Protein AF-A0A0Q7YXR4-F1 (afdb_monomer)

Sequence (585 aa):
MSISQDMAWFKGNFGTRVLEAVRGTPFTLDLIAAIAYQETGKEIWGPLSRRGLPVEQILKLCTGDTLDFPKRESAWPKNRAELEAHPKGAQMFAIARSALAAMAAKISAYQPVLTNQNKFCHGYGIFQYDIQFFRNVDPDYFLNRDYEVFEKSLGKCLSELKAKKTKIGLDGRPVLTDAELCAVAIAYNTGGYNSTKGLKQGHSVTLADGSKKYYGQFIAEYIKAARAVVFSPPVITPPTPVPPPSPVTATGKTYRVETLSDPLALRRTAAKPGAGQPDNRFAALPRHSLVRAISDVPVNGFLEVEASIQGALKRGFASASLLKAVVTPVVAPPPPATPPVAAPVALPSRPATASGSVLPEVHLKRKVGAVTKRTDPPNQGGAYPLSEANMPTRGTGSTAARCANIAAIIAYLDSENPAHLRYKPAGPTYCNLYAHDFCTLAGAYLPRVWWTSKAIERLRTGEKVEPAYLATVDEMRANALYRWLTDYGSDYGWRQTGTLTKLQDVANAGGLGIICGRNTVEGKSGHIVMVVPETATQKAKRNAAGEVTSPLQSQAGRVNFRYGTSRPDWWLGADFAASGFWVHD

Radius of gyration: 30.91 Å; Cα contacts (8 Å, |Δi|>4): 1027; chains: 1; bounding box: 87×55×86 Å

Solvent-accessible surface area (backbone atoms only — not comparable to full-atom values): 32573 Å² total; per-residue (Å²): 137,60,69,47,60,44,39,44,52,48,42,73,76,42,36,61,62,43,49,59,72,31,58,97,48,49,59,48,59,33,55,54,51,17,47,32,34,72,59,27,20,78,79,41,44,38,60,40,50,77,70,64,53,55,67,67,61,43,30,58,38,22,53,37,57,67,70,37,59,85,78,25,76,90,48,53,62,35,43,53,71,60,32,46,73,37,91,68,16,55,61,48,47,53,53,24,34,51,43,41,51,60,29,22,76,75,36,68,88,41,40,72,54,60,71,41,85,70,50,41,41,39,20,37,12,47,64,41,52,54,48,47,41,41,78,82,74,44,46,61,47,64,74,70,48,38,35,41,39,67,70,56,33,48,50,52,51,51,53,47,43,52,54,29,29,48,73,69,69,51,64,92,50,72,66,60,54,72,70,50,51,30,41,31,52,29,11,58,75,62,74,47,71,59,79,91,52,58,46,70,35,64,68,67,48,75,45,99,87,71,49,77,49,23,41,21,49,50,39,50,51,32,28,52,39,29,62,74,41,86,74,76,64,80,80,75,64,74,78,70,70,73,77,72,52,38,72,66,81,50,83,44,64,41,26,29,32,60,54,94,85,59,55,49,54,26,17,77,50,53,67,80,64,58,94,94,50,74,81,48,67,79,49,68,43,43,62,65,38,68,33,19,21,66,42,94,66,62,44,86,59,16,24,40,31,29,26,54,58,54,46,42,62,45,75,31,21,32,52,44,93,38,47,44,80,54,89,81,83,93,83,84,89,84,85,92,85,87,86,87,87,91,82,84,93,66,84,87,76,75,82,83,73,97,63,88,78,72,78,79,88,58,73,56,79,71,64,90,92,64,70,32,53,54,60,35,44,44,94,73,45,56,66,39,66,75,56,59,84,89,70,54,49,22,76,88,62,55,44,67,51,14,36,52,23,44,50,44,36,46,65,68,62,30,35,64,43,86,67,24,30,39,26,51,62,81,84,65,61,27,15,43,54,45,45,23,53,50,27,55,38,54,74,41,81,50,64,45,31,41,68,33,73,72,41,48,55,40,44,73,74,70,44,90,77,74,80,35,86,83,74,28,23,42,76,42,46,28,41,49,45,39,49,41,52,65,75,49,20,60,82,58,57,35,35,49,55,94,46,51,41,61,40,40,49,38,4,55,53,34,26,43,16,37,44,33,18,21,34,59,49,89,93,54,80,32,44,38,36,33,34,42,48,62,55,100,87,48,60,53,43,57,49,98,88,66,47,41,62,20,47,26,25,29,34,8,35,97,68,49,33,64,71,45,40,75,68,65,63,60,54,74,34,90,64,35,68,44,59,53,35,36,37,32,121

pLDDT: mean 83.31, std 17.17, range [25.41, 98.5]

Nearest PDB structures (foldseek):
  5tbz-assembly2_K  TM=6.587E-01  e=1.781E+00  Escherichia coli O157:H7
  9bcu-assembly1_G  TM=3.442E-01  e=1.598E+00  Thermococcus kodakarensis
  2eqm-assembly1_A  TM=5.448E-01  e=5.249E+00  Homo sapiens

Mean predicted aligned error: 18.54 Å

Foldseek 3Di:
DDLLVLLLVCCVVCVVVLCVVCPQHQDHSLLVSLLLCLQQNVQALVVVVVVVDDLLLSQLLSFDDFAAPPVQVPAPPRWLVRQCPAVCSVVLQVLQLVSLVSNCVPGVVSVVVNVDSGTGTQFAGSNGDGCSCCRPHPVPCSNVSVSSPNSSVSVVVVVQLVVACVVAPVPPDSHDDLQSSLQSSLCSQPVHGDVVCRQQGADWDQDPVRDIDHPSNSSSVSSVSSVVHDDDPPPPPDPDPPPAFPDFPAPAFKWFFADDPFFWFFFADLDADDPPDDGRGDDGHAHRFIWGFNDPDRDNQWTWTWGRALRYIDTGTTRNVRIGTDDDDDDDDDDDDDDDDDDDDDQDDDPADPDADDDDFDFDDDDPPDADALLDACVRALRHAGDDPPQFALDDDALVSSQVSLVSNLVRNVLVDPSRNPLADPPAGNFLSSVCNSCSRHVFDQHQKDFDPVLVVCVSVVHDDDDDDPPGIYGDFLQNSVVCCNHRVVSRQKGFDDFPQVQQVLQQSSWKKKKGFHFPDPPDGTHMWIQHHADPPAAFDADPVRGGQFGWTAGSGPDGDSTDRPPGPPNVDPRGPDMTMMIGD

Structure (mmCIF, N/CA/C/O backbone):
data_AF-A0A0Q7YXR4-F1
#
_entry.id   AF-A0A0Q7YXR4-F1
#
loop_
_atom_site.group_PDB
_atom_site.id
_atom_site.type_symbol
_atom_site.label_atom_id
_atom_site.label_alt_id
_atom_site.label_comp_id
_atom_site.label_asym_id
_atom_site.label_entity_id
_atom_site.label_seq_id
_atom_site.pdbx_PDB_ins_code
_atom_site.Cartn_x
_atom_site.Cartn_y
_atom_site.Cartn_z
_atom_site.occupancy
_atom_site.B_iso_or_equiv
_atom_site.auth_seq_id
_atom_site.auth_comp_id
_atom_site.auth_asym_id
_atom_site.auth_atom_id
_atom_site.pdbx_PDB_model_num
ATOM 1 N N . MET A 1 1 ? 14.866 24.990 -23.004 1.00 52.44 1 MET A N 1
ATOM 2 C CA . MET A 1 1 ? 14.312 24.857 -21.634 1.00 52.44 1 MET A CA 1
ATOM 3 C C . MET A 1 1 ? 15.205 23.919 -20.834 1.00 52.44 1 MET A C 1
ATOM 5 O O . MET A 1 1 ? 15.838 23.072 -21.454 1.00 52.44 1 MET A O 1
ATOM 9 N N . SER A 1 2 ? 15.368 24.146 -19.526 1.00 82.19 2 SER A N 1
ATOM 10 C CA . SER A 1 2 ? 16.544 23.677 -18.772 1.00 82.19 2 SER A CA 1
ATOM 11 C C . SER A 1 2 ? 16.357 22.309 -18.109 1.00 82.19 2 SER A C 1
ATOM 13 O O . SER A 1 2 ? 15.279 21.981 -17.621 1.00 82.19 2 SER A O 1
ATOM 15 N N . ILE A 1 3 ? 17.456 21.551 -18.015 1.00 90.00 3 ILE A N 1
ATOM 16 C CA . ILE A 1 3 ? 17.566 20.278 -17.278 1.00 90.00 3 ILE A CA 1
ATOM 17 C C . ILE A 1 3 ? 17.012 20.414 -15.848 1.00 90.00 3 ILE A C 1
ATOM 19 O O . ILE A 1 3 ? 16.390 19.493 -15.332 1.00 90.00 3 ILE A O 1
ATOM 23 N N . SER A 1 4 ? 17.163 21.581 -15.214 1.00 88.81 4 SER A N 1
ATOM 24 C CA . SER A 1 4 ? 16.643 21.852 -13.869 1.00 88.81 4 SER A CA 1
ATOM 25 C C . SER A 1 4 ? 15.121 21.709 -13.757 1.00 88.81 4 SER A C 1
ATOM 27 O O . SER A 1 4 ? 14.638 21.230 -12.735 1.00 88.81 4 SER A O 1
ATOM 29 N N . GLN A 1 5 ? 14.354 22.084 -14.789 1.00 90.12 5 GLN A N 1
ATOM 30 C CA . GLN A 1 5 ? 12.893 21.915 -14.789 1.00 90.12 5 GLN A CA 1
ATOM 31 C C . GLN A 1 5 ? 12.508 20.433 -14.837 1.00 90.12 5 GLN A C 1
ATOM 33 O O . GLN A 1 5 ? 11.616 20.000 -14.111 1.00 90.12 5 GLN A O 1
ATOM 38 N N . ASP A 1 6 ? 13.228 19.647 -15.637 1.00 94.88 6 ASP A N 1
ATOM 39 C CA . ASP A 1 6 ? 13.017 18.202 -15.745 1.00 94.88 6 ASP A CA 1
ATOM 40 C C . ASP A 1 6 ? 13.387 17.490 -14.436 1.00 94.88 6 ASP A C 1
ATOM 42 O O . ASP A 1 6 ? 12.644 16.636 -13.952 1.00 94.88 6 ASP A O 1
ATOM 46 N N . MET A 1 7 ? 14.479 17.908 -13.794 1.00 96.25 7 MET A N 1
ATOM 47 C CA . MET A 1 7 ? 14.869 17.417 -12.471 1.00 96.25 7 MET A CA 1
ATOM 48 C C . MET A 1 7 ? 13.836 17.781 -11.394 1.00 96.25 7 MET A C 1
ATOM 50 O O . MET A 1 7 ? 13.510 16.938 -10.559 1.00 96.25 7 MET A O 1
ATOM 54 N N . ALA A 1 8 ? 13.278 18.996 -11.419 1.00 91.81 8 ALA A N 1
ATOM 55 C CA . ALA A 1 8 ? 12.200 19.403 -10.515 1.00 91.81 8 ALA A CA 1
ATOM 56 C C . ALA A 1 8 ? 10.931 18.578 -10.724 1.00 91.81 8 ALA A C 1
ATOM 58 O O . ALA A 1 8 ? 10.338 18.120 -9.748 1.00 91.81 8 ALA A O 1
ATOM 59 N N . TRP A 1 9 ? 10.557 18.313 -11.977 1.00 94.62 9 TRP A N 1
ATOM 60 C CA . TRP A 1 9 ? 9.435 17.432 -12.281 1.00 94.62 9 TRP A CA 1
ATOM 61 C C . TRP A 1 9 ? 9.679 16.011 -11.763 1.00 94.62 9 TRP A C 1
ATOM 63 O O . TRP A 1 9 ? 8.811 15.447 -11.092 1.00 94.62 9 TRP A O 1
ATOM 73 N N . PHE A 1 10 ? 10.863 15.442 -12.006 1.00 97.06 10 PHE A N 1
ATOM 74 C CA . PHE A 1 10 ? 11.193 14.101 -11.529 1.00 97.06 10 PHE A CA 1
ATOM 75 C C . PHE A 1 10 ? 11.143 14.034 -9.999 1.00 97.06 10 PHE A C 1
ATOM 77 O O . PHE A 1 10 ? 10.453 13.187 -9.431 1.00 97.06 10 PHE A O 1
ATOM 84 N N . LYS A 1 11 ? 11.820 14.960 -9.311 1.00 94.56 11 LYS A N 1
ATOM 85 C CA . LYS A 1 11 ? 11.839 15.003 -7.845 1.00 94.56 11 LYS A CA 1
ATOM 86 C C . LYS A 1 11 ? 10.447 15.259 -7.261 1.00 94.56 11 LYS A C 1
ATOM 88 O O . LYS A 1 11 ? 10.071 14.581 -6.314 1.00 94.56 11 LYS A O 1
ATOM 93 N N . GLY A 1 12 ? 9.648 16.144 -7.852 1.00 86.62 12 GLY A N 1
ATOM 94 C CA . GLY A 1 12 ? 8.281 16.415 -7.400 1.00 86.62 12 GLY A CA 1
ATOM 95 C C . GLY A 1 12 ? 7.358 15.195 -7.479 1.00 86.62 12 GLY A C 1
ATOM 96 O O . GLY A 1 12 ? 6.560 14.973 -6.574 1.00 86.62 12 GLY A O 1
ATOM 97 N N . ASN A 1 13 ? 7.499 14.365 -8.516 1.00 85.94 13 ASN A N 1
ATOM 98 C CA . ASN A 1 13 ? 6.641 13.191 -8.705 1.00 85.94 13 ASN A CA 1
ATOM 99 C C . ASN A 1 13 ? 7.176 11.927 -8.020 1.00 85.94 13 ASN A C 1
ATOM 101 O O . ASN A 1 13 ? 6.399 11.078 -7.577 1.00 85.94 13 ASN A O 1
ATOM 105 N N . PHE A 1 14 ? 8.496 11.766 -7.942 1.00 91.81 14 PHE A N 1
ATOM 106 C CA . PHE A 1 14 ? 9.137 10.510 -7.547 1.00 91.81 14 PHE A CA 1
ATOM 107 C C . PHE A 1 14 ? 10.070 10.643 -6.341 1.00 91.81 14 PHE A C 1
ATOM 109 O O . PHE A 1 14 ? 10.462 9.629 -5.768 1.00 91.81 14 PHE A O 1
ATOM 116 N N . GLY A 1 15 ? 10.405 11.862 -5.918 1.00 86.50 15 GLY A N 1
ATOM 117 C CA . GLY A 1 15 ? 11.459 12.135 -4.941 1.00 86.50 15 GLY A CA 1
ATOM 118 C C . GLY A 1 15 ? 11.266 11.421 -3.609 1.00 86.50 15 GLY A C 1
ATOM 119 O O . GLY A 1 15 ? 12.190 10.763 -3.141 1.00 86.50 15 GLY A O 1
ATOM 120 N N . THR A 1 16 ? 10.058 11.457 -3.040 1.00 79.62 16 THR A N 1
ATOM 121 C CA . THR A 1 16 ? 9.745 10.747 -1.786 1.00 79.62 16 THR A CA 1
ATOM 122 C C . THR A 1 16 ? 9.932 9.235 -1.927 1.00 79.62 16 THR A C 1
ATOM 124 O O . THR A 1 16 ? 10.581 8.616 -1.088 1.00 79.62 16 THR A O 1
ATOM 127 N N . ARG A 1 17 ? 9.423 8.651 -3.020 1.00 81.94 17 ARG A N 1
ATOM 128 C CA . ARG A 1 17 ? 9.511 7.208 -3.302 1.00 81.94 17 ARG A CA 1
ATOM 129 C C . ARG A 1 17 ? 10.955 6.754 -3.500 1.00 81.94 17 ARG A C 1
ATOM 131 O O . ARG A 1 17 ? 11.351 5.699 -3.017 1.00 81.94 17 ARG A O 1
ATOM 138 N N . VAL A 1 18 ? 11.759 7.574 -4.174 1.00 88.75 18 VAL A N 1
ATOM 139 C CA . VAL A 1 18 ? 13.187 7.312 -4.366 1.00 88.75 18 VAL A CA 1
ATOM 140 C C . VAL A 1 18 ? 13.940 7.408 -3.043 1.00 88.75 18 VAL A C 1
ATOM 142 O O . VAL A 1 18 ? 14.677 6.481 -2.726 1.00 88.75 18 VAL A O 1
ATOM 145 N N . LEU A 1 19 ? 13.738 8.474 -2.256 1.00 83.81 19 LEU A N 1
ATOM 146 C CA . LEU A 1 19 ? 14.374 8.640 -0.939 1.00 83.81 19 LEU A CA 1
ATOM 147 C C . LEU A 1 19 ? 14.066 7.473 0.002 1.00 83.81 19 LEU A C 1
ATOM 149 O O . LEU A 1 19 ? 14.930 7.046 0.766 1.00 83.81 19 LEU A O 1
ATOM 153 N N . GLU A 1 20 ? 12.846 6.946 -0.059 1.00 76.00 20 GLU A N 1
ATOM 154 C CA . GLU A 1 20 ? 12.472 5.750 0.681 1.00 76.00 20 GLU A CA 1
ATOM 155 C C . GLU A 1 20 ? 13.232 4.512 0.191 1.00 76.00 20 GLU A C 1
ATOM 157 O O . GLU A 1 20 ? 13.849 3.820 1.000 1.00 76.00 20 GLU A O 1
ATOM 162 N N . ALA A 1 21 ? 13.245 4.262 -1.118 1.00 70.81 21 ALA A N 1
ATOM 163 C CA . ALA A 1 21 ? 13.865 3.075 -1.700 1.00 70.81 21 ALA A CA 1
ATOM 164 C C . ALA A 1 21 ? 15.398 3.043 -1.556 1.00 70.81 21 ALA A C 1
ATOM 166 O O . ALA A 1 21 ? 15.986 1.963 -1.469 1.00 70.81 21 ALA A O 1
ATOM 167 N N . VAL A 1 22 ? 16.056 4.208 -1.520 1.00 87.12 22 VAL A N 1
ATOM 168 C CA . VAL A 1 22 ? 17.512 4.298 -1.313 1.00 87.12 22 VAL A CA 1
ATOM 169 C C . VAL A 1 22 ? 17.916 4.328 0.162 1.00 87.12 22 VAL A C 1
ATOM 171 O O . VAL A 1 22 ? 19.113 4.328 0.457 1.00 87.12 22 VAL A O 1
ATOM 174 N N . ARG A 1 23 ? 16.962 4.339 1.104 1.00 81.56 23 ARG A N 1
ATOM 175 C CA . ARG A 1 23 ? 17.253 4.395 2.544 1.00 81.56 23 ARG A CA 1
ATOM 176 C C . ARG A 1 23 ? 18.159 3.234 2.960 1.00 81.56 23 ARG A C 1
ATOM 178 O O . ARG A 1 23 ? 17.894 2.078 2.646 1.00 81.56 23 ARG A O 1
ATOM 185 N N . GLY A 1 24 ? 19.230 3.548 3.689 1.00 80.19 24 GLY A N 1
ATOM 186 C CA . GLY A 1 24 ? 20.220 2.551 4.116 1.00 80.19 24 GLY A CA 1
ATOM 187 C C . GLY A 1 24 ? 21.141 2.060 2.992 1.00 80.19 24 GLY A C 1
ATOM 188 O O . GLY A 1 24 ? 21.915 1.130 3.196 1.00 80.19 24 GLY A O 1
ATOM 189 N N . THR A 1 25 ? 21.082 2.677 1.810 1.00 90.06 25 THR A N 1
ATOM 190 C CA . THR A 1 25 ? 22.031 2.469 0.712 1.00 90.06 25 THR A CA 1
ATOM 191 C C . THR A 1 25 ? 22.845 3.748 0.499 1.00 90.06 25 THR A C 1
ATOM 193 O O . THR A 1 25 ? 22.387 4.825 0.880 1.00 90.06 25 THR A O 1
ATOM 196 N N . PRO A 1 26 ? 24.022 3.679 -0.144 1.00 92.81 26 PRO A N 1
ATOM 197 C CA . PRO A 1 26 ? 24.789 4.883 -0.442 1.00 92.81 26 PRO A CA 1
ATOM 198 C C . PRO A 1 26 ? 24.276 5.651 -1.676 1.00 92.81 26 PRO A C 1
ATOM 200 O O . PRO A 1 26 ? 24.898 6.630 -2.087 1.00 92.81 26 PRO A O 1
ATOM 203 N N . PHE A 1 27 ? 23.204 5.186 -2.326 1.00 96.75 27 PHE A N 1
ATOM 204 C CA . PHE A 1 27 ? 22.647 5.849 -3.502 1.00 96.75 27 PHE A CA 1
ATOM 205 C C . PHE A 1 27 ? 21.795 7.048 -3.096 1.00 96.75 27 PHE A C 1
ATOM 207 O O . PHE A 1 27 ? 21.188 7.073 -2.029 1.00 96.75 27 PHE A O 1
ATOM 214 N N . THR A 1 28 ? 21.740 8.052 -3.965 1.00 96.69 28 THR A N 1
ATOM 215 C CA . THR A 1 28 ? 21.077 9.328 -3.683 1.00 96.69 28 THR A CA 1
ATOM 216 C C . THR A 1 28 ? 19.919 9.568 -4.642 1.00 96.69 28 THR A C 1
ATOM 218 O O . THR A 1 28 ? 19.914 9.065 -5.766 1.00 96.69 28 THR A O 1
ATOM 221 N N . LEU A 1 29 ? 18.953 10.396 -4.227 1.00 96.56 29 LEU A N 1
ATOM 222 C CA . LEU A 1 29 ? 17.897 10.886 -5.120 1.00 96.56 29 LEU A CA 1
ATOM 223 C C . LEU A 1 29 ? 18.483 11.522 -6.389 1.00 96.56 29 LEU A C 1
ATOM 225 O O . LEU A 1 29 ? 17.954 11.321 -7.478 1.00 96.56 29 LEU A O 1
ATOM 229 N N . ASP A 1 30 ? 19.591 12.249 -6.255 1.00 97.25 30 ASP A N 1
ATOM 230 C CA . ASP A 1 30 ? 20.243 12.927 -7.373 1.00 97.25 30 ASP A CA 1
ATOM 231 C C . ASP A 1 30 ? 20.836 11.945 -8.387 1.00 97.25 30 ASP A C 1
ATOM 233 O O . ASP A 1 30 ? 20.689 12.158 -9.588 1.00 97.25 30 ASP A O 1
ATOM 237 N N . LEU A 1 31 ? 21.448 10.847 -7.926 1.00 98.25 31 LEU A N 1
ATOM 238 C CA . LEU A 1 31 ? 21.937 9.788 -8.811 1.00 98.25 31 LEU A CA 1
ATOM 239 C C . LEU A 1 31 ? 20.778 9.139 -9.577 1.00 98.25 31 LEU A C 1
ATOM 241 O O . LEU A 1 31 ? 20.862 8.966 -10.790 1.00 98.25 31 LEU A O 1
ATOM 245 N N . ILE A 1 32 ? 19.691 8.795 -8.885 1.00 98.50 32 ILE A N 1
ATOM 246 C CA . ILE A 1 32 ? 18.537 8.145 -9.517 1.00 98.50 32 ILE A CA 1
ATOM 247 C C . ILE A 1 32 ? 17.861 9.081 -10.526 1.00 98.50 32 ILE A C 1
ATOM 249 O O . ILE A 1 32 ? 17.524 8.647 -11.626 1.00 98.50 32 ILE A O 1
ATOM 253 N N . ALA A 1 33 ? 17.716 10.368 -10.198 1.00 97.94 33 ALA A N 1
ATOM 254 C CA . ALA A 1 33 ? 17.204 11.372 -11.128 1.00 97.94 33 ALA A CA 1
ATOM 255 C C . ALA A 1 33 ? 18.127 11.546 -12.347 1.00 97.94 33 ALA A C 1
ATOM 257 O O . ALA A 1 33 ? 17.644 11.628 -13.476 1.00 97.94 33 ALA A O 1
ATOM 258 N N . ALA A 1 34 ? 19.448 11.544 -12.137 1.00 97.94 34 ALA A N 1
ATOM 259 C CA . ALA A 1 34 ? 20.432 11.632 -13.210 1.00 97.94 34 ALA A CA 1
ATOM 260 C C . ALA A 1 34 ? 20.354 10.441 -14.173 1.00 97.94 34 ALA A C 1
ATOM 262 O O . ALA A 1 34 ? 20.337 10.652 -15.384 1.00 97.94 34 ALA A O 1
ATOM 263 N N . ILE A 1 35 ? 20.246 9.215 -13.651 1.00 98.12 35 ILE A N 1
ATOM 264 C CA . ILE A 1 35 ? 20.071 8.009 -14.472 1.00 98.12 35 ILE A CA 1
ATOM 265 C C . ILE A 1 35 ? 18.731 8.074 -15.209 1.00 98.12 35 ILE A C 1
ATOM 267 O O . ILE A 1 35 ? 18.712 7.965 -16.426 1.00 98.12 35 ILE A O 1
ATOM 271 N N . ALA A 1 36 ? 17.613 8.352 -14.530 1.00 98.00 36 ALA A N 1
ATOM 272 C CA . ALA A 1 36 ? 16.310 8.479 -15.195 1.00 98.00 36 ALA A CA 1
ATOM 273 C C . ALA A 1 36 ? 16.324 9.511 -16.336 1.00 98.00 36 ALA A C 1
ATOM 275 O O . ALA A 1 36 ? 15.709 9.302 -17.387 1.00 98.00 36 ALA A O 1
ATOM 276 N N . TYR A 1 37 ? 17.015 10.638 -16.137 1.00 97.50 37 TYR A N 1
ATOM 277 C CA . TYR A 1 37 ? 17.133 11.674 -17.156 1.00 97.50 37 TYR A CA 1
ATOM 278 C C . TYR A 1 37 ? 18.004 11.241 -18.334 1.00 97.50 37 TYR A C 1
ATOM 280 O O . TYR A 1 37 ? 17.635 11.476 -19.487 1.00 97.50 37 TYR A O 1
ATOM 288 N N . GLN A 1 38 ? 19.119 10.578 -18.042 1.00 95.81 38 GLN A N 1
ATOM 289 C CA . GLN A 1 38 ? 20.032 10.027 -19.034 1.00 95.81 38 GLN A CA 1
ATOM 290 C C . GLN A 1 38 ? 19.381 8.925 -19.879 1.00 95.81 38 GLN A C 1
ATOM 292 O O . GLN A 1 38 ? 19.594 8.901 -21.088 1.00 95.81 38 GLN A O 1
ATOM 297 N N . GLU A 1 39 ? 18.594 8.045 -19.262 1.00 94.75 39 GLU A N 1
ATOM 298 C CA . GLU A 1 39 ? 18.004 6.884 -19.933 1.00 94.75 39 GLU A CA 1
ATOM 299 C C . GLU A 1 39 ? 16.783 7.250 -20.785 1.00 94.75 39 GLU A C 1
ATOM 301 O O . GLU A 1 39 ? 16.629 6.759 -21.898 1.00 94.75 39 GLU A O 1
ATOM 306 N N . THR A 1 40 ? 15.895 8.121 -20.290 1.00 95.75 40 THR A N 1
ATOM 307 C CA . THR A 1 40 ? 14.654 8.461 -21.019 1.00 95.75 40 THR A CA 1
ATOM 308 C C . THR A 1 40 ? 14.230 9.926 -20.920 1.00 95.75 40 THR A C 1
ATOM 310 O O . THR A 1 40 ? 13.304 10.349 -21.614 1.00 95.75 40 THR A O 1
ATOM 313 N N . GLY A 1 41 ? 14.870 10.744 -20.084 1.00 94.56 41 GLY A N 1
ATOM 314 C CA . GLY A 1 41 ? 14.350 12.078 -19.764 1.00 94.56 41 GLY A CA 1
ATOM 315 C C . GLY A 1 41 ? 14.517 13.115 -20.837 1.00 94.56 41 GLY A C 1
ATOM 316 O O . GLY A 1 41 ? 13.563 13.836 -21.132 1.00 94.56 41 GLY A O 1
ATOM 317 N N . LYS A 1 42 ? 15.690 13.156 -21.463 1.00 91.44 42 LYS A N 1
ATOM 318 C CA . LYS A 1 42 ? 15.953 14.106 -22.546 1.00 91.44 42 LYS A CA 1
ATOM 319 C C . LYS A 1 42 ? 14.973 13.930 -23.714 1.00 91.44 42 LYS A C 1
ATOM 321 O O . LYS A 1 42 ? 14.528 14.922 -24.288 1.00 91.44 42 LYS A O 1
ATOM 326 N N . GLU A 1 43 ? 14.653 12.686 -24.063 1.00 91.31 43 GLU A N 1
ATOM 327 C CA . GLU A 1 43 ? 13.921 12.352 -25.292 1.00 91.31 43 GLU A CA 1
ATOM 328 C C . GLU A 1 43 ? 12.431 12.079 -25.075 1.00 91.31 43 GLU A C 1
ATOM 330 O O . GLU A 1 43 ? 11.628 12.380 -25.957 1.00 91.31 43 GLU A O 1
ATOM 335 N N . ILE A 1 44 ? 12.051 11.535 -23.915 1.00 94.81 44 ILE A N 1
ATOM 336 C CA . ILE A 1 44 ? 10.696 11.033 -23.669 1.00 94.81 44 ILE A CA 1
ATOM 337 C C . ILE A 1 44 ? 10.031 11.826 -22.549 1.00 94.81 44 ILE A C 1
ATOM 339 O O . ILE A 1 44 ? 9.194 12.690 -22.819 1.00 94.81 44 ILE A O 1
ATOM 343 N N . TRP A 1 45 ? 10.367 11.565 -21.282 1.00 95.94 45 TRP A N 1
ATOM 344 C CA . TRP A 1 45 ? 9.538 12.082 -20.191 1.00 95.94 45 TRP A CA 1
ATOM 345 C C . TRP A 1 45 ? 9.662 13.592 -19.986 1.00 95.94 45 TRP A C 1
ATOM 347 O O . TRP A 1 45 ? 8.665 14.207 -19.623 1.00 95.94 45 TRP A O 1
ATOM 357 N N . GLY A 1 46 ? 10.809 14.215 -20.271 1.00 94.88 46 GLY A N 1
ATOM 358 C CA . GLY A 1 46 ? 10.974 15.672 -20.187 1.00 94.88 46 GLY A CA 1
ATOM 359 C C . GLY A 1 46 ? 10.094 16.419 -21.200 1.00 94.88 46 GLY A C 1
ATOM 360 O O . GLY A 1 46 ? 9.303 17.283 -20.823 1.00 94.88 46 GLY A O 1
ATOM 361 N N . PRO A 1 47 ? 10.152 16.091 -22.505 1.00 94.31 47 PRO A N 1
ATOM 362 C CA . PRO A 1 47 ? 9.239 16.671 -23.490 1.00 94.31 47 PRO A CA 1
ATOM 363 C C . PRO A 1 47 ? 7.754 16.417 -23.191 1.00 94.31 47 PRO A C 1
ATOM 365 O O . PRO A 1 47 ? 6.931 17.312 -23.392 1.00 94.31 47 PRO A O 1
ATOM 368 N N . LEU A 1 48 ? 7.393 15.219 -22.721 1.00 95.06 48 LEU A N 1
ATOM 369 C CA . LEU A 1 48 ? 5.996 14.865 -22.450 1.00 95.06 48 LEU A CA 1
ATOM 370 C C . LEU A 1 48 ? 5.449 15.508 -21.173 1.00 95.06 48 LEU A C 1
ATOM 372 O O . LEU A 1 48 ? 4.293 15.932 -21.167 1.00 95.06 48 LEU A O 1
ATOM 376 N N . SER A 1 49 ? 6.265 15.642 -20.127 1.00 94.56 49 SER A N 1
ATOM 377 C CA . SER A 1 49 ? 5.873 16.341 -18.902 1.00 94.56 49 SER A CA 1
ATOM 378 C C . SER A 1 49 ? 5.595 17.816 -19.175 1.00 94.56 49 SER A C 1
ATOM 380 O O . SER A 1 49 ? 4.573 18.341 -18.737 1.00 94.56 49 SER A O 1
ATOM 382 N N . ARG A 1 50 ? 6.427 18.468 -19.998 1.00 91.56 50 ARG A N 1
ATOM 383 C CA . ARG A 1 50 ? 6.218 19.857 -20.441 1.00 91.56 50 ARG A CA 1
ATOM 384 C C . ARG A 1 50 ? 4.947 20.047 -21.267 1.00 91.56 50 ARG A C 1
ATOM 386 O O . ARG A 1 50 ? 4.370 21.127 -21.256 1.00 91.56 50 ARG A O 1
ATOM 393 N N . ARG A 1 51 ? 4.498 19.003 -21.965 1.00 93.31 51 ARG A N 1
ATOM 394 C CA . ARG A 1 51 ? 3.216 18.977 -22.691 1.00 93.31 51 ARG A CA 1
ATOM 395 C C . ARG A 1 51 ? 2.019 18.659 -21.787 1.00 93.31 51 ARG A C 1
ATOM 397 O O . ARG A 1 51 ? 0.906 18.564 -22.292 1.00 93.31 51 ARG A O 1
ATOM 404 N N . GLY A 1 52 ? 2.237 18.472 -20.484 1.00 88.69 52 GLY A N 1
ATOM 405 C CA . GLY A 1 52 ? 1.183 18.228 -19.502 1.00 88.69 52 GLY A CA 1
ATOM 406 C C . GLY A 1 52 ? 0.606 16.814 -19.531 1.00 88.69 52 GLY A C 1
ATOM 407 O O . GLY A 1 52 ? -0.519 16.613 -19.076 1.00 88.69 52 GLY A O 1
ATOM 408 N N . LEU A 1 53 ? 1.327 15.824 -20.073 1.00 91.38 53 LEU A N 1
ATOM 409 C CA . LEU A 1 53 ? 0.832 14.448 -20.041 1.00 91.38 53 LEU A CA 1
ATOM 410 C C . LEU A 1 53 ? 0.806 13.913 -18.595 1.00 91.38 53 LEU A C 1
ATOM 412 O O . LEU A 1 53 ? 1.743 14.166 -17.833 1.00 91.38 53 LEU A O 1
ATOM 416 N N . PRO A 1 54 ? -0.219 13.123 -18.217 1.00 86.75 54 PRO A N 1
ATOM 417 C CA . PRO A 1 54 ? -0.254 12.460 -16.919 1.00 86.75 54 PRO A CA 1
ATOM 418 C C . PRO A 1 54 ? 0.958 11.546 -16.710 1.00 86.75 54 PRO A C 1
ATOM 420 O O . PRO A 1 54 ? 1.369 10.830 -17.626 1.00 86.75 54 PRO A O 1
ATOM 423 N N . VAL A 1 55 ? 1.484 11.511 -15.482 1.00 81.88 55 VAL A N 1
ATOM 424 C CA . VAL A 1 55 ? 2.665 10.713 -15.099 1.00 81.88 55 VAL A CA 1
ATOM 425 C C . VAL A 1 55 ? 2.526 9.247 -15.511 1.00 81.88 55 VAL A C 1
ATOM 427 O O . VAL A 1 55 ? 3.455 8.674 -16.071 1.00 81.88 55 VAL A O 1
ATOM 430 N N . GLU A 1 56 ? 1.353 8.651 -15.292 1.00 80.75 56 GLU A N 1
ATOM 431 C CA . GLU A 1 56 ? 1.085 7.259 -15.666 1.00 80.75 56 GLU A CA 1
ATOM 432 C C . GLU A 1 56 ? 1.198 7.030 -17.174 1.00 80.75 56 GLU A C 1
ATOM 434 O O . GLU A 1 56 ? 1.722 6.009 -17.600 1.00 80.75 56 GLU A O 1
ATOM 439 N N . GLN A 1 57 ? 0.754 7.981 -18.002 1.00 90.25 57 GLN A N 1
ATOM 440 C CA . GLN A 1 57 ? 0.911 7.870 -19.453 1.00 90.25 57 GLN A CA 1
ATOM 441 C C . GLN A 1 57 ? 2.374 8.022 -19.859 1.00 90.25 57 GLN A C 1
ATOM 443 O O . GLN A 1 57 ? 2.835 7.310 -20.744 1.00 90.25 57 GLN A O 1
ATOM 448 N N . ILE A 1 58 ? 3.114 8.913 -19.200 1.00 94.25 58 ILE A N 1
ATOM 449 C CA . ILE A 1 58 ? 4.541 9.108 -19.458 1.00 94.25 58 ILE A CA 1
ATOM 450 C C . ILE A 1 58 ? 5.328 7.827 -19.154 1.00 94.25 58 ILE A C 1
ATOM 452 O O . ILE A 1 58 ? 6.115 7.400 -19.993 1.00 94.25 58 ILE A O 1
ATOM 456 N N . LEU A 1 59 ? 5.082 7.173 -18.013 1.00 92.12 59 LEU A N 1
ATOM 457 C CA . LEU A 1 59 ? 5.782 5.938 -17.633 1.00 92.12 59 LEU A CA 1
ATOM 458 C C . LEU A 1 59 ? 5.574 4.804 -18.647 1.00 92.12 59 LEU A C 1
ATOM 460 O O . LEU A 1 59 ? 6.530 4.106 -18.974 1.00 92.12 59 LEU A O 1
ATOM 464 N N . LYS A 1 60 ? 4.366 4.675 -19.212 1.00 92.06 60 LYS A N 1
ATOM 465 C CA . LYS A 1 60 ? 4.066 3.706 -20.286 1.00 92.06 60 LYS A CA 1
ATOM 466 C C . LYS A 1 60 ? 4.867 3.948 -21.560 1.00 92.06 60 LYS A C 1
ATOM 468 O O . LYS A 1 60 ? 5.135 3.015 -22.310 1.00 92.06 60 LYS A O 1
ATOM 473 N N . LEU A 1 61 ? 5.203 5.208 -21.819 1.00 96.31 61 LEU A N 1
ATOM 474 C CA . LEU A 1 61 ? 5.913 5.641 -23.016 1.00 96.31 61 LEU A CA 1
ATOM 475 C C . LEU A 1 61 ? 7.432 5.626 -22.843 1.00 96.31 61 LEU A C 1
ATOM 477 O O . LEU A 1 61 ? 8.133 5.703 -23.847 1.00 96.31 61 LEU A O 1
ATOM 481 N N . CYS A 1 62 ? 7.940 5.496 -21.613 1.00 96.81 62 CYS A N 1
ATOM 482 C CA . CYS A 1 62 ? 9.360 5.316 -21.313 1.00 96.81 62 CYS A CA 1
ATOM 483 C C . CYS A 1 62 ? 9.845 3.921 -21.743 1.00 96.81 62 CYS A C 1
ATOM 485 O O . CYS A 1 62 ? 10.237 3.097 -20.927 1.00 96.81 62 CYS A O 1
ATOM 487 N N . THR A 1 63 ? 9.806 3.651 -23.039 1.00 94.31 63 THR A N 1
ATOM 488 C CA . THR A 1 63 ? 10.402 2.482 -23.694 1.00 94.31 63 THR A CA 1
ATOM 489 C C . THR A 1 63 ? 11.302 2.993 -24.808 1.00 94.31 63 THR A C 1
ATOM 491 O O . THR A 1 63 ? 11.097 4.102 -25.282 1.00 94.31 63 THR A O 1
ATOM 494 N N . GLY A 1 64 ? 12.325 2.246 -25.194 1.00 88.50 64 GLY A N 1
ATOM 495 C CA . GLY A 1 64 ? 13.353 2.755 -26.092 1.00 88.50 64 GLY A CA 1
ATOM 496 C C . GLY A 1 64 ? 14.267 1.656 -26.602 1.00 88.50 64 GLY A C 1
ATOM 497 O O . GLY A 1 64 ? 13.887 0.487 -26.604 1.00 88.50 64 GLY A O 1
ATOM 498 N N . ASP A 1 65 ? 15.447 2.065 -27.068 1.00 88.00 65 ASP A N 1
ATOM 499 C CA . ASP A 1 65 ? 16.435 1.246 -27.780 1.00 88.00 65 ASP A CA 1
ATOM 500 C C . ASP A 1 65 ? 15.831 0.403 -28.919 1.00 88.00 65 ASP A C 1
ATOM 502 O O . ASP A 1 65 ? 15.232 -0.652 -28.735 1.00 88.00 65 ASP A O 1
ATOM 506 N N . THR A 1 66 ? 16.008 0.873 -30.148 1.00 90.25 66 THR A N 1
ATOM 507 C CA . THR A 1 66 ? 15.483 0.206 -31.352 1.00 90.25 66 THR A CA 1
ATOM 508 C C . THR A 1 66 ? 16.601 -0.350 -32.236 1.00 90.25 66 THR A C 1
ATOM 510 O O . THR A 1 66 ? 16.412 -0.606 -33.435 1.00 90.25 66 THR A O 1
ATOM 513 N N . LEU A 1 67 ? 17.801 -0.497 -31.669 1.00 85.94 67 LEU A N 1
ATOM 514 C CA . LEU A 1 67 ? 18.961 -1.011 -32.378 1.00 85.94 67 LEU A CA 1
ATOM 515 C C . LEU A 1 67 ? 18.854 -2.534 -32.519 1.00 85.94 67 LEU A C 1
ATOM 517 O O . LEU A 1 67 ? 18.711 -3.249 -31.540 1.00 85.94 67 LEU A O 1
ATOM 521 N N . ASP A 1 68 ? 18.974 -3.011 -33.758 1.00 85.94 68 ASP A N 1
ATOM 522 C CA . ASP A 1 68 ? 19.129 -4.438 -34.071 1.00 85.94 68 ASP A CA 1
ATOM 523 C C . ASP A 1 68 ? 20.568 -4.690 -34.535 1.00 85.94 68 ASP A C 1
ATOM 525 O O . ASP A 1 68 ? 21.353 -3.752 -34.733 1.00 85.94 68 ASP A O 1
ATOM 529 N N . PHE A 1 69 ? 20.905 -5.952 -34.785 1.00 82.56 69 PHE A N 1
ATOM 530 C CA . PHE A 1 69 ? 22.089 -6.342 -35.549 1.00 82.56 69 PHE A CA 1
ATOM 531 C C . PHE A 1 69 ? 22.270 -5.482 -36.824 1.00 82.56 69 PHE A C 1
ATOM 533 O O . PHE A 1 69 ? 21.288 -5.228 -37.529 1.00 82.56 69 PHE A O 1
ATOM 540 N N . PRO A 1 70 ? 23.495 -5.018 -37.148 1.00 79.81 70 PRO A N 1
ATOM 541 C CA . PRO A 1 70 ? 24.779 -5.267 -36.474 1.00 79.81 70 PRO A CA 1
ATOM 542 C C . PRO A 1 70 ? 25.095 -4.285 -35.331 1.00 79.81 70 PRO A C 1
ATOM 544 O O . PRO A 1 70 ? 26.201 -4.253 -34.815 1.00 79.81 70 PRO A O 1
ATOM 547 N N . LYS A 1 71 ? 24.160 -3.431 -34.903 1.00 82.12 71 LYS A N 1
ATOM 548 C CA . LYS A 1 71 ? 24.417 -2.469 -33.810 1.00 82.12 71 LYS A CA 1
ATOM 549 C C . LYS A 1 71 ? 24.218 -3.073 -32.412 1.00 82.12 71 LYS A C 1
ATOM 551 O O . LYS A 1 71 ? 24.624 -2.458 -31.431 1.00 82.12 71 LYS A O 1
ATOM 556 N N . ARG A 1 72 ? 23.632 -4.275 -32.333 1.00 85.62 72 ARG A N 1
ATOM 557 C CA . ARG A 1 72 ? 23.325 -5.038 -31.108 1.00 85.62 72 ARG A CA 1
ATOM 558 C C . ARG A 1 72 ? 23.887 -6.471 -31.171 1.00 85.62 72 ARG A C 1
ATOM 560 O O . ARG A 1 72 ? 23.195 -7.438 -30.895 1.00 85.62 72 ARG A O 1
ATOM 567 N N . GLU A 1 73 ? 25.135 -6.647 -31.609 1.00 81.38 73 GLU A N 1
ATOM 568 C CA . GLU A 1 73 ? 25.678 -7.995 -31.894 1.00 81.38 73 GLU A CA 1
ATOM 569 C C . GLU A 1 73 ? 25.879 -8.872 -30.649 1.00 81.38 73 GLU A C 1
ATOM 571 O O . GLU A 1 73 ? 25.824 -10.100 -30.748 1.00 81.38 73 GLU A O 1
ATOM 576 N N . SER A 1 74 ? 26.114 -8.252 -29.489 1.00 82.50 74 SER A N 1
ATOM 577 C CA . SER A 1 74 ? 26.462 -8.928 -28.233 1.00 82.50 74 SER A CA 1
ATOM 578 C C . SER A 1 74 ? 25.281 -9.169 -27.289 1.00 82.50 74 SER A C 1
ATOM 580 O O . SER A 1 74 ? 25.406 -9.988 -26.379 1.00 82.50 74 SER A O 1
ATOM 582 N N . ALA A 1 75 ? 24.149 -8.487 -27.489 1.00 88.38 75 ALA A N 1
ATOM 583 C CA . ALA A 1 75 ? 22.978 -8.582 -26.620 1.00 88.38 75 ALA A CA 1
ATOM 584 C C . ALA A 1 75 ? 21.845 -9.362 -27.298 1.00 88.38 75 ALA A C 1
ATOM 586 O O . ALA A 1 75 ? 21.627 -9.259 -28.503 1.00 88.38 75 ALA A O 1
ATOM 587 N N . TRP A 1 76 ? 21.111 -10.144 -26.507 1.00 93.25 76 TRP A N 1
ATOM 588 C CA . TRP A 1 76 ? 19.916 -10.855 -26.964 1.00 93.25 76 TRP A CA 1
ATOM 589 C C . TRP A 1 76 ? 18.657 -9.988 -26.743 1.00 93.25 76 TRP A C 1
ATOM 591 O O . TRP A 1 76 ? 18.634 -9.206 -25.790 1.00 93.25 76 TRP A O 1
ATOM 601 N N . PRO A 1 77 ? 17.601 -10.111 -27.565 1.00 95.44 77 PRO A N 1
ATOM 602 C CA . PRO A 1 77 ? 17.624 -10.651 -28.919 1.00 95.44 77 PRO A CA 1
ATOM 603 C C . PRO A 1 77 ? 18.340 -9.663 -29.856 1.00 95.44 77 PRO A C 1
ATOM 605 O O . PRO A 1 77 ? 18.362 -8.456 -29.606 1.00 95.44 77 PRO A O 1
ATOM 608 N N . LYS A 1 78 ? 18.925 -10.175 -30.937 1.00 94.12 78 LYS A N 1
ATOM 609 C CA . LYS A 1 78 ? 19.613 -9.385 -31.969 1.00 94.12 78 LYS A CA 1
ATOM 610 C C . LYS A 1 78 ? 18.654 -8.793 -32.997 1.00 94.12 78 LYS A C 1
ATOM 612 O O . LYS A 1 78 ? 19.016 -7.849 -33.697 1.00 94.12 78 LYS A O 1
ATOM 617 N N . ASN A 1 79 ? 17.498 -9.429 -33.175 1.00 94.12 79 ASN A N 1
ATOM 618 C CA . ASN A 1 79 ? 16.455 -9.057 -34.123 1.00 94.12 79 ASN A CA 1
ATOM 619 C C . ASN A 1 79 ? 15.132 -9.764 -33.771 1.00 94.12 79 ASN A C 1
ATOM 621 O O . ASN A 1 79 ? 15.075 -10.620 -32.885 1.00 94.12 79 ASN A O 1
ATOM 625 N N . ARG A 1 80 ? 14.067 -9.432 -34.513 1.00 96.00 80 ARG A N 1
ATOM 626 C CA . ARG A 1 80 ? 12.723 -9.999 -34.334 1.00 96.00 80 ARG A CA 1
ATOM 627 C C . ARG A 1 80 ? 12.696 -11.525 -34.420 1.00 96.00 80 ARG A C 1
ATOM 629 O O . ARG A 1 80 ? 12.059 -12.153 -33.584 1.00 96.00 80 ARG A O 1
ATOM 636 N N . ALA A 1 81 ? 13.368 -12.110 -35.412 1.00 96.81 81 ALA A N 1
ATOM 637 C CA . ALA A 1 81 ? 13.331 -13.554 -35.629 1.00 96.81 81 ALA A CA 1
ATOM 638 C C . ALA A 1 81 ? 13.909 -14.313 -34.425 1.00 96.81 81 ALA A C 1
ATOM 640 O O . ALA A 1 81 ? 13.340 -15.311 -33.988 1.00 96.81 81 ALA A O 1
ATOM 641 N N . GLU A 1 82 ? 14.995 -13.805 -33.837 1.00 96.12 82 GLU A N 1
ATOM 642 C CA . GLU A 1 82 ? 15.585 -14.395 -32.634 1.00 96.12 82 GLU A CA 1
ATOM 643 C C . GLU A 1 82 ? 14.691 -14.226 -31.393 1.00 96.12 82 GLU A C 1
ATOM 645 O O . GLU A 1 82 ? 14.637 -15.128 -30.556 1.00 96.12 82 GLU A O 1
ATOM 650 N N . LEU A 1 83 ? 13.960 -13.108 -31.280 1.00 97.50 83 LEU A N 1
ATOM 651 C CA . LEU A 1 83 ? 12.965 -12.932 -30.220 1.00 97.50 83 LEU A CA 1
ATOM 652 C C . LEU A 1 83 ? 11.816 -13.932 -30.380 1.00 97.50 83 LEU A C 1
ATOM 654 O O . LEU A 1 83 ? 11.499 -14.638 -29.430 1.00 97.50 83 LEU A O 1
ATOM 658 N N . GLU A 1 84 ? 11.205 -14.013 -31.563 1.00 98.00 84 GLU A N 1
ATOM 659 C CA . GLU A 1 84 ? 10.030 -14.857 -31.823 1.00 98.00 84 GLU A CA 1
ATOM 660 C C . GLU A 1 84 ? 10.332 -16.360 -31.723 1.00 98.00 84 GLU A C 1
ATOM 662 O O . GLU A 1 84 ? 9.440 -17.126 -31.363 1.00 98.00 84 GLU A O 1
ATOM 667 N N . ALA A 1 85 ? 11.581 -16.779 -31.955 1.00 97.81 85 ALA A N 1
ATOM 668 C CA . ALA A 1 85 ? 12.024 -18.160 -31.754 1.00 97.81 85 ALA A CA 1
ATOM 669 C C . ALA A 1 85 ? 12.082 -18.587 -30.271 1.00 97.81 85 ALA A C 1
ATOM 671 O O . ALA A 1 85 ? 12.152 -19.780 -29.972 1.00 97.81 85 ALA A O 1
ATOM 672 N N . HIS A 1 86 ? 12.064 -17.641 -29.330 1.00 97.12 86 HIS A N 1
ATOM 673 C CA . HIS A 1 86 ? 12.078 -17.930 -27.898 1.00 97.12 86 HIS A CA 1
ATOM 674 C C . HIS A 1 86 ? 10.676 -18.277 -27.371 1.00 97.12 86 HIS A C 1
ATOM 676 O O . HIS A 1 86 ? 9.685 -17.716 -27.849 1.00 97.12 86 HIS A O 1
ATOM 682 N N . PRO A 1 87 ? 10.543 -19.125 -26.332 1.00 96.81 87 PRO A N 1
ATOM 683 C CA . PRO A 1 87 ? 9.274 -19.299 -25.631 1.00 96.81 87 PRO A CA 1
ATOM 684 C C . PRO A 1 87 ? 8.646 -17.957 -25.229 1.00 96.81 87 PRO A C 1
ATOM 686 O O . PRO A 1 87 ? 9.311 -17.091 -24.658 1.00 96.81 87 PRO A O 1
ATOM 689 N N . LYS A 1 88 ? 7.356 -17.781 -25.552 1.00 96.50 88 LYS A N 1
ATOM 690 C CA . LYS A 1 88 ? 6.595 -16.521 -25.392 1.00 96.50 88 LYS A CA 1
ATOM 691 C C . LYS A 1 88 ? 7.167 -15.315 -26.170 1.00 96.50 88 LYS A C 1
ATOM 693 O O . LYS A 1 88 ? 6.721 -14.186 -25.975 1.00 96.50 88 LYS A O 1
ATOM 698 N N . GLY A 1 89 ? 8.100 -15.540 -27.090 1.00 97.62 89 GLY A N 1
ATOM 699 C CA . GLY A 1 89 ? 8.769 -14.520 -27.892 1.00 97.62 89 GLY A CA 1
ATOM 700 C C . GLY A 1 89 ? 7.832 -13.718 -28.788 1.00 97.62 89 GLY A C 1
ATOM 701 O O . GLY A 1 89 ? 7.899 -12.493 -28.808 1.00 97.62 89 GLY A O 1
ATOM 702 N N . ALA A 1 90 ? 6.886 -14.386 -29.453 1.00 98.00 90 ALA A N 1
ATOM 703 C CA . ALA A 1 90 ? 5.857 -13.718 -30.256 1.00 98.00 90 ALA A CA 1
ATOM 704 C C . ALA A 1 90 ? 4.963 -12.784 -29.419 1.00 98.00 90 ALA A C 1
ATOM 706 O O . ALA A 1 90 ? 4.654 -11.668 -29.838 1.00 98.00 90 ALA A O 1
ATOM 707 N N . GLN A 1 91 ? 4.595 -13.204 -28.202 1.00 97.81 91 GLN A N 1
ATOM 708 C CA . GLN A 1 91 ? 3.846 -12.362 -27.266 1.00 97.81 91 GLN A CA 1
ATOM 709 C C . GLN A 1 91 ? 4.672 -11.136 -26.856 1.00 97.81 91 GLN A C 1
ATOM 711 O O . GLN A 1 91 ? 4.160 -10.015 -26.856 1.00 97.81 91 GLN A O 1
ATOM 716 N N . MET A 1 92 ? 5.955 -11.337 -26.550 1.00 97.75 92 MET A N 1
ATOM 717 C CA . MET A 1 92 ? 6.853 -10.246 -26.190 1.00 97.75 92 MET A CA 1
ATOM 718 C C . MET A 1 92 ? 7.064 -9.268 -27.350 1.00 97.75 92 MET A C 1
ATOM 720 O O . MET A 1 92 ? 7.010 -8.058 -27.143 1.00 97.75 92 MET A O 1
ATOM 724 N N . PHE A 1 93 ? 7.222 -9.765 -28.580 1.00 98.25 93 PHE A N 1
ATOM 725 C CA . PHE A 1 93 ? 7.320 -8.923 -29.770 1.00 98.25 93 PHE A CA 1
ATOM 726 C C . PHE A 1 93 ? 6.068 -8.055 -29.954 1.00 98.25 93 PHE A C 1
ATOM 728 O O . PHE A 1 93 ? 6.193 -6.858 -30.209 1.00 98.25 93 PHE A O 1
ATOM 735 N N . ALA A 1 94 ? 4.867 -8.607 -29.758 1.00 97.56 94 ALA A N 1
ATOM 736 C CA . ALA A 1 94 ? 3.626 -7.835 -29.846 1.00 97.56 94 ALA A CA 1
ATOM 737 C C . ALA A 1 94 ? 3.585 -6.679 -28.826 1.00 97.56 94 ALA A C 1
ATOM 739 O O . ALA A 1 94 ? 3.241 -5.549 -29.185 1.00 97.56 94 ALA A O 1
ATOM 740 N N . ILE A 1 95 ? 3.999 -6.931 -27.579 1.00 95.88 95 ILE A N 1
ATOM 741 C CA . ILE A 1 95 ? 4.112 -5.903 -26.530 1.00 95.88 95 ILE A CA 1
ATOM 742 C C . ILE A 1 95 ? 5.149 -4.845 -26.928 1.00 95.88 95 ILE A C 1
ATOM 744 O O . ILE A 1 95 ? 4.849 -3.649 -26.929 1.00 95.88 95 ILE A O 1
ATOM 748 N N . ALA A 1 96 ? 6.342 -5.284 -27.326 1.00 96.56 96 ALA A N 1
ATOM 749 C CA . ALA A 1 96 ? 7.460 -4.432 -27.715 1.00 96.56 96 ALA A CA 1
ATOM 750 C C . ALA A 1 96 ? 7.121 -3.514 -28.895 1.00 96.56 96 ALA A C 1
ATOM 752 O O . ALA A 1 96 ? 7.446 -2.323 -28.912 1.00 96.56 96 ALA A O 1
ATOM 753 N N . ARG A 1 97 ? 6.428 -4.070 -29.889 1.00 96.56 97 ARG A N 1
ATOM 754 C CA . ARG A 1 97 ? 5.972 -3.354 -31.075 1.00 96.56 97 ARG A CA 1
ATOM 755 C C . ARG A 1 97 ? 4.866 -2.361 -30.737 1.00 96.56 97 ARG A C 1
ATOM 757 O O . ARG A 1 97 ? 4.900 -1.230 -31.222 1.00 96.56 97 ARG A O 1
ATOM 764 N N . SER A 1 98 ? 3.915 -2.753 -29.889 1.00 96.38 98 SER A N 1
ATOM 765 C CA . SER A 1 98 ? 2.863 -1.853 -29.409 1.00 96.38 98 SER A CA 1
ATOM 766 C C . SER A 1 98 ? 3.440 -0.684 -28.609 1.00 96.38 98 SER A C 1
ATOM 768 O O . SER A 1 98 ? 2.949 0.436 -28.744 1.00 96.38 98 SER A O 1
ATOM 770 N N . ALA A 1 99 ? 4.476 -0.920 -27.800 1.00 95.25 99 ALA A N 1
ATOM 771 C CA . ALA A 1 99 ? 5.164 0.128 -27.052 1.00 95.25 99 ALA A CA 1
ATOM 772 C C . ALA A 1 99 ? 5.863 1.124 -27.992 1.00 95.25 99 ALA A C 1
ATOM 774 O O . ALA A 1 99 ? 5.661 2.333 -27.860 1.00 95.25 99 ALA A O 1
ATOM 775 N N . LEU A 1 100 ? 6.579 0.627 -29.012 1.00 96.44 100 LEU A N 1
ATOM 776 C CA . LEU A 1 100 ? 7.188 1.467 -30.050 1.00 96.44 100 LEU A CA 1
ATOM 777 C C . LEU A 1 100 ? 6.143 2.327 -30.771 1.00 96.44 100 LEU A C 1
ATOM 779 O O . LEU A 1 100 ? 6.351 3.526 -30.948 1.00 96.44 100 LEU A O 1
ATOM 783 N N . ALA A 1 101 ? 5.008 1.740 -31.159 1.00 97.06 101 ALA A N 1
ATOM 784 C CA . ALA A 1 101 ? 3.926 2.466 -31.820 1.00 97.06 101 ALA A CA 1
ATOM 785 C C . ALA A 1 101 ? 3.343 3.575 -30.927 1.00 97.06 101 ALA A C 1
ATOM 787 O O . ALA A 1 101 ? 3.182 4.714 -31.374 1.00 97.06 101 ALA A O 1
ATOM 788 N N . ALA A 1 102 ? 3.081 3.268 -29.653 1.00 95.69 102 ALA A N 1
ATOM 789 C CA . ALA A 1 102 ? 2.562 4.235 -28.690 1.00 95.69 102 ALA A CA 1
ATOM 790 C C . ALA A 1 102 ? 3.550 5.389 -28.437 1.00 95.69 102 ALA A C 1
ATOM 792 O O . ALA A 1 102 ? 3.143 6.554 -28.413 1.00 95.69 102 ALA A O 1
ATOM 793 N N . MET A 1 103 ? 4.845 5.086 -28.301 1.00 95.12 103 MET A N 1
ATOM 794 C CA . MET A 1 103 ? 5.897 6.094 -28.155 1.00 95.12 103 MET A CA 1
ATOM 795 C C . MET A 1 103 ? 6.023 6.961 -29.408 1.00 95.12 103 MET A C 1
ATOM 797 O O . MET A 1 103 ? 5.998 8.190 -29.303 1.00 95.12 103 MET A O 1
ATOM 801 N N . ALA A 1 104 ? 6.108 6.356 -30.594 1.00 95.56 104 ALA A N 1
ATOM 802 C CA . ALA A 1 104 ? 6.247 7.079 -31.856 1.00 95.56 104 ALA A CA 1
ATOM 803 C C . ALA A 1 104 ? 5.063 8.023 -32.115 1.00 95.56 104 ALA A C 1
ATOM 805 O O . ALA A 1 104 ? 5.250 9.114 -32.655 1.00 95.56 104 ALA A O 1
ATOM 806 N N . ALA A 1 105 ? 3.852 7.672 -31.665 1.00 95.75 105 ALA A N 1
ATOM 807 C CA . ALA A 1 105 ? 2.682 8.551 -31.744 1.00 95.75 105 ALA A CA 1
ATOM 808 C C . ALA A 1 105 ? 2.838 9.861 -30.945 1.00 95.75 105 ALA A C 1
ATOM 810 O O . ALA A 1 105 ? 2.111 10.827 -31.187 1.00 95.75 105 ALA A O 1
ATOM 811 N N . LYS A 1 106 ? 3.762 9.915 -29.978 1.00 94.31 106 LYS A N 1
ATOM 812 C CA . LYS A 1 106 ? 4.024 11.106 -29.158 1.00 94.31 106 LYS A CA 1
ATOM 813 C C . LYS A 1 106 ? 5.388 11.739 -29.420 1.00 94.31 106 LYS A C 1
ATOM 815 O O . LYS A 1 106 ? 5.495 12.952 -29.227 1.00 94.31 106 LYS A O 1
ATOM 820 N N . ILE A 1 107 ? 6.379 10.964 -29.861 1.00 93.81 107 ILE A N 1
ATOM 821 C CA . ILE A 1 107 ? 7.754 11.397 -30.131 1.00 93.81 107 ILE A CA 1
ATOM 822 C C . ILE A 1 107 ? 8.082 11.142 -31.609 1.00 93.81 107 ILE A C 1
ATOM 824 O O . ILE A 1 107 ? 8.381 10.018 -32.014 1.00 93.81 107 ILE A O 1
ATOM 828 N N . SER A 1 108 ? 8.049 12.201 -32.421 1.00 91.44 108 SER A N 1
ATOM 829 C CA . SER A 1 108 ? 8.189 12.116 -33.884 1.00 91.44 108 SER A CA 1
ATOM 830 C C . SER A 1 108 ? 9.502 11.483 -34.353 1.00 91.44 108 SER A C 1
ATOM 832 O O . SER A 1 108 ? 9.515 10.832 -35.393 1.00 91.44 108 SER A O 1
ATOM 834 N N . ALA A 1 109 ? 10.582 11.595 -33.571 1.00 89.94 109 ALA A N 1
ATOM 835 C CA . ALA A 1 109 ? 11.876 10.982 -33.880 1.00 89.94 109 ALA A CA 1
ATOM 836 C C . ALA A 1 109 ? 11.813 9.449 -34.048 1.00 89.94 109 ALA A C 1
ATOM 838 O O . ALA A 1 109 ? 12.644 8.879 -34.751 1.00 89.94 109 ALA A O 1
ATOM 839 N N . TYR A 1 110 ? 10.810 8.784 -33.462 1.00 92.62 110 TYR A N 1
ATOM 840 C CA . TYR A 1 110 ? 10.630 7.332 -33.560 1.00 92.62 110 TYR A CA 1
ATOM 841 C C . TYR A 1 110 ? 9.680 6.899 -34.692 1.00 92.62 110 TYR A C 1
ATOM 843 O O . TYR A 1 110 ? 9.585 5.706 -34.983 1.00 92.62 110 TYR A O 1
ATOM 851 N N . GLN A 1 111 ? 9.012 7.835 -35.380 1.00 93.94 111 GLN A N 1
ATOM 852 C CA . GLN A 1 111 ? 8.128 7.525 -36.516 1.00 93.94 111 GLN A CA 1
ATOM 853 C C . GLN A 1 111 ? 8.852 6.815 -37.674 1.00 93.94 111 GLN A C 1
ATOM 855 O O . GLN A 1 111 ? 8.337 5.798 -38.141 1.00 93.94 111 GLN A O 1
ATOM 860 N N . PRO A 1 112 ? 10.060 7.241 -38.108 1.00 95.00 112 PRO A N 1
ATOM 861 C CA . PRO A 1 112 ? 10.785 6.528 -39.159 1.00 95.00 112 PRO A CA 1
ATOM 862 C C . PRO A 1 112 ? 11.101 5.082 -38.772 1.00 95.00 112 PRO A C 1
ATOM 864 O O . PRO A 1 112 ? 10.958 4.179 -39.590 1.00 95.00 112 PRO A O 1
ATOM 867 N N . VAL A 1 113 ? 11.465 4.837 -37.509 1.00 93.06 113 VAL A N 1
ATOM 868 C CA . VAL A 1 113 ? 11.745 3.486 -37.005 1.00 93.06 113 VAL A CA 1
ATOM 869 C C . VAL A 1 113 ? 10.495 2.605 -37.042 1.00 93.06 113 VAL A C 1
ATOM 871 O O . VAL A 1 113 ? 10.577 1.436 -37.422 1.00 93.06 113 VAL A O 1
ATOM 874 N N . LEU A 1 114 ? 9.329 3.166 -36.703 1.00 95.00 114 LEU A N 1
ATOM 875 C CA . LEU A 1 114 ? 8.054 2.453 -36.723 1.00 95.00 114 LEU A CA 1
ATOM 876 C C . LEU A 1 114 ? 7.679 1.958 -38.130 1.00 95.00 114 LEU A C 1
ATOM 878 O O . LEU A 1 114 ? 7.030 0.924 -38.239 1.00 95.00 114 LEU A O 1
ATOM 882 N N . THR A 1 115 ? 8.099 2.621 -39.211 1.00 95.44 115 THR A N 1
ATOM 883 C CA . THR A 1 115 ? 7.777 2.166 -40.583 1.00 95.44 115 THR A CA 1
ATOM 884 C C . THR A 1 115 ? 8.304 0.763 -40.898 1.00 95.44 115 THR A C 1
ATOM 886 O O . THR A 1 115 ? 7.680 0.016 -41.650 1.00 95.44 115 THR A O 1
ATOM 889 N N . ASN A 1 116 ? 9.408 0.357 -40.268 1.00 95.25 116 ASN A N 1
ATOM 890 C CA . ASN A 1 116 ? 9.948 -0.985 -40.412 1.00 95.25 116 ASN A CA 1
ATOM 891 C C . ASN A 1 116 ? 9.210 -1.948 -39.472 1.00 95.25 116 ASN A C 1
ATOM 893 O O . ASN A 1 116 ? 9.330 -1.848 -38.250 1.00 95.25 116 ASN A O 1
ATOM 897 N N . GLN A 1 117 ? 8.468 -2.906 -40.032 1.00 94.50 117 GLN A N 1
ATOM 898 C CA . GLN A 1 117 ? 7.654 -3.861 -39.269 1.00 94.50 117 GLN A CA 1
ATOM 899 C C . GLN A 1 117 ? 8.463 -4.805 -38.373 1.00 94.50 117 GLN A C 1
ATOM 901 O O . GLN A 1 117 ? 7.904 -5.376 -37.442 1.00 94.50 117 GLN A O 1
ATOM 906 N N . ASN A 1 118 ? 9.768 -4.939 -38.612 1.00 94.75 118 ASN A N 1
ATOM 907 C CA . ASN A 1 118 ? 10.645 -5.790 -37.812 1.00 94.75 118 ASN A CA 1
ATOM 908 C C . ASN A 1 118 ? 11.258 -5.064 -36.610 1.00 94.75 118 ASN A C 1
ATOM 910 O O . ASN A 1 118 ? 11.902 -5.711 -35.792 1.00 94.75 118 ASN A O 1
ATOM 914 N N . LYS A 1 119 ? 11.053 -3.745 -36.481 1.00 95.62 119 LYS A N 1
ATOM 915 C CA . LYS A 1 119 ? 11.571 -2.946 -35.364 1.00 95.62 119 LYS A CA 1
ATOM 916 C C . LYS A 1 119 ? 10.671 -3.006 -34.135 1.00 95.62 119 LYS A C 1
ATOM 918 O O . LYS A 1 119 ? 9.446 -2.931 -34.248 1.00 95.62 119 LYS A O 1
ATOM 923 N N . PHE A 1 120 ? 11.286 -3.057 -32.961 1.00 96.62 120 PHE A N 1
ATOM 924 C CA . PHE A 1 120 ? 10.625 -3.051 -31.657 1.00 96.62 120 PHE A CA 1
ATOM 925 C C . PHE A 1 120 ? 11.553 -2.448 -30.587 1.00 96.62 120 PHE A C 1
ATOM 927 O O . PHE A 1 120 ? 12.729 -2.202 -30.859 1.00 96.62 120 PHE A O 1
ATOM 934 N N . CYS A 1 121 ? 11.013 -2.151 -29.401 1.00 95.88 121 CYS A N 1
ATOM 935 C CA . CYS A 1 121 ? 11.795 -1.628 -28.275 1.00 95.88 121 CYS A CA 1
ATOM 936 C C . CYS A 1 121 ? 12.572 -2.744 -27.557 1.00 95.88 121 CYS A C 1
ATOM 938 O O . CYS A 1 121 ? 12.019 -3.812 -27.280 1.00 95.88 121 CYS A O 1
ATOM 940 N N . HIS A 1 122 ? 13.815 -2.456 -27.181 1.00 96.00 122 HIS A N 1
ATOM 941 C CA . HIS A 1 122 ? 14.678 -3.323 -26.379 1.00 96.00 122 HIS A CA 1
ATOM 942 C C . HIS A 1 122 ? 14.857 -2.805 -24.945 1.00 96.00 122 HIS A C 1
ATOM 944 O O . HIS A 1 122 ? 15.105 -3.604 -24.049 1.00 96.00 122 HIS A O 1
ATOM 950 N N . GLY A 1 123 ? 14.684 -1.506 -24.695 1.00 95.62 123 GLY A N 1
ATOM 951 C CA . GLY A 1 123 ? 14.764 -0.899 -23.365 1.00 95.62 123 GLY A CA 1
ATOM 952 C C . GLY A 1 123 ? 13.386 -0.573 -22.787 1.00 95.62 123 GLY A C 1
ATOM 953 O O . GLY A 1 123 ? 12.534 0.005 -23.469 1.00 95.62 123 GLY A O 1
ATOM 954 N N . TYR A 1 124 ? 13.158 -0.925 -21.518 1.00 97.06 124 TYR A N 1
ATOM 955 C CA . TYR A 1 124 ? 11.844 -0.825 -20.873 1.00 97.06 124 TYR A CA 1
ATOM 956 C C . TYR A 1 124 ? 11.864 -0.061 -19.549 1.00 97.06 124 TYR A C 1
ATOM 958 O O . TYR A 1 124 ? 12.669 -0.320 -18.654 1.00 97.06 124 TYR A O 1
ATOM 966 N N . GLY A 1 125 ? 10.900 0.842 -19.393 1.00 96.69 125 GLY A N 1
ATOM 967 C CA . GLY A 1 125 ? 10.734 1.677 -18.211 1.00 96.69 125 GLY A CA 1
ATOM 968 C C . GLY A 1 125 ? 11.662 2.892 -18.206 1.00 96.69 125 GLY A C 1
ATOM 969 O O . GLY A 1 125 ? 12.577 3.043 -19.021 1.00 96.69 125 GLY A O 1
ATOM 970 N N . ILE A 1 126 ? 11.434 3.771 -17.230 1.00 97.31 126 ILE A N 1
ATOM 971 C CA . ILE A 1 126 ? 12.147 5.053 -17.090 1.00 97.31 126 ILE A CA 1
ATOM 972 C C . ILE A 1 126 ? 13.674 4.904 -16.926 1.00 97.31 126 ILE A C 1
ATOM 974 O O . ILE A 1 126 ? 14.410 5.846 -17.204 1.00 97.31 126 ILE A O 1
ATOM 978 N N . PHE A 1 127 ? 14.142 3.715 -16.529 1.00 97.25 127 PHE A N 1
ATOM 979 C CA . PHE A 1 127 ? 15.558 3.361 -16.355 1.00 97.25 127 PHE A CA 1
ATOM 980 C C . PHE A 1 127 ? 16.103 2.399 -17.433 1.00 97.25 127 PHE A C 1
ATOM 982 O O . PHE A 1 127 ? 17.200 1.877 -17.259 1.00 97.25 127 PHE A O 1
ATOM 989 N N . GLN A 1 128 ? 15.337 2.142 -18.503 1.00 95.44 128 GLN A N 1
ATOM 990 C CA . GLN A 1 128 ? 15.716 1.301 -19.655 1.00 95.44 128 GLN A CA 1
ATOM 991 C C . GLN A 1 128 ? 16.225 -0.104 -19.280 1.00 95.44 128 GLN A C 1
ATOM 993 O O . GLN A 1 128 ? 17.307 -0.522 -19.681 1.00 95.44 128 GLN A O 1
ATOM 998 N N . TYR A 1 129 ? 15.421 -0.871 -18.535 1.00 95.81 129 TYR A N 1
ATOM 999 C CA . TYR A 1 129 ? 15.724 -2.277 -18.262 1.00 95.81 129 TYR A CA 1
ATOM 1000 C C . TYR A 1 129 ? 15.677 -3.093 -19.559 1.00 95.81 129 TYR A C 1
ATOM 1002 O O . TYR A 1 129 ? 14.672 -3.078 -20.274 1.00 95.81 129 TYR A O 1
ATOM 1010 N N . ASP A 1 130 ? 16.779 -3.767 -19.872 1.00 94.94 130 ASP A N 1
ATOM 1011 C CA . ASP A 1 130 ? 17.007 -4.361 -21.187 1.00 94.94 130 ASP A CA 1
ATOM 1012 C C . ASP A 1 130 ? 16.252 -5.693 -21.373 1.00 94.94 130 ASP A C 1
ATOM 1014 O O . ASP A 1 130 ? 16.252 -6.571 -20.507 1.00 94.94 130 ASP A O 1
ATOM 1018 N N . ILE A 1 131 ? 15.630 -5.873 -22.536 1.00 96.19 131 ILE A N 1
ATOM 1019 C CA . ILE A 1 131 ? 14.864 -7.067 -22.916 1.00 96.19 131 ILE A CA 1
ATOM 1020 C C . ILE A 1 131 ? 15.692 -8.357 -22.876 1.00 96.19 131 ILE A C 1
ATOM 1022 O O . ILE A 1 131 ? 15.121 -9.440 -22.823 1.00 96.19 131 ILE A O 1
ATOM 1026 N N . GLN A 1 132 ? 17.023 -8.300 -22.837 1.00 95.38 132 GLN A N 1
ATOM 1027 C CA . GLN A 1 132 ? 17.861 -9.486 -22.666 1.00 95.38 132 GLN A CA 1
ATOM 1028 C C . GLN A 1 132 ? 17.489 -10.292 -21.417 1.00 95.38 132 GLN A C 1
ATOM 1030 O O . GLN A 1 132 ? 17.615 -11.519 -21.402 1.00 95.38 132 GLN A O 1
ATOM 1035 N N . PHE A 1 133 ? 16.982 -9.617 -20.382 1.00 95.12 133 PHE A N 1
ATOM 1036 C CA . PHE A 1 133 ? 16.526 -10.258 -19.155 1.00 95.12 133 PHE A CA 1
ATOM 1037 C C . PHE A 1 133 ? 15.222 -11.049 -19.341 1.00 95.12 133 PHE A C 1
ATOM 1039 O O . PHE A 1 133 ? 14.975 -11.974 -18.568 1.00 95.12 133 PHE A O 1
ATOM 1046 N N . PHE A 1 134 ? 14.439 -10.784 -20.395 1.00 96.50 134 PHE A N 1
ATOM 1047 C CA . PHE A 1 134 ? 13.274 -11.599 -20.761 1.00 96.50 134 PHE A CA 1
ATOM 1048 C C . PHE A 1 134 ? 13.668 -13.046 -21.083 1.00 96.50 134 PHE A C 1
ATOM 1050 O O . PHE A 1 134 ? 12.893 -13.955 -20.801 1.00 96.50 134 PHE A O 1
ATOM 1057 N N . ARG A 1 135 ? 14.880 -13.272 -21.618 1.00 95.25 135 ARG A N 1
ATOM 1058 C CA . ARG A 1 135 ? 15.346 -14.600 -22.044 1.00 95.25 135 ARG A CA 1
ATOM 1059 C C . ARG A 1 135 ? 15.223 -15.635 -20.927 1.00 95.25 135 ARG A C 1
ATOM 1061 O O . ARG A 1 135 ? 14.580 -16.655 -21.097 1.00 95.25 135 ARG A O 1
ATOM 1068 N N . ASN A 1 136 ? 15.842 -15.366 -19.776 1.00 91.31 136 ASN A N 1
ATOM 1069 C CA . ASN A 1 136 ? 15.992 -16.371 -18.716 1.00 91.31 136 ASN A CA 1
ATOM 1070 C C . ASN A 1 136 ? 15.852 -15.821 -17.291 1.00 91.31 136 ASN A C 1
ATOM 1072 O O . ASN A 1 136 ? 15.948 -16.595 -16.344 1.00 91.31 136 ASN A O 1
ATOM 1076 N N . VAL A 1 137 ? 15.709 -14.505 -17.112 1.00 91.44 137 VAL A N 1
ATOM 1077 C CA . VAL A 1 137 ? 15.804 -13.884 -15.781 1.00 91.44 137 VAL A CA 1
ATOM 1078 C C . VAL A 1 137 ? 14.443 -13.428 -15.287 1.00 91.44 137 VAL A C 1
ATOM 1080 O O . VAL A 1 137 ? 14.072 -13.739 -14.161 1.00 91.44 137 VAL A O 1
ATOM 1083 N N . ASP A 1 138 ? 13.705 -12.684 -16.107 1.00 90.44 138 ASP A N 1
ATOM 1084 C CA . ASP A 1 138 ? 12.465 -12.051 -15.669 1.00 90.44 138 ASP A CA 1
ATOM 1085 C C . ASP A 1 138 ? 11.446 -11.871 -16.803 1.00 90.44 138 ASP A C 1
ATOM 1087 O O . ASP A 1 138 ? 11.111 -10.743 -17.166 1.00 90.44 138 ASP A O 1
ATOM 1091 N N . PRO A 1 139 ? 10.961 -12.965 -17.416 1.00 90.62 139 PRO A N 1
ATOM 1092 C CA . PRO A 1 139 ? 9.994 -12.867 -18.501 1.00 90.62 139 PRO A CA 1
ATOM 1093 C C . PRO A 1 139 ? 8.690 -12.184 -18.063 1.00 90.62 139 PRO A C 1
ATOM 1095 O O . PRO A 1 139 ? 8.120 -11.397 -18.820 1.00 90.62 139 PRO A O 1
ATOM 1098 N N . ASP A 1 140 ? 8.237 -12.429 -16.833 1.00 87.00 140 ASP A N 1
ATOM 1099 C CA . ASP A 1 140 ? 6.955 -11.927 -16.339 1.00 87.00 140 ASP A CA 1
ATOM 1100 C C . ASP A 1 140 ? 6.957 -10.406 -16.131 1.00 87.00 140 ASP A C 1
ATOM 1102 O O . ASP A 1 140 ? 5.932 -9.772 -16.379 1.00 87.00 140 ASP A O 1
ATOM 1106 N N . TYR A 1 141 ? 8.089 -9.784 -15.779 1.00 89.94 141 TYR A N 1
ATOM 1107 C CA . TYR A 1 141 ? 8.192 -8.319 -15.712 1.00 89.94 141 TYR A CA 1
ATOM 1108 C C . TYR A 1 141 ? 7.841 -7.646 -17.044 1.00 89.94 141 TYR A C 1
ATOM 1110 O O . TYR A 1 141 ? 7.132 -6.636 -17.076 1.00 89.94 141 TYR A O 1
ATOM 1118 N N . PHE A 1 142 ? 8.294 -8.213 -18.163 1.00 94.44 142 PHE A N 1
ATOM 1119 C CA . PHE A 1 142 ? 7.987 -7.655 -19.477 1.00 94.44 142 PHE A CA 1
ATOM 1120 C C . PHE A 1 142 ? 6.563 -8.003 -19.920 1.00 94.44 142 PHE A C 1
ATOM 1122 O O . PHE A 1 142 ? 5.837 -7.124 -20.384 1.00 94.44 142 PHE A O 1
ATOM 1129 N N . LEU A 1 143 ? 6.128 -9.253 -19.726 1.00 86.88 143 LEU A N 1
ATOM 1130 C CA . LEU A 1 143 ? 4.799 -9.704 -20.156 1.00 86.88 143 LEU A CA 1
ATOM 1131 C C . LEU A 1 143 ? 3.660 -9.030 -19.382 1.00 86.88 143 LEU A C 1
ATOM 1133 O O . LEU A 1 143 ? 2.637 -8.692 -19.977 1.00 86.88 143 LEU A O 1
ATOM 1137 N N . ASN A 1 144 ? 3.850 -8.782 -18.084 1.00 81.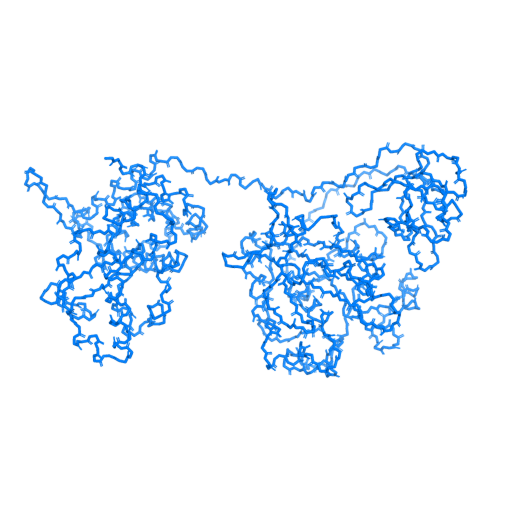19 144 ASN A N 1
ATOM 1138 C CA . ASN A 1 144 ? 2.881 -8.082 -17.235 1.00 81.19 144 ASN A CA 1
ATOM 1139 C C . ASN A 1 144 ? 2.946 -6.556 -17.378 1.00 81.19 144 ASN A C 1
ATOM 1141 O O . ASN A 1 144 ? 2.143 -5.852 -16.767 1.00 81.19 144 ASN A O 1
ATOM 1145 N N . ARG A 1 145 ? 3.882 -6.040 -18.188 1.00 89.81 145 ARG A N 1
ATOM 1146 C CA . ARG A 1 145 ? 4.137 -4.603 -18.364 1.00 89.81 145 ARG A CA 1
ATOM 1147 C C . ARG A 1 145 ? 4.492 -3.904 -17.050 1.00 89.81 145 ARG A C 1
ATOM 1149 O O . ARG A 1 145 ? 4.149 -2.747 -16.817 1.00 89.81 145 ARG A O 1
ATOM 1156 N N . ASP A 1 146 ? 5.238 -4.594 -16.194 1.00 79.75 146 ASP A N 1
ATOM 1157 C CA . ASP A 1 146 ? 5.661 -4.080 -14.891 1.00 79.75 146 ASP A CA 1
ATOM 1158 C C . ASP A 1 146 ? 6.595 -2.870 -15.007 1.00 79.75 146 ASP A C 1
ATOM 1160 O O . ASP A 1 146 ? 6.672 -2.058 -14.087 1.00 79.75 146 ASP A O 1
ATOM 1164 N N . TYR A 1 147 ? 7.241 -2.702 -16.162 1.00 91.69 147 TYR A N 1
ATOM 1165 C CA . TYR A 1 147 ? 8.034 -1.523 -16.506 1.00 91.69 147 TYR A CA 1
ATOM 1166 C C . TYR A 1 147 ? 7.233 -0.210 -16.581 1.00 91.69 147 TYR A C 1
ATOM 1168 O O . TYR A 1 147 ? 7.828 0.865 -16.633 1.00 91.69 147 TYR A O 1
ATOM 1176 N N . GLU A 1 148 ? 5.900 -0.274 -16.583 1.00 88.88 148 GLU A N 1
ATOM 1177 C CA . GLU A 1 148 ? 5.017 0.900 -16.533 1.00 88.88 148 GLU A CA 1
ATOM 1178 C C . GLU A 1 148 ? 4.797 1.403 -15.099 1.00 88.88 148 GLU A C 1
ATOM 1180 O O . GLU A 1 148 ? 4.326 2.523 -14.894 1.00 88.88 148 GLU A O 1
ATOM 1185 N N . VAL A 1 149 ? 5.149 0.589 -14.097 1.00 83.69 149 VAL A N 1
ATOM 1186 C CA . VAL A 1 149 ? 5.021 0.904 -12.672 1.00 83.69 149 VAL A CA 1
ATOM 1187 C C . VAL A 1 149 ? 6.370 1.387 -12.145 1.00 83.69 149 VAL A C 1
ATOM 1189 O O . VAL A 1 149 ? 7.339 0.628 -12.082 1.00 83.69 149 VAL A O 1
ATOM 1192 N N . PHE A 1 150 ? 6.429 2.651 -11.720 1.00 88.12 150 PHE A N 1
ATOM 1193 C CA . PHE A 1 150 ? 7.680 3.304 -11.319 1.00 88.12 150 PHE A CA 1
ATOM 1194 C C . PHE A 1 150 ? 8.458 2.520 -10.254 1.00 88.12 150 PHE A C 1
ATOM 1196 O O . PHE A 1 150 ? 9.668 2.355 -10.377 1.00 88.12 150 PHE A O 1
ATOM 1203 N N . GLU A 1 151 ? 7.778 2.006 -9.229 1.00 81.44 151 GLU A N 1
ATOM 1204 C CA . GLU A 1 151 ? 8.386 1.270 -8.118 1.00 81.44 151 GLU A CA 1
ATOM 1205 C C . GLU A 1 151 ? 9.048 -0.029 -8.592 1.00 81.44 151 GLU A C 1
ATOM 1207 O O . GLU A 1 151 ? 10.132 -0.380 -8.121 1.00 81.44 151 GLU A O 1
ATOM 1212 N N . LYS A 1 152 ? 8.435 -0.720 -9.561 1.00 79.06 152 LYS A N 1
ATOM 1213 C CA . LYS A 1 152 ? 8.988 -1.954 -10.129 1.00 79.06 152 LYS A CA 1
ATOM 1214 C C . LYS A 1 152 ? 10.233 -1.656 -10.967 1.00 79.06 152 LYS A C 1
ATOM 1216 O O . LYS A 1 152 ? 11.251 -2.326 -10.789 1.00 79.06 152 LYS A O 1
ATOM 1221 N N . SER A 1 153 ? 10.211 -0.608 -11.796 1.00 90.12 153 SER A N 1
ATOM 1222 C CA . SER A 1 153 ? 11.400 -0.161 -12.542 1.00 90.12 153 SER A CA 1
ATOM 1223 C C . SER A 1 153 ? 12.515 0.359 -11.632 1.00 90.12 153 SER A C 1
ATOM 1225 O O . SER A 1 153 ? 13.686 0.050 -11.858 1.00 90.12 153 SER A O 1
ATOM 1227 N N . LEU A 1 154 ? 12.175 1.103 -10.576 1.00 95.06 154 LEU A N 1
ATOM 1228 C CA . LEU A 1 154 ? 13.137 1.569 -9.575 1.00 95.06 154 LEU A CA 1
ATOM 1229 C C . LEU A 1 154 ? 13.794 0.389 -8.855 1.00 95.06 154 LEU A C 1
ATOM 1231 O O . LEU A 1 154 ? 15.008 0.390 -8.666 1.00 95.06 154 LEU A O 1
ATOM 1235 N N . GLY A 1 155 ? 13.025 -0.648 -8.515 1.00 84.19 155 GLY A N 1
ATOM 1236 C CA . GLY A 1 155 ? 13.554 -1.887 -7.948 1.00 84.19 155 GLY A CA 1
ATOM 1237 C C . GLY A 1 155 ? 14.602 -2.554 -8.845 1.00 84.19 155 GLY A C 1
ATOM 1238 O O . GLY A 1 155 ? 15.655 -2.959 -8.350 1.00 84.19 155 GLY A O 1
ATOM 1239 N N . LYS A 1 156 ? 14.367 -2.616 -10.164 1.00 92.88 156 LYS A N 1
ATOM 1240 C CA . LYS A 1 156 ? 15.351 -3.136 -11.133 1.00 92.88 156 LYS A CA 1
ATOM 1241 C C . LYS A 1 156 ? 16.608 -2.279 -11.200 1.00 92.88 156 LYS A C 1
ATOM 1243 O O . LYS A 1 156 ? 17.705 -2.817 -11.057 1.00 92.88 156 LYS A O 1
ATOM 1248 N N . CYS A 1 157 ? 16.443 -0.961 -11.311 1.00 96.25 157 CYS A N 1
ATOM 1249 C CA . CYS A 1 157 ? 17.556 -0.015 -11.312 1.00 96.25 157 CYS A CA 1
ATOM 1250 C C . CYS A 1 157 ? 18.428 -0.175 -10.054 1.00 96.25 157 CYS A C 1
ATOM 1252 O O . CYS A 1 157 ? 19.642 -0.340 -10.154 1.00 96.25 157 CYS A O 1
ATOM 1254 N N . LEU A 1 158 ? 17.818 -0.216 -8.865 1.00 94.94 158 LEU A N 1
ATOM 1255 C CA . LEU A 1 158 ? 18.545 -0.359 -7.601 1.00 94.94 158 LEU A CA 1
ATOM 1256 C C . LEU A 1 158 ? 19.242 -1.714 -7.464 1.00 94.94 158 LEU A C 1
ATOM 1258 O O . LEU A 1 158 ? 20.371 -1.757 -6.975 1.00 94.94 158 LEU A O 1
ATOM 1262 N N . SER A 1 159 ? 18.608 -2.812 -7.879 1.00 91.06 159 SER A N 1
ATOM 1263 C CA . SER A 1 159 ? 19.242 -4.137 -7.867 1.00 91.06 159 SER A CA 1
ATOM 1264 C C . SER A 1 159 ? 20.481 -4.175 -8.757 1.00 91.06 159 SER A C 1
ATOM 1266 O O . SER A 1 159 ? 21.523 -4.683 -8.338 1.00 91.06 159 SER A O 1
ATOM 1268 N N . GLU A 1 160 ? 20.410 -3.579 -9.948 1.00 94.44 160 GLU A N 1
ATOM 1269 C CA . GLU A 1 160 ? 21.565 -3.503 -10.835 1.00 94.44 160 GLU A CA 1
ATOM 1270 C C . GLU A 1 160 ? 22.647 -2.570 -10.283 1.00 94.44 160 GLU A C 1
ATOM 1272 O O . GLU A 1 160 ? 23.805 -2.972 -10.217 1.00 94.44 160 GLU A O 1
ATOM 1277 N N . LEU A 1 161 ? 22.297 -1.379 -9.788 1.00 96.62 161 LEU A N 1
ATOM 1278 C CA . LEU A 1 161 ? 23.260 -0.466 -9.161 1.00 96.62 161 LEU A CA 1
ATOM 1279 C C . LEU A 1 161 ? 24.001 -1.121 -7.989 1.00 96.62 161 LEU A C 1
ATOM 1281 O O . LEU A 1 161 ? 25.216 -0.955 -7.876 1.00 96.62 161 LEU A O 1
ATOM 1285 N N . LYS A 1 162 ? 23.308 -1.902 -7.148 1.00 95.12 162 LYS A N 1
ATOM 1286 C CA . LYS A 1 162 ? 23.938 -2.697 -6.078 1.00 95.12 162 LYS A CA 1
ATOM 1287 C C . LYS A 1 162 ? 24.942 -3.691 -6.660 1.00 95.12 162 LYS A C 1
ATOM 1289 O O . LYS A 1 162 ? 26.102 -3.667 -6.262 1.00 95.12 162 LYS A O 1
ATOM 1294 N N . ALA A 1 163 ? 24.531 -4.490 -7.645 1.00 93.50 163 ALA A N 1
ATOM 1295 C CA . ALA A 1 163 ? 25.410 -5.467 -8.284 1.00 93.50 163 ALA A CA 1
ATOM 1296 C C . ALA A 1 163 ? 26.638 -4.813 -8.942 1.00 93.50 163 ALA A C 1
ATOM 1298 O O . ALA A 1 163 ? 27.751 -5.331 -8.838 1.00 93.50 163 ALA A O 1
ATOM 1299 N N . LYS A 1 164 ? 26.474 -3.652 -9.591 1.00 95.69 164 LYS A N 1
ATOM 1300 C CA . LYS A 1 164 ? 27.592 -2.923 -10.205 1.00 95.69 164 LYS A CA 1
ATOM 1301 C C . LYS A 1 164 ? 28.514 -2.297 -9.171 1.00 95.69 164 LYS A C 1
ATOM 1303 O O . LYS A 1 164 ? 29.723 -2.383 -9.351 1.00 95.69 164 LYS A O 1
ATOM 1308 N N . LYS A 1 165 ? 27.972 -1.711 -8.099 1.00 95.38 165 LYS A N 1
ATOM 1309 C CA . LYS A 1 165 ? 28.754 -1.188 -6.967 1.00 95.38 165 LYS A CA 1
ATOM 1310 C C . LYS A 1 165 ? 29.675 -2.276 -6.409 1.00 95.38 165 LYS A C 1
ATOM 1312 O O . LYS A 1 165 ? 30.868 -2.022 -6.243 1.00 95.38 165 LYS A O 1
ATOM 1317 N N . THR A 1 166 ? 29.134 -3.475 -6.192 1.00 94.38 166 THR A N 1
ATOM 1318 C CA . THR A 1 166 ? 29.902 -4.648 -5.756 1.00 94.38 166 THR A CA 1
ATOM 1319 C C . THR A 1 166 ? 30.968 -5.020 -6.776 1.00 94.38 166 THR A C 1
ATOM 1321 O O . THR A 1 166 ? 32.150 -5.104 -6.452 1.00 94.38 166 THR A O 1
ATOM 1324 N N . LYS A 1 167 ? 30.584 -5.136 -8.052 1.00 94.94 167 LYS A N 1
ATOM 1325 C CA . LYS A 1 167 ? 31.502 -5.499 -9.140 1.00 94.94 167 LYS A CA 1
ATOM 1326 C C . LYS A 1 167 ? 32.705 -4.560 -9.271 1.00 94.94 167 LYS A C 1
ATOM 1328 O O . LYS A 1 167 ? 33.777 -5.016 -9.656 1.00 94.94 167 LYS A O 1
ATOM 1333 N N . ILE A 1 168 ? 32.540 -3.270 -8.983 1.00 96.12 168 ILE A N 1
ATOM 1334 C CA . ILE A 1 168 ? 33.626 -2.281 -9.068 1.00 96.12 168 ILE A CA 1
ATOM 1335 C C . ILE A 1 168 ? 34.351 -2.053 -7.732 1.00 96.12 168 ILE A C 1
ATOM 1337 O O . ILE A 1 168 ? 35.120 -1.102 -7.614 1.00 96.12 168 ILE A O 1
ATOM 1341 N N . GLY A 1 169 ? 34.125 -2.914 -6.733 1.00 94.62 169 GLY A N 1
ATOM 1342 C CA . GLY A 1 169 ? 34.885 -2.926 -5.481 1.00 94.62 169 GLY A CA 1
ATOM 1343 C C . GLY A 1 169 ? 34.537 -1.796 -4.512 1.00 94.62 169 GLY A C 1
ATOM 1344 O O . GLY A 1 169 ? 35.378 -1.391 -3.713 1.00 94.62 169 GLY A O 1
ATOM 1345 N N . LEU A 1 170 ? 33.314 -1.262 -4.573 1.00 94.25 170 LEU A N 1
ATOM 1346 C CA . LEU A 1 170 ? 32.856 -0.204 -3.662 1.00 94.25 170 LEU A CA 1
ATOM 1347 C C . LEU A 1 170 ? 31.990 -0.734 -2.509 1.00 94.25 170 LEU A C 1
ATOM 1349 O O . LEU A 1 170 ? 31.345 0.054 -1.810 1.00 94.25 170 LEU A O 1
ATOM 1353 N N . ASP A 1 171 ? 31.951 -2.051 -2.296 1.00 87.25 171 ASP A N 1
ATOM 1354 C CA . ASP A 1 171 ? 31.276 -2.660 -1.147 1.00 87.25 171 ASP A CA 1
ATOM 1355 C C . ASP A 1 171 ? 31.809 -2.132 0.189 1.00 87.25 171 ASP A C 1
ATOM 1357 O O . ASP A 1 171 ? 32.915 -1.609 0.291 1.00 87.25 171 ASP A O 1
ATOM 1361 N N . GLY A 1 172 ? 30.972 -2.190 1.226 1.00 80.44 172 GLY A N 1
ATOM 1362 C CA . GLY A 1 172 ? 31.309 -1.666 2.554 1.00 80.44 172 GLY A CA 1
ATOM 1363 C C . GLY A 1 172 ? 31.296 -0.138 2.673 1.00 80.44 172 GLY A C 1
ATOM 1364 O O . GLY A 1 172 ? 31.254 0.368 3.789 1.00 80.44 172 GLY A O 1
ATOM 1365 N N . ARG A 1 173 ? 31.248 0.618 1.564 1.00 86.38 173 ARG A N 1
ATOM 1366 C CA . ARG A 1 173 ? 31.118 2.084 1.618 1.00 86.38 173 ARG A CA 1
ATOM 1367 C C . ARG A 1 173 ? 29.678 2.504 1.949 1.00 86.38 173 ARG A C 1
ATOM 1369 O O . ARG A 1 173 ? 28.782 2.202 1.143 1.00 86.38 173 ARG A O 1
ATOM 1376 N N . PRO A 1 174 ? 29.441 3.189 3.090 1.00 84.38 174 PRO A N 1
ATOM 1377 C CA . PRO A 1 174 ? 28.109 3.647 3.492 1.00 84.38 174 PRO A CA 1
ATOM 1378 C C . PRO A 1 174 ? 27.687 4.933 2.768 1.00 84.38 174 PRO A C 1
ATOM 1380 O O . PRO A 1 174 ? 26.498 5.206 2.647 1.00 84.38 174 PRO A O 1
ATOM 1383 N N . VAL A 1 175 ? 28.656 5.698 2.257 1.00 92.06 175 VAL A N 1
ATOM 1384 C CA . VAL A 1 175 ? 28.465 6.927 1.480 1.00 92.06 175 VAL A CA 1
ATOM 1385 C C . VAL A 1 175 ? 29.414 6.879 0.285 1.00 92.06 175 VAL A C 1
ATOM 1387 O O . VAL A 1 175 ? 30.544 6.406 0.417 1.00 92.06 175 VAL A O 1
ATOM 1390 N N . LEU A 1 176 ? 28.951 7.344 -0.875 1.00 94.88 176 LEU A N 1
ATOM 1391 C CA . LEU A 1 176 ? 29.760 7.464 -2.088 1.00 94.88 176 LEU A CA 1
ATOM 1392 C C . LEU A 1 176 ? 29.962 8.937 -2.440 1.00 94.88 176 LEU A C 1
ATOM 1394 O O . LEU A 1 176 ? 29.036 9.745 -2.348 1.00 94.88 176 LEU A O 1
ATOM 1398 N N . THR A 1 177 ? 31.173 9.269 -2.870 1.00 95.25 177 THR A N 1
ATOM 1399 C CA . THR A 1 177 ? 31.503 10.570 -3.465 1.00 95.25 177 THR A CA 1
ATOM 1400 C C . THR A 1 177 ? 30.868 10.718 -4.851 1.00 95.25 177 THR A C 1
ATOM 1402 O O . THR A 1 177 ? 30.471 9.735 -5.473 1.00 95.25 177 THR A O 1
ATOM 1405 N N . ASP A 1 178 ? 30.817 11.934 -5.398 1.00 92.50 178 ASP A N 1
ATOM 1406 C CA . ASP A 1 178 ? 30.264 12.174 -6.743 1.00 92.50 178 ASP A CA 1
ATOM 1407 C C . ASP A 1 178 ? 30.988 11.381 -7.832 1.00 92.50 178 ASP A C 1
ATOM 1409 O O . ASP A 1 178 ? 30.351 10.833 -8.732 1.00 92.50 178 ASP A O 1
ATOM 1413 N N . ALA A 1 179 ? 32.315 11.285 -7.729 1.00 94.81 179 ALA A N 1
ATOM 1414 C CA . ALA A 1 179 ? 33.123 10.498 -8.651 1.00 94.81 179 ALA A CA 1
ATOM 1415 C C . ALA A 1 179 ? 32.745 9.010 -8.592 1.00 94.81 179 ALA A C 1
ATOM 1417 O O . ALA A 1 179 ? 32.658 8.351 -9.627 1.00 94.81 179 ALA A O 1
ATOM 1418 N N . GLU A 1 180 ? 32.459 8.490 -7.400 1.00 97.25 180 GLU A N 1
ATOM 1419 C CA . GLU A 1 180 ? 32.050 7.100 -7.203 1.00 97.25 180 GLU A CA 1
ATOM 1420 C C . GLU A 1 180 ? 30.604 6.845 -7.623 1.00 97.25 180 GLU A C 1
ATOM 1422 O O . GLU A 1 180 ? 30.327 5.817 -8.234 1.00 97.25 180 GLU A O 1
ATOM 1427 N N . LEU A 1 181 ? 29.686 7.785 -7.376 1.00 97.81 181 LEU A N 1
ATOM 1428 C CA . LEU A 1 181 ? 28.322 7.725 -7.912 1.00 97.81 181 LEU A CA 1
ATOM 1429 C C . LEU A 1 181 ? 28.356 7.666 -9.446 1.00 97.81 181 LEU A C 1
ATOM 1431 O O . LEU A 1 181 ? 27.674 6.835 -10.048 1.00 97.81 181 LEU A O 1
ATOM 1435 N N . CYS A 1 182 ? 29.208 8.479 -10.079 1.00 97.88 182 CYS A N 1
ATOM 1436 C CA . CYS A 1 182 ? 29.429 8.420 -11.523 1.00 97.88 182 CYS A CA 1
ATOM 1437 C C . CYS A 1 182 ? 30.062 7.091 -11.954 1.00 97.88 182 CYS A C 1
ATOM 1439 O O . CYS A 1 182 ? 29.638 6.523 -12.956 1.00 97.88 182 CYS A O 1
ATOM 1441 N N . ALA A 1 183 ? 31.039 6.565 -11.209 1.00 97.56 183 ALA A N 1
ATOM 1442 C CA . ALA A 1 183 ? 31.660 5.274 -11.505 1.00 97.56 183 ALA A CA 1
ATOM 1443 C C . ALA A 1 183 ? 30.638 4.126 -11.479 1.00 97.56 183 ALA A C 1
ATOM 1445 O O . ALA A 1 183 ? 30.613 3.304 -12.397 1.00 97.56 183 ALA A O 1
ATOM 1446 N N . VAL A 1 184 ? 29.742 4.104 -10.484 1.00 97.44 184 VAL A N 1
ATOM 1447 C CA . VAL A 1 184 ? 28.651 3.119 -10.414 1.00 97.44 184 VAL A CA 1
ATOM 1448 C C . VAL A 1 184 ? 27.674 3.299 -11.579 1.00 97.44 184 VAL A C 1
ATOM 1450 O O . VAL A 1 184 ? 27.289 2.307 -12.192 1.00 97.44 184 VAL A O 1
ATOM 1453 N N . ALA A 1 185 ? 27.306 4.532 -11.943 1.00 97.62 185 ALA A N 1
ATOM 1454 C CA . ALA A 1 185 ? 26.433 4.792 -13.094 1.00 97.62 185 ALA A CA 1
ATOM 1455 C C . ALA A 1 185 ? 27.072 4.388 -14.438 1.00 97.62 185 ALA A C 1
ATOM 1457 O O . ALA A 1 185 ? 26.394 3.877 -15.326 1.00 97.62 185 ALA A O 1
ATOM 1458 N N . ILE A 1 186 ? 28.382 4.586 -14.601 1.00 97.75 186 ILE A N 1
ATOM 1459 C CA . ILE A 1 186 ? 29.135 4.104 -15.768 1.00 97.75 186 ILE A CA 1
ATOM 1460 C C . ILE A 1 186 ? 29.124 2.574 -15.797 1.00 97.75 186 ILE A C 1
ATOM 1462 O O . ILE A 1 186 ? 28.921 1.983 -16.857 1.00 97.75 186 ILE A O 1
ATOM 1466 N N . ALA A 1 187 ? 29.293 1.928 -14.643 1.00 96.81 187 ALA A N 1
ATOM 1467 C CA . ALA A 1 187 ? 29.219 0.477 -14.538 1.00 96.81 187 ALA A CA 1
ATOM 1468 C C . ALA A 1 187 ? 27.810 -0.065 -14.791 1.00 96.81 187 ALA A C 1
ATOM 1470 O O . ALA A 1 187 ? 27.684 -1.148 -15.359 1.00 96.81 187 ALA A O 1
ATOM 1471 N N . TYR A 1 188 ? 26.768 0.688 -14.432 1.00 94.88 188 TYR A N 1
ATOM 1472 C CA . TYR A 1 188 ? 25.380 0.421 -14.813 1.00 94.88 188 TYR A CA 1
ATOM 1473 C C . TYR A 1 188 ? 25.237 0.388 -16.336 1.00 94.88 188 TYR A C 1
ATOM 1475 O O . TYR A 1 188 ? 24.822 -0.629 -16.877 1.00 94.88 188 TYR A O 1
ATOM 1483 N N . ASN A 1 189 ? 25.715 1.421 -17.034 1.00 92.62 189 ASN A N 1
ATOM 1484 C CA . ASN A 1 189 ? 25.591 1.521 -18.489 1.00 92.62 189 ASN A CA 1
ATOM 1485 C C . ASN A 1 189 ? 26.488 0.544 -19.275 1.00 92.62 189 ASN A C 1
ATOM 1487 O O . ASN A 1 189 ? 26.070 -0.016 -20.281 1.00 92.62 189 ASN A O 1
ATOM 1491 N N . THR A 1 190 ? 27.735 0.347 -18.846 1.00 91.00 190 THR A N 1
ATOM 1492 C CA . THR A 1 190 ? 28.756 -0.373 -19.637 1.00 91.00 190 THR A CA 1
ATOM 1493 C C . THR A 1 190 ? 29.077 -1.769 -19.110 1.00 91.00 190 THR A C 1
ATOM 1495 O O . THR A 1 190 ? 29.842 -2.514 -19.720 1.00 91.00 190 THR A O 1
ATOM 1498 N N . GLY A 1 191 ? 28.535 -2.130 -17.947 1.00 91.06 191 GLY A N 1
ATOM 1499 C CA . GLY A 1 191 ? 28.830 -3.381 -17.257 1.00 91.06 191 GLY A CA 1
ATOM 1500 C C . GLY A 1 191 ? 30.094 -3.377 -16.386 1.00 91.06 191 GLY A C 1
ATOM 1501 O O . GLY A 1 191 ? 30.329 -4.384 -15.711 1.00 91.06 191 GLY A O 1
ATOM 1502 N N . GLY A 1 192 ? 30.888 -2.299 -16.351 1.00 94.19 192 GLY A N 1
ATOM 1503 C CA . GLY A 1 192 ? 32.079 -2.159 -15.498 1.00 94.19 192 GLY A CA 1
ATOM 1504 C C . GLY A 1 192 ? 32.611 -0.721 -15.429 1.00 94.19 192 GLY A C 1
ATOM 1505 O O . GLY A 1 192 ? 32.040 0.186 -16.018 1.00 94.19 192 GLY A O 1
ATOM 1506 N N . TYR A 1 193 ? 33.707 -0.487 -14.708 1.00 97.12 193 TYR A N 1
ATOM 1507 C CA . TYR A 1 193 ? 34.330 0.838 -14.618 1.00 97.12 193 TYR A CA 1
ATOM 1508 C C . TYR A 1 193 ? 35.848 0.730 -14.743 1.00 97.12 193 TYR A C 1
ATOM 1510 O O . TYR A 1 193 ? 36.472 -0.049 -14.026 1.00 97.12 193 TYR A O 1
ATOM 1518 N N . ASN A 1 194 ? 36.444 1.522 -15.637 1.00 96.06 194 ASN A N 1
ATOM 1519 C CA . ASN A 1 194 ? 37.894 1.637 -15.760 1.00 96.06 194 ASN A CA 1
ATOM 1520 C C . ASN A 1 194 ? 38.377 2.968 -15.166 1.00 96.06 194 ASN A C 1
ATOM 1522 O O . ASN A 1 194 ? 38.107 4.035 -15.720 1.00 96.06 194 ASN A O 1
ATOM 1526 N N . SER A 1 195 ? 39.122 2.914 -14.064 1.00 93.44 195 SER A N 1
ATOM 1527 C CA . SER A 1 195 ? 39.614 4.108 -13.367 1.00 93.44 195 SER A CA 1
ATOM 1528 C C . SER A 1 195 ? 40.515 4.996 -14.231 1.00 93.44 195 SER A C 1
ATOM 1530 O O . SER A 1 195 ? 40.461 6.215 -14.084 1.00 93.44 195 SER A O 1
ATOM 1532 N N . THR A 1 196 ? 41.268 4.437 -15.186 1.00 95.25 196 THR A N 1
ATOM 1533 C CA . THR A 1 196 ? 42.189 5.216 -16.040 1.00 95.25 196 THR A CA 1
ATOM 1534 C C . THR A 1 196 ? 41.462 6.121 -17.032 1.00 95.25 196 THR A C 1
ATOM 1536 O O . THR A 1 196 ? 41.997 7.145 -17.451 1.00 95.25 196 THR A O 1
ATOM 1539 N N . LYS A 1 197 ? 40.220 5.776 -17.393 1.00 94.50 197 LYS A N 1
ATOM 1540 C CA . LYS A 1 197 ? 39.386 6.565 -18.312 1.00 94.50 197 LYS A CA 1
ATOM 1541 C C . LYS A 1 197 ? 38.529 7.612 -17.593 1.00 94.50 197 LYS A C 1
ATOM 1543 O O . LYS A 1 197 ? 37.964 8.489 -18.251 1.00 94.50 197 LYS A O 1
ATOM 1548 N N . GLY A 1 198 ? 38.410 7.533 -16.265 1.00 95.19 198 GLY A N 1
ATOM 1549 C CA . GLY A 1 198 ? 37.574 8.432 -15.467 1.00 95.19 198 GLY A CA 1
ATOM 1550 C C . G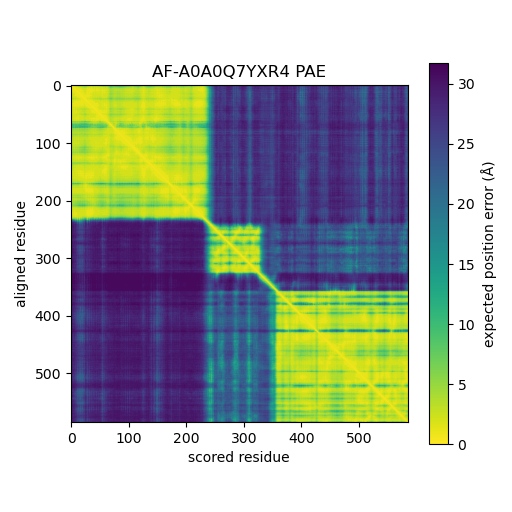LY A 1 198 ? 36.150 8.547 -16.028 1.00 95.19 198 GLY A C 1
ATOM 1551 O O . GLY A 1 198 ? 35.516 7.550 -16.359 1.00 95.19 198 GLY A O 1
ATOM 1552 N N . LEU A 1 199 ? 35.648 9.771 -16.207 1.00 96.38 199 LEU A N 1
ATOM 1553 C CA . LEU A 1 199 ? 34.294 10.011 -16.729 1.00 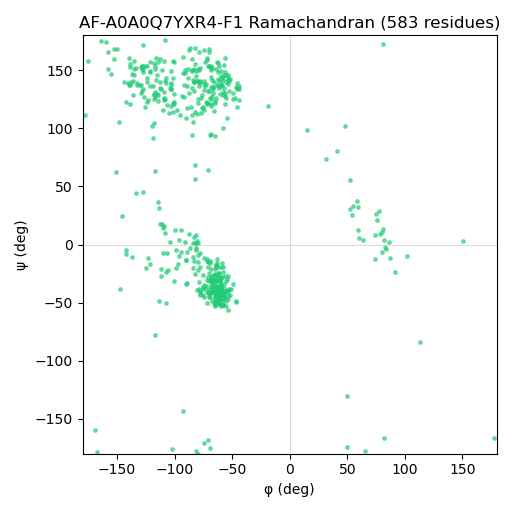96.38 199 LEU A CA 1
ATOM 1554 C C . LEU A 1 199 ? 34.147 9.836 -18.254 1.00 96.38 199 LEU A C 1
ATOM 1556 O O . LEU A 1 199 ? 33.027 9.880 -18.764 1.00 96.38 199 LEU A O 1
ATOM 1560 N N . LYS A 1 200 ? 35.241 9.639 -19.004 1.00 96.75 200 LYS A N 1
ATOM 1561 C CA . LYS A 1 200 ? 35.220 9.483 -20.473 1.00 96.75 200 LYS A CA 1
ATOM 1562 C C . LYS A 1 200 ? 34.883 8.039 -20.877 1.00 96.75 200 LYS A C 1
ATOM 1564 O O . LYS A 1 200 ? 35.665 7.366 -21.547 1.00 96.75 200 LYS A O 1
ATOM 1569 N N . GLN A 1 201 ? 33.742 7.539 -20.404 1.00 95.75 201 GLN A N 1
ATOM 1570 C CA . GLN A 1 201 ? 33.277 6.159 -20.588 1.00 95.75 201 GLN A CA 1
ATOM 1571 C C . GLN A 1 201 ? 31.775 6.106 -20.895 1.00 95.75 201 GLN A C 1
ATOM 1573 O O . GLN A 1 201 ? 31.030 7.013 -20.517 1.00 95.75 201 GLN A O 1
ATOM 1578 N N . GLY A 1 202 ? 31.352 5.025 -21.557 1.00 90.69 202 GLY A N 1
ATOM 1579 C CA . GLY A 1 202 ? 29.985 4.816 -22.043 1.00 90.69 202 GLY A CA 1
ATOM 1580 C C . GLY A 1 202 ? 29.703 5.508 -23.376 1.00 90.69 202 GLY A C 1
ATOM 1581 O O . GLY A 1 202 ? 30.629 5.938 -24.070 1.00 90.69 202 GLY A O 1
ATOM 1582 N N . HIS A 1 203 ? 28.421 5.590 -23.741 1.00 87.62 203 HIS A N 1
ATOM 1583 C CA . HIS A 1 203 ? 27.978 6.222 -24.988 1.00 87.62 203 HIS A CA 1
ATOM 1584 C C . HIS A 1 203 ? 28.516 7.658 -25.114 1.00 87.62 203 HIS A C 1
ATOM 1586 O O . HIS A 1 203 ? 28.520 8.406 -24.137 1.00 87.62 203 HIS A O 1
ATOM 1592 N N . SER A 1 204 ? 28.969 8.053 -26.308 1.00 91.50 204 SER A N 1
ATOM 1593 C CA . SER A 1 204 ? 29.518 9.391 -26.555 1.00 91.50 204 SER A CA 1
ATOM 1594 C C . SER A 1 204 ? 28.791 10.104 -27.684 1.00 91.50 204 SER A C 1
ATOM 1596 O O . SER A 1 204 ? 28.550 9.501 -28.728 1.00 91.50 204 SER A O 1
ATOM 1598 N N . VAL A 1 205 ? 28.556 11.400 -27.508 1.00 89.94 205 VAL A N 1
ATOM 1599 C CA . VAL A 1 205 ? 27.982 12.291 -28.521 1.00 89.94 205 VAL A CA 1
ATOM 1600 C C . VAL A 1 205 ? 29.044 13.298 -28.958 1.00 89.94 205 VAL A C 1
ATOM 1602 O O . VAL A 1 205 ? 29.743 13.864 -28.114 1.00 89.94 205 VAL A O 1
ATOM 1605 N N . THR A 1 206 ? 29.167 13.521 -30.266 1.00 93.88 206 THR A N 1
ATOM 1606 C CA . THR A 1 206 ? 29.996 14.598 -30.827 1.00 93.88 206 THR A CA 1
ATOM 1607 C C . THR A 1 206 ? 29.234 15.919 -30.731 1.00 93.88 206 THR A C 1
ATOM 1609 O O . THR A 1 206 ? 28.091 16.011 -31.177 1.00 93.88 206 THR A O 1
ATOM 1612 N N . LEU A 1 207 ? 29.848 16.923 -30.114 1.00 91.50 207 LEU A N 1
ATOM 1613 C CA . LEU A 1 207 ? 29.310 18.271 -29.966 1.00 91.50 207 LEU A CA 1
ATOM 1614 C C . LEU A 1 207 ? 29.565 19.102 -31.234 1.00 91.50 207 LEU A C 1
ATOM 1616 O O . LEU A 1 207 ? 30.324 18.704 -32.115 1.00 91.50 207 LEU A O 1
ATOM 1620 N N . ALA A 1 208 ? 28.931 20.273 -31.321 1.00 90.31 208 ALA A N 1
ATOM 1621 C CA . ALA A 1 208 ? 29.045 21.163 -32.480 1.00 90.31 208 ALA A CA 1
ATOM 1622 C C . ALA A 1 208 ? 30.482 21.659 -32.738 1.00 90.31 208 ALA A C 1
ATOM 1624 O O . ALA A 1 208 ? 30.832 21.943 -33.877 1.00 90.31 208 ALA A O 1
ATOM 1625 N N . ASP A 1 209 ? 31.316 21.720 -31.697 1.00 92.00 209 ASP A N 1
ATOM 1626 C CA . ASP A 1 209 ? 32.738 22.078 -31.776 1.00 92.00 209 ASP A CA 1
ATOM 1627 C C . ASP A 1 209 ? 33.653 20.893 -32.155 1.00 92.00 209 ASP A C 1
ATOM 1629 O O . ASP A 1 209 ? 34.876 21.010 -32.125 1.00 92.00 209 ASP A O 1
ATOM 1633 N N . GLY A 1 210 ? 33.076 19.732 -32.487 1.00 91.50 210 GLY A N 1
ATOM 1634 C CA . GLY A 1 210 ? 33.800 18.509 -32.836 1.00 91.50 210 GLY A CA 1
ATOM 1635 C C . GLY A 1 210 ? 34.324 17.709 -31.638 1.00 91.50 210 GLY A C 1
ATOM 1636 O O . GLY A 1 210 ? 34.808 16.587 -31.817 1.00 91.50 210 GLY A O 1
ATOM 1637 N N . SER A 1 211 ? 34.205 18.221 -30.409 1.00 93.56 211 SER A N 1
ATOM 1638 C CA . SER A 1 211 ? 34.601 17.492 -29.203 1.00 93.56 211 SER A CA 1
ATOM 1639 C C . SER A 1 211 ? 33.606 16.373 -28.862 1.00 93.56 211 SER A C 1
ATOM 1641 O O . SER A 1 211 ? 32.445 16.393 -29.268 1.00 93.56 211 SER A O 1
ATOM 1643 N N . LYS A 1 212 ? 34.047 15.355 -28.111 1.00 95.38 212 LYS A N 1
ATOM 1644 C CA . LYS A 1 212 ? 33.178 14.257 -27.651 1.00 95.38 212 LYS A CA 1
ATOM 1645 C C . LYS A 1 212 ? 32.820 14.417 -26.184 1.00 95.38 212 LYS A C 1
ATOM 1647 O O . LYS A 1 212 ? 33.706 14.600 -25.347 1.00 95.38 212 LYS A O 1
ATOM 1652 N N . LYS A 1 213 ? 31.540 14.223 -25.871 1.00 95.44 213 LYS A N 1
ATOM 1653 C CA . LYS A 1 213 ? 31.030 14.136 -24.501 1.00 95.44 213 LYS A CA 1
ATOM 1654 C C . LYS A 1 213 ? 30.485 12.746 -24.214 1.00 95.44 213 LYS A C 1
ATOM 1656 O O . LYS A 1 213 ? 29.688 12.221 -24.986 1.00 95.44 213 LYS A O 1
ATOM 1661 N N . TYR A 1 214 ? 30.940 12.156 -23.117 1.00 96.44 214 TYR A N 1
ATOM 1662 C CA . TYR A 1 214 ? 30.664 10.767 -22.749 1.00 96.44 214 TYR A CA 1
ATOM 1663 C C . TYR A 1 214 ? 29.558 10.665 -21.695 1.00 96.44 214 TYR A C 1
ATOM 1665 O O . TYR A 1 214 ? 29.351 11.594 -20.914 1.00 96.44 214 TYR A O 1
ATOM 1673 N N . TYR A 1 215 ? 28.904 9.506 -21.625 1.00 96.06 215 TYR A N 1
ATOM 1674 C CA . TYR A 1 215 ? 27.870 9.160 -20.646 1.00 96.06 215 TYR A CA 1
ATOM 1675 C C . TYR A 1 215 ? 28.278 9.530 -19.214 1.00 96.06 215 TYR A C 1
ATOM 1677 O O . TYR A 1 215 ? 27.536 10.216 -18.516 1.00 96.06 215 TYR A O 1
ATOM 1685 N N . GLY A 1 216 ? 29.493 9.166 -18.788 1.00 96.88 216 GLY A N 1
ATOM 1686 C CA . GLY A 1 216 ? 29.983 9.505 -17.447 1.00 96.88 216 GLY A CA 1
ATOM 1687 C C . GLY A 1 216 ? 30.035 11.013 -17.167 1.00 96.88 216 GLY A C 1
ATOM 1688 O O . GLY A 1 216 ? 29.761 11.448 -16.050 1.00 96.88 216 GLY A O 1
ATOM 1689 N N . GLN A 1 217 ? 30.333 11.828 -18.183 1.00 97.31 217 GLN A N 1
ATOM 1690 C CA . GLN A 1 217 ? 30.326 13.289 -18.065 1.00 97.31 217 GLN A CA 1
ATOM 1691 C C . GLN A 1 217 ? 28.902 13.855 -18.032 1.00 97.31 217 GLN A C 1
ATOM 1693 O O . GLN A 1 217 ? 28.662 14.836 -17.330 1.00 97.31 217 GLN A O 1
ATOM 1698 N N . PHE A 1 218 ? 27.960 13.247 -18.761 1.00 96.56 218 PHE A N 1
ATOM 1699 C CA . PHE A 1 218 ? 26.544 13.612 -18.678 1.00 96.56 218 PHE A CA 1
ATOM 1700 C C . PHE A 1 218 ? 25.964 13.306 -17.297 1.00 96.56 218 PHE A C 1
ATOM 1702 O O . PHE A 1 218 ? 25.350 14.184 -16.700 1.00 96.56 218 PHE A O 1
ATOM 1709 N N . ILE A 1 219 ? 26.239 12.127 -16.731 1.00 97.62 219 ILE A N 1
ATOM 1710 C CA . ILE A 1 219 ? 25.796 11.786 -15.371 1.00 97.62 219 ILE A CA 1
ATOM 1711 C C . ILE A 1 219 ? 26.309 12.796 -14.342 1.00 97.62 219 ILE A C 1
ATOM 1713 O O . ILE A 1 219 ? 25.527 13.261 -13.515 1.00 97.62 219 ILE A O 1
ATOM 1717 N N . ALA A 1 220 ? 27.586 13.183 -14.407 1.00 97.56 220 ALA A N 1
ATOM 1718 C CA . ALA A 1 220 ? 28.139 14.184 -13.495 1.00 97.56 220 ALA A CA 1
ATOM 1719 C C . ALA A 1 220 ? 27.399 15.533 -13.594 1.00 97.56 220 ALA A C 1
ATOM 1721 O O . ALA A 1 220 ? 27.067 16.145 -12.575 1.00 97.56 220 ALA A O 1
ATOM 1722 N N . GLU A 1 221 ? 27.087 15.983 -14.813 1.00 96.19 221 GLU A N 1
ATOM 1723 C CA . GLU A 1 221 ? 26.289 17.193 -15.035 1.00 96.19 221 GLU A CA 1
ATOM 1724 C C . GLU A 1 221 ? 24.868 17.052 -14.482 1.00 96.19 221 GLU A C 1
ATOM 1726 O O . GLU A 1 221 ? 24.353 17.976 -13.852 1.00 96.19 221 GLU A O 1
ATOM 1731 N N . TYR A 1 222 ? 24.238 15.897 -14.672 1.00 97.25 222 TYR A N 1
ATOM 1732 C CA . TYR A 1 222 ? 22.864 15.660 -14.242 1.00 97.25 222 TYR A CA 1
ATOM 1733 C C . TYR A 1 222 ? 22.739 15.519 -12.729 1.00 97.25 222 TYR A C 1
ATOM 1735 O O . TYR A 1 222 ? 21.787 16.051 -12.167 1.00 97.25 222 TYR A O 1
ATOM 1743 N N . ILE A 1 223 ? 23.715 14.912 -12.049 1.00 97.06 223 ILE A N 1
ATOM 1744 C CA . ILE A 1 223 ? 23.785 14.914 -10.579 1.00 97.06 223 ILE A CA 1
ATOM 1745 C C . ILE A 1 223 ? 23.899 16.354 -10.071 1.00 97.06 223 ILE A C 1
ATOM 1747 O O . ILE A 1 223 ? 23.173 16.747 -9.156 1.00 97.06 223 ILE A O 1
ATOM 1751 N N . LYS A 1 224 ? 24.761 17.172 -10.690 1.00 96.31 224 LYS A N 1
ATOM 1752 C CA . LYS A 1 224 ? 24.899 18.591 -10.334 1.00 96.31 224 LYS A CA 1
ATOM 1753 C C . LYS A 1 224 ? 23.589 19.357 -10.549 1.00 96.31 224 LYS A C 1
ATOM 1755 O O . LYS A 1 224 ? 23.176 20.111 -9.669 1.00 96.31 224 LYS A O 1
ATOM 1760 N N . ALA A 1 225 ? 22.919 19.148 -11.681 1.00 94.94 225 ALA A N 1
ATOM 1761 C CA . ALA A 1 225 ? 21.635 19.778 -11.984 1.00 94.94 225 ALA A CA 1
ATOM 1762 C C . ALA A 1 225 ? 20.525 19.324 -11.025 1.00 94.94 225 ALA A C 1
ATOM 1764 O O . ALA A 1 225 ? 19.740 20.149 -10.561 1.00 94.94 225 ALA A O 1
ATOM 1765 N N . ALA A 1 226 ? 20.484 18.034 -10.683 1.00 95.44 226 ALA A N 1
ATOM 1766 C CA . ALA A 1 226 ? 19.553 17.495 -9.705 1.00 95.44 226 ALA A CA 1
ATOM 1767 C C . ALA A 1 226 ? 19.771 18.148 -8.337 1.00 95.44 226 ALA A C 1
ATOM 1769 O O . ALA A 1 226 ? 18.811 18.631 -7.744 1.00 95.44 226 ALA A O 1
ATOM 1770 N N . ARG A 1 227 ? 21.014 18.264 -7.860 1.00 93.75 227 ARG A N 1
ATOM 1771 C CA . ARG A 1 227 ? 21.325 18.914 -6.575 1.00 93.75 227 ARG A CA 1
ATOM 1772 C C . ARG A 1 227 ? 20.949 20.386 -6.511 1.00 93.75 227 ARG A C 1
ATOM 1774 O O . ARG A 1 227 ? 20.522 20.851 -5.461 1.00 93.75 227 ARG A O 1
ATOM 1781 N N . ALA A 1 228 ? 21.087 21.107 -7.622 1.00 93.31 228 ALA A N 1
ATOM 1782 C CA . ALA A 1 228 ? 20.675 22.508 -7.703 1.00 93.31 228 ALA A CA 1
ATOM 1783 C C . ALA A 1 228 ? 19.155 22.687 -7.520 1.00 93.31 228 ALA A C 1
ATOM 1785 O O . ALA A 1 228 ? 18.691 23.779 -7.200 1.00 93.31 228 ALA A O 1
ATOM 1786 N N . VAL A 1 229 ? 18.375 21.621 -7.711 1.00 93.00 229 VAL A N 1
ATOM 1787 C CA . VAL A 1 229 ? 16.935 21.609 -7.471 1.00 93.00 229 VAL A CA 1
ATOM 1788 C C . VAL A 1 229 ? 16.671 21.200 -6.029 1.00 93.00 229 VAL A C 1
ATOM 1790 O O . VAL A 1 229 ? 16.816 20.030 -5.651 1.00 93.00 229 VAL A O 1
ATOM 1793 N N . VAL A 1 230 ? 16.229 22.179 -5.242 1.00 87.50 230 VAL A N 1
ATOM 1794 C CA . VAL A 1 230 ? 15.753 21.957 -3.880 1.00 87.50 230 VAL A CA 1
ATOM 1795 C C . VAL A 1 230 ? 14.483 21.119 -3.947 1.00 87.50 230 VAL A C 1
ATOM 1797 O O . VAL A 1 230 ? 13.453 21.545 -4.463 1.00 87.50 230 VAL A O 1
ATOM 1800 N N . PHE A 1 231 ? 14.573 19.908 -3.416 1.00 82.81 231 PHE A N 1
ATOM 1801 C CA . PHE A 1 231 ? 13.422 19.072 -3.134 1.00 82.81 231 PHE A CA 1
ATOM 1802 C C . PHE A 1 231 ? 13.395 18.838 -1.638 1.00 82.81 231 PHE A C 1
ATOM 1804 O O . PHE A 1 231 ? 14.180 18.054 -1.105 1.00 82.81 231 PHE A O 1
ATOM 1811 N N . SER A 1 232 ? 12.488 19.537 -0.976 1.00 70.31 232 SER A N 1
ATOM 1812 C CA . SER A 1 232 ? 12.095 19.182 0.373 1.00 70.31 232 SER A CA 1
ATOM 1813 C C . SER A 1 232 ? 11.018 18.116 0.222 1.00 70.31 232 SER A C 1
ATOM 1815 O O . SER A 1 232 ? 9.935 18.451 -0.272 1.00 70.31 232 SER A O 1
ATOM 1817 N N . PRO A 1 233 ? 11.267 16.843 0.592 1.00 57.53 233 PRO A N 1
ATOM 1818 C CA . PRO A 1 233 ? 10.150 15.931 0.772 1.00 57.53 233 PRO A CA 1
ATOM 1819 C C . PRO A 1 233 ? 9.159 16.623 1.716 1.00 57.53 233 PRO A C 1
ATOM 1821 O O . PRO A 1 233 ? 9.608 17.341 2.620 1.00 57.53 233 PRO A O 1
ATOM 1824 N N . PRO A 1 234 ? 7.838 16.478 1.506 1.00 43.72 234 PRO A N 1
ATOM 1825 C CA . PRO A 1 234 ? 6.871 17.025 2.445 1.00 43.72 234 PRO A CA 1
ATOM 1826 C C . PRO A 1 234 ? 7.316 16.615 3.845 1.00 43.72 234 PRO A C 1
ATOM 1828 O O . PRO A 1 234 ? 7.617 15.438 4.065 1.00 43.72 234 PRO A O 1
ATOM 1831 N N . VAL A 1 235 ? 7.464 17.599 4.739 1.00 34.88 235 VAL A N 1
ATOM 1832 C CA . VAL A 1 235 ? 7.830 17.350 6.131 1.00 34.88 235 VAL A CA 1
ATOM 1833 C C . VAL A 1 235 ? 6.749 16.430 6.665 1.00 34.88 235 VAL A C 1
ATOM 1835 O O . VAL A 1 235 ? 5.639 16.860 6.965 1.00 34.88 235 VAL A O 1
ATOM 1838 N N . ILE A 1 236 ? 7.067 15.139 6.723 1.00 36.44 236 ILE A N 1
ATOM 1839 C CA . ILE A 1 236 ? 6.339 14.207 7.556 1.00 36.44 236 ILE A CA 1
ATOM 1840 C C . ILE A 1 236 ? 6.720 14.679 8.944 1.00 36.44 236 ILE A C 1
ATOM 1842 O O . ILE A 1 236 ? 7.809 14.385 9.441 1.00 36.44 236 ILE A O 1
ATOM 1846 N N . THR A 1 237 ? 5.862 15.520 9.512 1.00 28.50 237 THR A N 1
ATOM 1847 C CA . THR A 1 237 ? 5.898 15.800 10.934 1.00 28.50 237 THR A CA 1
ATOM 1848 C C . THR A 1 237 ? 6.035 14.447 11.633 1.00 28.50 237 THR A C 1
ATOM 1850 O O . THR A 1 237 ? 5.373 13.486 11.215 1.00 28.50 237 THR A O 1
ATOM 1853 N N . PRO A 1 238 ? 6.928 14.315 12.638 1.00 28.75 238 PRO A N 1
ATOM 1854 C CA . PRO A 1 238 ? 6.933 13.115 13.469 1.00 28.75 238 PRO A CA 1
ATOM 1855 C C . PRO A 1 238 ? 5.479 12.825 13.837 1.00 28.75 238 PRO A C 1
ATOM 1857 O O . PRO A 1 238 ? 4.741 13.800 14.038 1.00 28.75 238 PRO A O 1
ATOM 1860 N N . PRO A 1 239 ? 5.050 11.544 13.819 1.00 32.59 239 PRO A N 1
ATOM 1861 C CA . PRO A 1 239 ? 3.649 11.198 13.983 1.00 32.59 239 PRO A CA 1
ATOM 1862 C C . PRO A 1 239 ? 3.147 12.017 15.149 1.00 32.59 239 PRO A C 1
ATOM 1864 O O . PRO A 1 239 ? 3.708 11.944 16.246 1.00 32.59 239 PRO A O 1
ATOM 1867 N N . THR A 1 240 ? 2.170 12.881 14.876 1.00 31.25 240 THR A N 1
ATOM 1868 C CA . THR A 1 240 ? 1.451 13.523 15.958 1.00 31.25 240 THR A CA 1
ATOM 1869 C C . THR A 1 240 ? 1.072 12.356 16.863 1.00 31.25 240 THR A C 1
ATOM 1871 O O . THR A 1 240 ? 0.505 11.380 16.347 1.00 31.25 240 THR A O 1
ATOM 1874 N N . PRO A 1 241 ? 1.417 12.377 18.166 1.00 39.81 241 PRO A N 1
ATOM 1875 C CA . PRO A 1 241 ? 0.697 11.536 19.099 1.00 39.81 241 PRO A CA 1
ATOM 1876 C C . PRO A 1 241 ? -0.765 11.710 18.727 1.00 39.81 241 PRO A C 1
ATOM 1878 O O . PRO A 1 241 ? -1.175 12.839 18.422 1.00 39.81 241 PRO A O 1
ATOM 1881 N N . VAL A 1 242 ? -1.484 10.593 18.636 1.00 42.44 242 VAL A N 1
ATOM 1882 C CA . VAL A 1 242 ? -2.942 10.549 18.538 1.00 42.44 242 VAL A CA 1
ATOM 1883 C C . VAL A 1 242 ? -3.517 11.877 19.031 1.00 42.44 242 VAL A C 1
ATOM 1885 O O . VAL A 1 242 ? -3.225 12.210 20.185 1.00 42.44 242 VAL A O 1
ATOM 1888 N N . PRO A 1 243 ? -4.250 12.651 18.199 1.00 40.59 243 PRO A N 1
ATOM 1889 C CA . PRO A 1 243 ? -4.739 13.962 18.605 1.00 40.59 243 PRO A CA 1
ATOM 1890 C C . PRO A 1 243 ? -5.306 13.854 20.022 1.00 40.59 243 PRO A C 1
ATOM 1892 O O . PRO A 1 243 ? -6.118 12.945 20.247 1.00 40.59 243 PRO A O 1
ATOM 1895 N N . PRO A 1 244 ? -4.830 14.668 20.985 1.00 41.31 244 PRO A N 1
ATOM 1896 C CA . PRO A 1 244 ? -5.216 14.498 22.374 1.00 41.31 244 PRO A CA 1
ATOM 1897 C C . PRO A 1 244 ? -6.746 14.528 22.471 1.00 41.31 244 PRO A C 1
ATOM 1899 O O . PRO A 1 244 ? -7.389 15.232 21.681 1.00 41.31 244 PRO A O 1
ATOM 1902 N N . PRO A 1 245 ? -7.343 13.750 23.394 1.00 46.78 245 PRO A N 1
ATOM 1903 C CA . PRO A 1 245 ? -8.782 13.762 23.603 1.00 46.78 245 PRO A CA 1
ATOM 1904 C C . PRO A 1 245 ? -9.285 15.198 23.683 1.00 46.78 245 PRO A C 1
ATOM 1906 O O . PRO A 1 245 ? -8.666 16.019 24.362 1.00 46.78 245 PRO A O 1
ATOM 1909 N N . SER A 1 246 ? -10.396 15.519 23.017 1.00 55.66 246 SER A N 1
ATOM 1910 C CA . SER A 1 246 ? -11.016 16.827 23.233 1.00 55.66 246 SER A CA 1
ATOM 1911 C C . SER A 1 246 ? -11.307 16.973 24.738 1.00 55.66 246 SER A C 1
ATOM 1913 O O . SER A 1 246 ? -11.979 16.093 25.301 1.00 55.66 246 SER A O 1
ATOM 1915 N N . PRO A 1 247 ? -10.752 17.999 25.410 1.00 56.22 247 PRO A N 1
ATOM 1916 C CA . PRO A 1 247 ? -10.844 18.119 26.857 1.00 56.22 247 PRO A CA 1
ATOM 1917 C C . PRO A 1 247 ? -12.287 18.402 27.276 1.00 56.22 247 PRO A C 1
ATOM 1919 O O . PRO A 1 247 ? -13.014 19.111 26.583 1.00 56.22 247 PRO A O 1
ATOM 1922 N N . VAL A 1 248 ? -12.697 17.846 28.418 1.00 64.75 248 VAL A N 1
ATOM 1923 C CA . VAL A 1 248 ? -13.945 18.242 29.085 1.00 64.75 248 VAL A CA 1
ATOM 1924 C C . VAL A 1 248 ? -13.764 19.655 29.625 1.00 64.75 248 VAL A C 1
ATOM 1926 O O . VAL A 1 248 ? -12.804 19.910 30.349 1.00 64.75 248 VAL A O 1
ATOM 1929 N N . THR A 1 249 ? -14.672 20.560 29.269 1.00 74.50 249 THR A N 1
ATOM 1930 C CA . THR A 1 249 ? -14.624 21.971 29.681 1.00 74.50 249 THR A CA 1
ATOM 1931 C C . THR A 1 249 ? -15.529 22.266 30.874 1.00 74.50 249 THR A C 1
ATOM 1933 O O . THR A 1 249 ? -15.305 23.240 31.591 1.00 74.50 249 THR A O 1
ATOM 1936 N N . ALA A 1 250 ? -16.513 21.404 31.136 1.00 78.12 250 ALA A N 1
ATOM 1937 C CA . ALA A 1 250 ? -17.398 21.509 32.285 1.00 78.12 250 ALA A CA 1
ATOM 1938 C C . ALA A 1 250 ? -16.628 21.435 33.617 1.00 78.12 250 ALA A C 1
ATOM 1940 O O . ALA A 1 250 ? -15.840 20.519 33.868 1.00 78.12 250 ALA A O 1
ATOM 1941 N N . THR A 1 251 ? -16.888 22.390 34.509 1.00 78.94 251 THR A N 1
ATOM 1942 C CA . THR A 1 251 ? -16.237 22.505 35.825 1.00 78.94 251 THR A CA 1
ATOM 1943 C C . THR A 1 251 ? -17.075 21.946 36.974 1.00 78.94 251 THR A C 1
ATOM 1945 O O . THR A 1 251 ? -16.577 21.882 38.097 1.00 78.94 251 THR A O 1
ATOM 1948 N N . GLY A 1 252 ? -18.312 21.516 36.704 1.00 80.12 252 GLY A N 1
ATOM 1949 C CA . GLY A 1 252 ? -19.228 20.980 37.708 1.00 80.12 252 GLY A CA 1
ATOM 1950 C C . GLY A 1 252 ? -18.813 19.615 38.259 1.00 80.12 252 GLY A C 1
ATOM 1951 O O . GLY A 1 252 ? -17.738 19.076 37.958 1.00 80.12 252 GLY A O 1
ATOM 1952 N N . LYS A 1 253 ? -19.674 19.048 39.111 1.00 84.94 253 LYS A N 1
ATOM 1953 C CA . LYS A 1 253 ? -19.369 17.815 39.844 1.00 84.94 253 LYS A CA 1
ATOM 1954 C C . LYS A 1 253 ? -19.043 16.666 38.896 1.00 84.94 253 LYS A C 1
ATOM 1956 O O . LYS A 1 253 ? -19.622 16.519 37.820 1.00 84.94 253 LYS A O 1
ATOM 1961 N N . THR A 1 254 ? -18.102 15.832 39.326 1.00 84.56 254 THR A N 1
ATOM 1962 C CA . THR A 1 254 ? -17.748 14.610 38.605 1.00 84.56 254 THR A CA 1
ATOM 1963 C C . THR A 1 254 ? -18.663 13.479 39.056 1.00 84.56 254 THR A C 1
ATOM 1965 O O . THR A 1 254 ? -18.825 13.233 40.252 1.00 84.56 254 THR A O 1
ATOM 1968 N N . TYR A 1 255 ? -19.249 12.779 38.095 1.00 82.38 255 TYR A N 1
ATOM 1969 C CA . TYR A 1 255 ? -20.105 11.622 38.309 1.00 82.38 255 TYR A CA 1
ATOM 1970 C C . TYR A 1 255 ? -19.526 10.408 37.587 1.00 82.38 255 TYR A C 1
ATOM 1972 O O . TYR A 1 255 ? -18.919 10.533 36.527 1.00 82.38 255 TYR A O 1
ATOM 1980 N N . ARG A 1 256 ? -19.743 9.222 38.147 1.00 83.38 256 ARG A N 1
ATOM 1981 C CA . ARG A 1 256 ? -19.469 7.932 37.521 1.00 83.38 256 ARG A CA 1
ATOM 1982 C C . ARG A 1 256 ? -20.771 7.311 37.043 1.00 83.38 256 ARG A C 1
ATOM 1984 O O . ARG A 1 256 ? -21.764 7.318 37.770 1.00 83.38 256 ARG A O 1
ATOM 1991 N N . VAL A 1 257 ? -20.746 6.743 35.846 1.00 79.38 257 VAL A N 1
ATOM 1992 C CA . VAL A 1 257 ? -21.871 5.990 35.285 1.00 79.38 257 VAL A CA 1
ATOM 1993 C C . VAL A 1 257 ? -22.007 4.639 35.986 1.00 79.38 257 VAL A C 1
ATOM 1995 O O . VAL A 1 257 ? -21.079 3.832 35.971 1.00 79.38 257 VAL A O 1
ATOM 1998 N N . GLU A 1 258 ? -23.169 4.372 36.574 1.00 76.81 258 GLU A N 1
ATOM 1999 C CA . GLU A 1 258 ? -23.491 3.122 37.269 1.00 76.81 258 GLU A CA 1
ATOM 2000 C C . GLU A 1 258 ? -24.672 2.443 36.566 1.00 76.81 258 GLU A C 1
ATOM 2002 O O . GLU A 1 258 ? -25.836 2.713 36.856 1.00 76.81 258 GLU A O 1
ATOM 2007 N N . THR A 1 259 ? -24.372 1.570 35.604 1.00 69.50 259 THR A N 1
ATOM 2008 C CA . THR A 1 259 ? -25.368 0.739 34.915 1.00 69.50 259 THR A CA 1
ATOM 2009 C C . THR A 1 259 ? -25.112 -0.743 35.186 1.00 69.50 259 THR A C 1
ATOM 2011 O O . THR A 1 259 ? -23.981 -1.152 35.440 1.00 69.50 259 THR A O 1
ATOM 2014 N N . LEU A 1 260 ? -26.167 -1.566 35.159 1.00 49.00 260 LEU A N 1
ATOM 2015 C CA . LEU A 1 260 ? -26.063 -2.998 35.474 1.00 49.00 260 LEU A CA 1
ATOM 2016 C C . LEU A 1 260 ? -25.507 -3.828 34.303 1.00 49.00 260 LEU A C 1
ATOM 2018 O O . LEU A 1 260 ? -24.704 -4.731 34.533 1.00 49.00 260 LEU A O 1
ATOM 2022 N N . SER A 1 261 ? -25.888 -3.505 33.063 1.00 41.94 261 SER A N 1
ATOM 2023 C CA . SER A 1 261 ? -25.548 -4.301 31.870 1.00 41.94 261 SER A CA 1
ATOM 2024 C C . SER A 1 261 ? -25.348 -3.484 30.590 1.00 41.94 261 SER A C 1
ATOM 2026 O O . SER A 1 261 ? -24.447 -3.800 29.823 1.00 41.94 261 SER A O 1
ATOM 2028 N N . ASP A 1 262 ? -26.144 -2.435 30.358 1.00 51.66 262 ASP A N 1
ATOM 2029 C CA . ASP A 1 262 ? -26.052 -1.611 29.145 1.00 51.66 262 ASP A CA 1
ATOM 2030 C C . ASP A 1 262 ? -25.347 -0.264 29.400 1.00 51.66 262 ASP A C 1
ATOM 2032 O O . ASP A 1 262 ? -25.477 0.301 30.490 1.00 51.66 262 ASP A O 1
ATOM 2036 N N . PRO A 1 263 ? -24.636 0.306 28.411 1.00 62.00 263 PRO A N 1
ATOM 2037 C CA . PRO A 1 263 ? -24.123 1.673 28.477 1.00 62.00 263 PRO A CA 1
ATOM 2038 C C . PRO A 1 263 ? -25.232 2.711 28.719 1.00 62.00 263 PRO A C 1
ATOM 2040 O O . PRO A 1 263 ? -26.350 2.587 28.210 1.00 62.00 263 PRO A O 1
ATOM 2043 N N . LEU A 1 264 ? -24.922 3.783 29.450 1.00 75.94 264 LEU A N 1
ATOM 2044 C CA . LEU A 1 264 ? -25.884 4.852 29.725 1.00 75.94 264 LEU A CA 1
ATOM 2045 C C . LEU A 1 264 ? -26.078 5.730 28.484 1.00 75.94 264 LEU A C 1
ATOM 2047 O O . LEU A 1 264 ? -25.151 6.384 28.018 1.00 75.94 264 LEU A O 1
ATOM 2051 N N . ALA A 1 265 ? -27.295 5.785 27.948 1.00 80.19 265 ALA A N 1
ATOM 2052 C CA . ALA A 1 265 ? -27.585 6.605 26.776 1.00 80.19 265 ALA A CA 1
ATOM 2053 C C . ALA A 1 265 ? -27.462 8.113 27.065 1.00 80.19 265 ALA A C 1
ATOM 2055 O O . ALA A 1 265 ? -28.031 8.620 28.033 1.00 80.19 265 ALA A O 1
ATOM 2056 N N . LEU A 1 266 ? -26.794 8.827 26.160 1.00 76.81 266 LEU A N 1
ATOM 2057 C CA . LEU A 1 266 ? -26.692 10.283 26.130 1.00 76.81 266 LEU A CA 1
ATOM 2058 C C . LEU A 1 266 ? -27.675 10.849 25.095 1.00 76.81 266 LEU A C 1
ATOM 2060 O O . LEU A 1 266 ? -27.713 10.397 23.943 1.00 76.81 266 LEU A O 1
ATOM 2064 N N . ARG A 1 267 ? -28.482 11.832 25.505 1.00 85.38 267 ARG A N 1
ATOM 2065 C CA . ARG A 1 267 ? -29.569 12.416 24.703 1.00 85.38 267 ARG A CA 1
ATOM 2066 C C . ARG A 1 267 ? -29.280 13.846 24.272 1.00 85.38 267 ARG A C 1
ATOM 2068 O O . ARG A 1 267 ? -28.620 14.594 24.988 1.00 85.38 267 ARG A O 1
ATOM 2075 N N . ARG A 1 268 ? -29.823 14.238 23.117 1.00 81.00 268 ARG A N 1
ATOM 2076 C CA . ARG A 1 268 ? -29.741 15.614 22.595 1.00 81.00 268 ARG A CA 1
ATOM 2077 C C . ARG A 1 268 ? -30.596 16.599 23.395 1.00 81.00 268 ARG A C 1
ATOM 2079 O O . ARG A 1 268 ? -30.264 17.774 23.449 1.00 81.00 268 ARG A O 1
ATOM 2086 N N . THR A 1 269 ? -31.678 16.126 24.014 1.00 83.38 269 THR A N 1
ATOM 2087 C CA . THR A 1 269 ? -32.581 16.928 24.852 1.00 83.38 269 THR A CA 1
ATOM 2088 C C . THR A 1 269 ? -32.929 16.178 26.140 1.00 83.38 269 THR A C 1
ATOM 2090 O O . THR A 1 269 ? -32.840 14.950 26.196 1.00 83.38 269 THR A O 1
ATOM 2093 N N . ALA A 1 270 ? -33.342 16.914 27.176 1.00 82.00 270 ALA A N 1
ATOM 2094 C CA . ALA A 1 270 ? -33.760 16.349 28.462 1.00 82.00 270 ALA A CA 1
ATOM 2095 C C . ALA A 1 270 ? -35.115 15.613 28.404 1.00 82.00 270 ALA A C 1
ATOM 2097 O O . ALA A 1 270 ? -35.468 14.885 29.325 1.00 82.00 270 ALA A O 1
ATOM 2098 N N . ALA A 1 271 ? -35.904 15.798 27.341 1.00 79.75 271 ALA A N 1
ATOM 2099 C CA . ALA A 1 271 ? -37.197 15.137 27.178 1.00 79.75 271 ALA A CA 1
ATOM 2100 C C . ALA A 1 271 ? -37.047 13.778 26.480 1.00 79.75 271 ALA A C 1
ATOM 2102 O O . ALA A 1 271 ? -36.242 13.620 25.561 1.00 79.75 271 ALA A O 1
ATOM 2103 N N . LYS A 1 272 ? -37.845 12.784 26.880 1.00 72.50 272 LYS A N 1
ATOM 2104 C CA . LYS A 1 272 ? -38.002 11.556 26.087 1.00 72.50 272 LYS A CA 1
ATOM 2105 C C . LYS A 1 272 ? -38.879 11.874 24.860 1.00 72.50 272 LYS A C 1
ATOM 2107 O O . LYS A 1 272 ? -39.868 12.584 25.036 1.00 72.50 272 LYS A O 1
ATOM 2112 N N . PRO A 1 273 ? -38.552 11.376 23.653 1.00 72.19 273 PRO A N 1
ATOM 2113 C CA . PRO A 1 273 ? -39.407 11.558 22.480 1.00 72.19 273 PRO A CA 1
ATOM 2114 C C . PRO A 1 273 ? -40.798 10.951 22.706 1.00 72.19 273 PRO A C 1
ATOM 2116 O O . PRO A 1 273 ? -40.910 9.891 23.329 1.00 72.19 273 PRO A O 1
ATOM 2119 N N . GLY A 1 274 ? -41.841 11.612 22.199 1.00 73.12 274 GLY A N 1
ATOM 2120 C CA . GLY A 1 274 ? -43.200 11.062 22.175 1.00 73.12 274 GLY A CA 1
ATOM 2121 C C . GLY A 1 274 ? -43.341 9.903 21.179 1.00 73.12 274 GLY A C 1
ATOM 2122 O O . GLY A 1 274 ? -42.463 9.673 20.346 1.00 73.12 274 GLY A O 1
ATOM 2123 N N . ALA A 1 275 ? -44.455 9.169 21.239 1.00 55.88 275 ALA A N 1
ATOM 2124 C CA . ALA A 1 275 ? -44.733 8.096 20.282 1.00 55.88 275 ALA A CA 1
ATOM 2125 C C . ALA A 1 275 ? -44.704 8.630 18.834 1.00 55.88 275 ALA A C 1
ATOM 2127 O O . ALA A 1 275 ? -45.350 9.628 18.526 1.00 55.88 275 ALA A O 1
ATOM 2128 N N . GLY A 1 276 ? -43.927 7.983 17.958 1.00 55.00 276 GLY A N 1
ATOM 2129 C CA . GLY A 1 276 ? -43.759 8.390 16.555 1.00 55.00 276 GLY A CA 1
ATOM 2130 C C . GLY A 1 276 ? -42.727 9.499 16.304 1.00 55.00 276 GLY A C 1
ATOM 2131 O O . GLY A 1 276 ? -42.490 9.842 15.148 1.00 55.00 276 GLY A O 1
ATOM 2132 N N . GLN A 1 277 ? -42.083 10.043 17.342 1.00 55.59 277 GLN A N 1
ATOM 2133 C CA . GLN A 1 277 ? -40.997 11.016 17.184 1.00 55.59 277 GLN A CA 1
ATOM 2134 C C . GLN A 1 277 ? -39.624 10.335 17.041 1.00 55.59 277 GLN A C 1
ATOM 2136 O O . GLN A 1 277 ? -39.411 9.250 17.589 1.00 55.59 277 GLN A O 1
ATOM 2141 N N . PRO A 1 278 ? -38.670 10.965 16.326 1.00 51.09 278 PRO A N 1
ATOM 2142 C CA . PRO A 1 278 ? -37.325 10.423 16.161 1.00 51.09 278 PRO A CA 1
ATOM 2143 C C . PRO A 1 278 ? -36.601 10.273 17.506 1.00 51.09 278 PRO A C 1
ATOM 2145 O O . PRO A 1 278 ? -36.701 11.133 18.386 1.00 51.09 278 PRO A O 1
ATOM 2148 N N . ASP A 1 279 ? -35.845 9.180 17.658 1.00 71.00 279 ASP A N 1
ATOM 2149 C CA . ASP A 1 279 ? -35.029 8.946 18.850 1.00 71.00 279 ASP A CA 1
ATOM 2150 C C . ASP A 1 279 ? -34.011 10.081 19.029 1.00 71.00 279 ASP A C 1
ATOM 2152 O O . ASP A 1 279 ? -33.363 10.525 18.081 1.00 71.00 279 ASP A O 1
ATOM 2156 N N . ASN A 1 280 ? -33.863 10.561 20.261 1.00 75.88 280 ASN A N 1
ATOM 2157 C CA . ASN A 1 280 ? -32.938 11.640 20.592 1.00 75.88 280 ASN A CA 1
ATOM 2158 C C . ASN A 1 280 ? -31.666 11.149 21.296 1.00 75.88 280 ASN A C 1
ATOM 2160 O O . ASN A 1 280 ? -30.826 11.974 21.671 1.00 75.88 280 ASN A O 1
ATOM 2164 N N . ARG A 1 281 ? -31.505 9.835 21.489 1.00 74.50 281 ARG A N 1
ATOM 2165 C CA . ARG A 1 281 ? -30.241 9.225 21.924 1.00 74.50 281 ARG A CA 1
ATOM 2166 C C . ARG A 1 281 ? -29.221 9.317 20.791 1.00 74.50 281 ARG A C 1
ATOM 2168 O O . ARG A 1 281 ? -29.532 8.995 19.651 1.00 74.50 281 ARG A O 1
ATOM 2175 N N . PHE A 1 282 ? -28.006 9.768 21.092 1.00 63.81 282 PHE A N 1
ATOM 2176 C CA . PHE A 1 282 ? -26.976 9.982 20.063 1.00 63.81 282 PHE A CA 1
ATOM 2177 C C . PHE A 1 282 ? -25.577 9.494 20.457 1.00 63.81 282 PHE A C 1
ATOM 2179 O O . PHE A 1 282 ? -24.685 9.454 19.611 1.00 63.81 282 PHE A O 1
ATOM 2186 N N . ALA A 1 283 ? -25.368 9.142 21.726 1.00 64.88 283 ALA A N 1
ATOM 2187 C CA . ALA A 1 283 ? -24.143 8.514 22.200 1.00 64.88 283 ALA A CA 1
ATOM 2188 C C . ALA A 1 283 ? -24.444 7.600 23.393 1.00 64.88 283 ALA A C 1
ATOM 2190 O O . ALA A 1 283 ? -25.539 7.625 23.960 1.00 64.88 283 ALA A O 1
ATOM 2191 N N . ALA A 1 284 ? -23.461 6.793 23.764 1.00 73.75 284 ALA A N 1
ATOM 2192 C CA . ALA A 1 284 ? -23.515 5.887 24.895 1.00 73.75 284 ALA A CA 1
ATOM 2193 C C . ALA A 1 284 ? -22.307 6.159 25.791 1.00 73.75 284 ALA A C 1
ATOM 2195 O O . ALA A 1 284 ? -21.173 6.172 25.318 1.00 73.75 284 ALA A O 1
ATOM 2196 N N . LEU A 1 285 ? -22.564 6.397 27.070 1.00 68.62 285 LEU A N 1
ATOM 2197 C CA . LEU A 1 285 ? -21.550 6.515 28.100 1.00 68.62 285 LEU A CA 1
ATOM 2198 C C . LEU A 1 285 ? -21.226 5.109 28.616 1.00 68.62 285 LEU A C 1
ATOM 2200 O O . LEU A 1 285 ? -22.129 4.442 29.138 1.00 68.62 285 LEU A O 1
ATOM 2204 N N . PRO A 1 286 ? -19.973 4.641 28.477 1.00 69.81 286 PRO A N 1
ATOM 2205 C CA . PRO A 1 286 ? -19.572 3.351 29.010 1.00 69.81 286 PRO A CA 1
ATOM 2206 C C . PRO A 1 286 ? -19.847 3.269 30.506 1.00 69.81 286 PRO A C 1
ATOM 2208 O O . PRO A 1 286 ? -19.769 4.267 31.237 1.00 69.81 286 PRO A O 1
ATOM 2211 N N . ARG A 1 287 ? -20.143 2.060 30.969 1.00 67.00 287 ARG A N 1
ATOM 2212 C CA . ARG A 1 287 ? -20.256 1.785 32.395 1.00 67.00 287 ARG A CA 1
ATOM 2213 C C . ARG A 1 287 ? -18.957 2.203 33.093 1.00 67.00 287 ARG A C 1
ATOM 2215 O O . ARG A 1 287 ? -17.870 2.017 32.560 1.00 67.00 287 ARG A O 1
ATOM 2222 N N . HIS A 1 288 ? -19.083 2.802 34.271 1.00 66.94 288 HIS A N 1
ATOM 2223 C CA . HIS A 1 288 ? -17.986 3.335 35.082 1.00 66.94 288 HIS A CA 1
ATOM 2224 C C . HIS A 1 288 ? -17.182 4.491 34.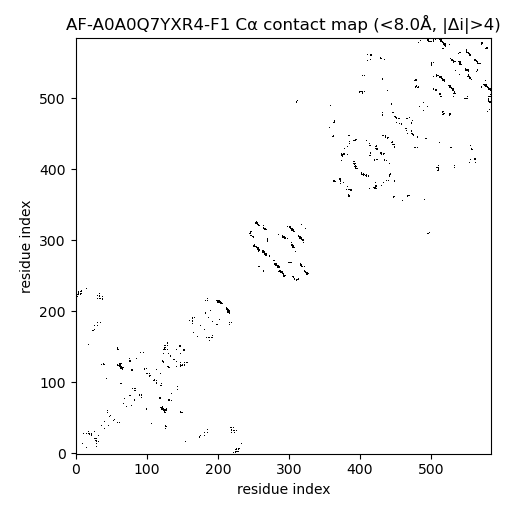471 1.00 66.94 288 HIS A C 1
ATOM 2226 O O . HIS A 1 288 ? -16.257 4.981 35.120 1.00 66.94 288 HIS A O 1
ATOM 2232 N N . SER A 1 289 ? -17.558 4.994 33.291 1.00 71.06 289 SER A N 1
ATOM 2233 C CA . SER A 1 289 ? -16.965 6.221 32.759 1.00 71.06 289 SER A CA 1
ATOM 2234 C C . SER A 1 289 ? -17.253 7.421 33.669 1.00 71.06 289 SER A C 1
ATOM 2236 O O . SER A 1 289 ? -18.289 7.482 34.343 1.00 71.06 289 SER A O 1
ATOM 2238 N N . LEU A 1 290 ? -16.308 8.364 33.701 1.00 80.12 290 LEU A N 1
ATOM 2239 C CA . LEU A 1 290 ? -16.462 9.639 34.391 1.00 80.12 290 LEU A CA 1
ATOM 2240 C C . LEU A 1 290 ? -17.080 10.676 33.454 1.00 80.12 290 LEU A C 1
ATOM 2242 O O . LEU A 1 290 ? -16.670 10.822 32.302 1.00 80.12 290 LEU A O 1
ATOM 2246 N N . VAL A 1 291 ? -18.035 11.428 33.983 1.00 82.31 291 VAL A N 1
ATOM 2247 C CA . VAL A 1 291 ? -18.673 12.568 33.326 1.00 82.31 291 VAL A CA 1
ATOM 2248 C C . VAL A 1 291 ? -18.616 13.770 34.257 1.00 82.31 291 VAL A C 1
ATOM 2250 O O . VAL A 1 291 ? -18.625 13.608 35.479 1.00 82.31 291 VAL A O 1
ATOM 2253 N N . ARG A 1 292 ? -18.571 14.981 33.709 1.00 87.31 292 ARG A N 1
ATOM 2254 C CA . ARG A 1 292 ? -18.717 16.210 34.493 1.00 87.31 292 ARG A CA 1
ATOM 2255 C C . ARG A 1 292 ? -20.043 16.870 34.198 1.00 87.31 292 ARG A C 1
ATOM 2257 O O . ARG A 1 292 ? -20.401 17.049 33.038 1.00 87.31 292 ARG A O 1
ATOM 2264 N N . ALA A 1 293 ? -20.765 17.234 35.246 1.00 87.31 293 ALA A N 1
ATOM 2265 C CA . ALA A 1 293 ? -21.982 18.007 35.103 1.00 87.31 293 ALA A CA 1
ATOM 2266 C C . ALA A 1 293 ? -21.668 19.413 34.579 1.00 87.31 293 ALA A C 1
ATOM 2268 O O . ALA A 1 293 ? -20.733 20.070 35.039 1.00 87.31 293 ALA A O 1
ATOM 2269 N N . ILE A 1 294 ? -22.468 19.866 33.617 1.00 84.88 294 ILE A N 1
ATOM 2270 C CA . ILE A 1 294 ? -22.547 21.279 33.230 1.00 84.88 294 ILE A CA 1
ATOM 2271 C C . ILE A 1 294 ? -23.451 22.019 34.217 1.00 84.88 294 ILE A C 1
ATOM 2273 O O . ILE A 1 294 ? -23.151 23.137 34.622 1.00 84.88 294 ILE A O 1
ATOM 2277 N N . SER A 1 295 ? -24.535 21.361 34.628 1.00 78.25 295 SER A N 1
ATOM 2278 C CA . SER A 1 295 ? -25.459 21.810 35.663 1.00 78.25 295 SER A CA 1
ATOM 2279 C C . SER A 1 295 ? -25.727 20.656 36.620 1.00 78.25 295 SER A C 1
ATOM 2281 O O . SER A 1 295 ? -25.946 19.529 36.179 1.00 78.25 295 SER A O 1
ATOM 2283 N N . ASP A 1 296 ? -25.749 20.944 37.920 1.00 75.25 296 ASP A N 1
ATOM 2284 C CA . ASP A 1 296 ? -26.078 19.975 38.972 1.00 75.25 296 ASP A CA 1
ATOM 2285 C C . ASP A 1 296 ? -27.600 19.791 39.157 1.00 75.25 296 ASP A C 1
ATOM 2287 O O . ASP A 1 296 ? -28.028 19.023 40.019 1.00 75.25 296 ASP A O 1
ATOM 2291 N N . VAL A 1 297 ? -28.430 20.488 38.369 1.00 83.75 297 VAL A N 1
ATOM 2292 C CA . VAL A 1 297 ? -29.896 20.436 38.460 1.00 83.75 297 VAL A CA 1
ATOM 2293 C C . VAL A 1 297 ? -30.459 19.537 37.352 1.00 83.75 297 VAL A C 1
ATOM 2295 O O . VAL A 1 297 ? -30.359 19.893 36.174 1.00 83.75 297 VAL A O 1
ATOM 2298 N N . PRO A 1 298 ? -31.074 18.384 37.684 1.00 86.00 298 PRO A N 1
ATOM 2299 C CA . PRO A 1 298 ? -31.714 17.537 36.686 1.00 86.00 298 PRO A CA 1
ATOM 2300 C C . PRO A 1 298 ? -32.962 18.201 36.089 1.00 86.00 298 PRO A C 1
ATOM 2302 O O . PRO A 1 298 ? -33.832 18.675 36.815 1.00 86.00 298 PRO A O 1
ATOM 2305 N N . VAL A 1 299 ? -33.107 18.139 34.766 1.00 86.06 299 VAL A N 1
ATOM 2306 C CA . VAL A 1 299 ? -34.326 18.527 34.039 1.00 86.06 299 VAL A CA 1
ATOM 2307 C C . VAL A 1 299 ? -34.984 17.252 33.519 1.00 86.06 299 VAL A C 1
ATOM 2309 O O . VAL A 1 299 ? -34.331 16.442 32.865 1.00 86.06 299 VAL A O 1
ATOM 2312 N N . ASN A 1 300 ? -36.264 17.025 33.834 1.00 84.75 300 ASN A N 1
ATOM 2313 C CA . ASN A 1 300 ? -36.998 15.798 33.469 1.00 84.75 300 ASN A CA 1
ATOM 2314 C C . ASN A 1 300 ? -36.290 14.484 33.879 1.00 84.75 300 ASN A C 1
ATOM 2316 O O . ASN A 1 300 ? -36.410 13.461 33.204 1.00 84.75 300 ASN A O 1
ATOM 2320 N N . GLY A 1 301 ? -35.5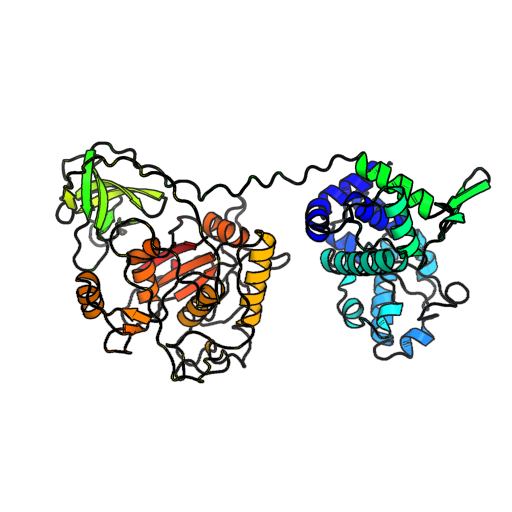25 14.507 34.977 1.00 84.75 301 GLY A N 1
ATOM 2321 C CA . GLY A 1 301 ? -34.749 13.354 35.456 1.00 84.75 301 GLY A CA 1
ATOM 2322 C C . GLY A 1 301 ? -33.413 13.121 34.734 1.00 84.75 301 GLY A C 1
ATOM 2323 O O . GLY A 1 301 ? -32.784 12.078 34.939 1.00 84.75 301 GLY A O 1
ATOM 2324 N N . PHE A 1 302 ? -32.955 14.070 33.910 1.00 89.44 302 PHE A N 1
ATOM 2325 C CA . PHE A 1 302 ? -31.666 14.015 33.220 1.00 89.44 302 PHE A CA 1
ATOM 2326 C C . PHE A 1 302 ? -30.751 15.176 33.628 1.00 89.44 302 PHE A C 1
ATOM 2328 O O . PHE A 1 302 ? -31.185 16.323 33.687 1.00 89.44 302 PHE A O 1
ATOM 2335 N N . LEU A 1 303 ? -29.477 14.877 33.874 1.00 90.88 303 LEU A N 1
ATOM 2336 C CA . LEU A 1 303 ? -28.407 15.851 34.094 1.00 90.88 303 LEU A CA 1
ATOM 2337 C C . LEU A 1 303 ? -27.729 16.179 32.766 1.00 90.88 303 LEU A C 1
ATOM 2339 O O . LEU A 1 303 ? -27.450 15.276 31.973 1.00 90.88 303 LEU A O 1
ATOM 2343 N N . GLU A 1 304 ? -27.440 17.456 32.534 1.00 91.75 304 GLU A N 1
ATOM 2344 C CA . GLU A 1 304 ? -26.598 17.862 31.412 1.00 91.75 304 GLU A CA 1
ATOM 2345 C C . GLU A 1 304 ? -25.126 17.649 31.776 1.00 91.75 304 GLU A C 1
ATOM 2347 O O . GLU A 1 304 ? -24.633 18.186 32.771 1.00 91.75 304 GLU A O 1
ATOM 2352 N N . VAL A 1 305 ? -24.425 16.847 30.979 1.00 88.69 305 VAL A N 1
ATOM 2353 C CA . VAL A 1 305 ? -23.056 16.414 31.260 1.00 88.69 305 VAL A CA 1
ATOM 2354 C C . VAL A 1 305 ? -22.156 16.558 30.039 1.00 88.69 305 VAL A C 1
ATOM 2356 O O . VAL A 1 305 ? -22.595 16.427 28.892 1.00 88.69 305 VAL A O 1
ATOM 2359 N N . GLU A 1 306 ? -20.872 16.765 30.304 1.00 84.62 306 GLU A N 1
ATOM 2360 C CA . GLU A 1 306 ? -19.784 16.563 29.360 1.00 84.62 306 GLU A CA 1
ATOM 2361 C C . GLU A 1 306 ? -18.973 15.327 29.733 1.00 84.62 306 GLU A C 1
ATOM 2363 O O . GLU A 1 306 ? -18.659 15.078 30.898 1.00 84.62 306 GLU A O 1
ATOM 2368 N N . ALA A 1 307 ? -18.589 14.564 28.720 1.00 77.00 307 ALA A N 1
ATOM 2369 C CA . ALA A 1 307 ? -17.691 13.436 28.868 1.00 77.00 307 ALA A CA 1
ATOM 2370 C C . ALA A 1 307 ? -16.708 13.410 27.700 1.00 77.00 307 ALA A C 1
ATOM 2372 O O . ALA A 1 307 ? -17.101 13.588 26.544 1.00 77.00 307 ALA A O 1
ATOM 2373 N N . SER A 1 308 ? -15.433 13.154 27.993 1.00 67.25 308 SER A N 1
ATOM 2374 C CA . SER A 1 308 ? -14.481 12.759 26.958 1.00 67.25 308 SER A CA 1
ATOM 2375 C C . SER A 1 308 ? -14.620 11.254 26.778 1.00 67.25 308 SER A C 1
ATOM 2377 O O . SER A 1 308 ? -14.063 10.465 27.540 1.00 67.25 308 SER A O 1
ATOM 2379 N N . ILE A 1 309 ? -15.437 10.845 25.809 1.00 61.16 309 ILE A N 1
ATOM 2380 C CA . ILE A 1 309 ? -15.634 9.430 25.497 1.00 61.16 309 ILE A CA 1
ATOM 2381 C C . ILE A 1 309 ? -14.681 9.096 24.362 1.00 61.16 309 ILE A C 1
ATOM 2383 O O . ILE A 1 309 ? -14.851 9.575 23.240 1.00 61.16 309 ILE A O 1
ATOM 2387 N N . GLN A 1 310 ? -13.667 8.284 24.669 1.00 48.72 310 GLN A N 1
ATOM 2388 C CA . GLN A 1 310 ? -12.785 7.678 23.668 1.00 48.72 310 GLN A CA 1
ATOM 2389 C C . GLN A 1 310 ? -12.120 8.709 22.723 1.00 48.72 310 GLN A C 1
ATOM 2391 O O . GLN A 1 310 ? -11.870 8.422 21.560 1.00 48.72 310 GLN A O 1
ATOM 2396 N N . GLY A 1 311 ? -11.815 9.918 23.216 1.00 45.84 311 GLY A N 1
ATOM 2397 C CA . GLY A 1 311 ? -11.111 10.967 22.463 1.00 45.84 311 GLY A CA 1
ATOM 2398 C C . GLY A 1 311 ? -11.990 12.093 21.904 1.00 45.84 311 GLY A C 1
ATOM 2399 O O . GLY A 1 311 ? -11.455 13.105 21.452 1.00 45.84 311 GLY A O 1
ATOM 2400 N N . ALA A 1 312 ? -13.320 11.963 21.954 1.00 47.47 312 ALA A N 1
ATOM 2401 C CA . ALA A 1 312 ? -14.260 12.995 21.518 1.00 47.47 312 ALA A CA 1
ATOM 2402 C C . ALA A 1 312 ? -15.033 13.586 22.704 1.00 47.47 312 ALA A C 1
ATOM 2404 O O . ALA A 1 312 ? -15.588 12.850 23.522 1.00 47.47 312 ALA A O 1
ATOM 2405 N N . LEU A 1 313 ? -15.132 14.917 22.754 1.00 69.81 313 LEU A N 1
ATOM 2406 C CA . LEU A 1 313 ? -15.998 15.606 23.705 1.00 69.81 313 LEU A CA 1
ATOM 2407 C C . LEU A 1 313 ? -17.453 15.373 23.295 1.00 69.81 313 LEU A C 1
ATOM 2409 O O . LEU A 1 313 ? -17.860 15.688 22.172 1.00 69.81 313 LEU A O 1
ATOM 2413 N N . LYS A 1 314 ? -18.239 14.794 24.197 1.00 76.00 314 LYS A N 1
ATOM 2414 C CA . LYS A 1 314 ? -19.678 14.606 24.033 1.00 76.00 314 LYS A CA 1
ATOM 2415 C C . LYS A 1 314 ? -20.392 15.393 25.117 1.00 76.00 314 LYS A C 1
ATOM 2417 O O . LYS A 1 314 ? -20.103 15.216 26.296 1.00 76.00 314 LYS A O 1
ATOM 2422 N N . ARG A 1 315 ? -21.337 16.230 24.694 1.00 86.56 315 ARG A N 1
ATOM 2423 C CA . ARG A 1 315 ? -22.213 17.021 25.558 1.00 86.56 315 ARG A CA 1
ATOM 2424 C C . ARG A 1 315 ? -23.660 16.611 25.332 1.00 86.56 315 ARG A C 1
ATOM 2426 O O . ARG A 1 315 ? -24.100 16.573 24.184 1.00 86.56 315 ARG A O 1
ATOM 2433 N N . GLY A 1 316 ? -24.393 16.317 26.398 1.00 84.88 316 GLY A N 1
ATOM 2434 C CA . GLY A 1 316 ? -25.813 15.982 26.308 1.00 84.88 316 GLY A CA 1
ATOM 2435 C C . GLY A 1 316 ? -26.430 15.626 27.654 1.00 84.88 316 GLY A C 1
ATOM 2436 O O . GLY A 1 316 ? -25.833 15.844 28.702 1.00 84.88 316 GLY A O 1
ATOM 2437 N N . PHE A 1 317 ? -27.630 15.054 27.616 1.00 87.62 317 PHE A N 1
ATOM 2438 C CA . PHE A 1 317 ? -28.428 14.739 28.799 1.00 87.62 317 PHE A CA 1
ATOM 2439 C C . PHE A 1 317 ? -28.341 13.249 29.147 1.00 87.62 317 PHE A C 1
ATOM 2441 O O . PHE A 1 317 ? -28.688 12.394 28.326 1.00 87.62 317 PHE A O 1
ATOM 2448 N N . ALA A 1 318 ? -27.888 12.938 30.361 1.00 86.50 318 ALA A N 1
ATOM 2449 C CA . ALA A 1 318 ? -27.740 11.585 30.900 1.00 86.50 318 ALA A CA 1
ATOM 2450 C C . ALA A 1 318 ? -28.683 11.375 32.094 1.00 86.50 318 ALA A C 1
ATOM 2452 O O . ALA A 1 318 ? -28.971 12.307 32.839 1.00 86.50 318 ALA A O 1
ATOM 2453 N N . SER A 1 319 ? -29.212 10.161 32.271 1.00 87.38 319 SER A N 1
ATOM 2454 C CA . SER A 1 319 ? -30.183 9.894 33.343 1.00 87.38 319 SER A CA 1
ATOM 2455 C C . SER A 1 319 ? -29.533 10.059 34.717 1.00 87.38 319 SER A C 1
ATOM 2457 O O . SER A 1 319 ? -28.568 9.364 35.029 1.00 87.38 319 SER A O 1
ATOM 2459 N N . ALA A 1 320 ? -30.077 10.958 35.541 1.00 86.69 320 ALA A N 1
ATOM 2460 C CA . ALA A 1 320 ? -29.481 11.311 36.827 1.00 86.69 320 ALA A CA 1
ATOM 2461 C C . ALA A 1 320 ? -29.453 10.132 37.815 1.00 86.69 320 ALA A C 1
ATOM 2463 O O . ALA A 1 320 ? -28.523 10.014 38.604 1.00 86.69 320 ALA A O 1
ATOM 2464 N N . SER A 1 321 ? -30.421 9.214 37.730 1.00 87.62 321 SER A N 1
ATOM 2465 C CA . SER A 1 321 ? -30.501 8.027 38.593 1.00 87.62 321 SER A CA 1
ATOM 2466 C C . SER A 1 321 ? -29.406 6.987 38.334 1.00 87.62 321 SER A C 1
ATOM 2468 O O . SER A 1 321 ? -29.235 6.076 39.136 1.00 87.62 321 SER A O 1
ATOM 2470 N N . LEU A 1 322 ? -28.687 7.095 37.213 1.00 83.06 322 LEU A N 1
ATOM 2471 C CA . LEU A 1 322 ? -27.605 6.187 36.813 1.00 83.06 322 LEU A CA 1
ATOM 2472 C C . LEU A 1 322 ? -26.228 6.869 36.899 1.00 83.06 322 LEU A C 1
ATOM 2474 O O . LEU A 1 322 ? -25.243 6.371 36.351 1.00 83.06 322 LEU A O 1
ATOM 2478 N N . LEU A 1 323 ? -26.161 8.017 37.581 1.00 85.56 323 LEU A N 1
ATOM 2479 C CA . LEU A 1 323 ? -24.948 8.782 37.838 1.00 85.56 323 LEU A CA 1
ATOM 2480 C C . LEU A 1 323 ? -24.690 8.856 39.344 1.00 85.56 323 LEU A C 1
ATOM 2482 O O . LEU A 1 323 ? -25.534 9.315 40.111 1.00 85.56 323 LEU A O 1
ATOM 2486 N N . LYS A 1 324 ? -23.495 8.446 39.773 1.00 87.19 324 LYS A N 1
ATOM 2487 C CA . LYS A 1 324 ? -23.067 8.508 41.176 1.00 87.19 324 LYS A CA 1
ATOM 2488 C C . LYS A 1 324 ? -21.916 9.492 41.330 1.00 87.19 324 LYS A C 1
ATOM 2490 O O . LYS A 1 324 ? -20.900 9.349 40.657 1.00 87.19 324 LYS A O 1
ATOM 2495 N N . ALA A 1 325 ? -22.064 10.492 42.194 1.00 84.06 325 ALA A N 1
ATOM 2496 C CA . ALA A 1 325 ? -21.024 11.496 42.412 1.00 84.06 325 ALA A CA 1
ATOM 2497 C C . ALA A 1 325 ? -19.715 10.848 42.902 1.00 84.06 325 ALA A C 1
ATOM 2499 O O . ALA A 1 325 ? -19.738 9.949 43.747 1.00 84.06 325 ALA A O 1
ATOM 2500 N N . VAL A 1 326 ? -18.582 11.310 42.370 1.00 80.38 326 VAL A N 1
ATOM 2501 C CA . VAL A 1 326 ? -17.237 10.859 42.748 1.00 80.38 326 VAL A CA 1
ATOM 2502 C C . VAL A 1 326 ? -16.483 12.017 43.390 1.00 80.38 326 VAL A C 1
ATOM 2504 O O . VAL A 1 326 ? -16.391 13.103 42.821 1.00 80.38 326 VAL A O 1
ATOM 2507 N N . VAL A 1 327 ? -15.904 11.769 44.563 1.00 62.31 327 VAL A N 1
ATOM 2508 C CA . VAL A 1 327 ? -14.940 12.672 45.200 1.00 62.31 327 VAL A CA 1
ATOM 2509 C C . VAL A 1 327 ? -13.556 12.276 44.683 1.00 62.31 327 VAL A C 1
ATOM 2511 O O . VAL A 1 327 ? -13.151 11.133 44.873 1.00 62.31 327 VAL A O 1
ATOM 2514 N N . THR A 1 328 ? -12.847 13.163 43.980 1.00 45.19 328 THR A N 1
ATOM 2515 C CA . THR A 1 328 ? -11.522 12.835 43.410 1.00 45.19 328 THR A CA 1
ATOM 2516 C C . THR A 1 328 ? -10.412 13.402 44.308 1.00 45.19 328 THR A C 1
ATOM 2518 O O . THR A 1 328 ? -10.404 14.617 44.503 1.00 45.19 328 THR A O 1
ATOM 2521 N N . PRO A 1 329 ? -9.466 12.597 44.836 1.00 38.06 329 PRO A N 1
ATOM 2522 C CA . PRO A 1 329 ? -8.216 13.095 45.411 1.00 38.06 329 PRO A CA 1
ATOM 2523 C C . PRO A 1 329 ? -7.187 13.387 44.302 1.00 38.06 329 PRO A C 1
ATOM 2525 O O . PRO A 1 329 ? -7.124 12.678 43.300 1.00 38.06 329 PRO A O 1
ATOM 2528 N N . VAL A 1 330 ? -6.371 14.426 44.482 1.00 31.94 330 VAL A N 1
ATOM 2529 C CA . VAL A 1 330 ? -5.305 14.847 43.550 1.00 31.94 330 VAL A CA 1
ATOM 2530 C C . VAL A 1 330 ? -4.099 13.898 43.670 1.00 31.94 330 VAL A C 1
ATOM 2532 O O . VAL A 1 330 ? -3.624 13.680 44.780 1.00 31.94 330 VAL A O 1
ATOM 2535 N N . VAL A 1 331 ? -3.581 13.343 42.561 1.00 31.67 331 VAL A N 1
ATOM 2536 C CA . VAL A 1 331 ? -2.395 12.449 42.556 1.00 31.67 331 VAL A CA 1
ATOM 2537 C C . VAL A 1 331 ? -1.240 13.063 41.752 1.00 31.67 331 VAL A C 1
ATOM 2539 O O . VAL A 1 331 ? -1.431 13.526 40.629 1.00 31.67 331 VAL A O 1
ATOM 2542 N N . ALA A 1 332 ? -0.047 13.057 42.360 1.00 29.22 332 ALA A N 1
ATOM 2543 C CA . ALA A 1 332 ? 1.234 13.562 41.852 1.00 29.22 332 ALA A CA 1
ATOM 2544 C C . ALA A 1 332 ? 1.990 12.529 40.967 1.00 29.22 332 ALA A C 1
ATOM 2546 O O . ALA A 1 332 ? 1.709 11.334 41.069 1.00 29.22 332 ALA A O 1
ATOM 2547 N N . PRO A 1 333 ? 2.947 12.944 40.106 1.00 30.20 333 PRO A N 1
ATOM 2548 C CA . PRO A 1 333 ? 3.581 12.060 39.119 1.00 30.20 333 PRO A CA 1
ATOM 2549 C C . PRO A 1 333 ? 4.778 11.246 39.674 1.00 30.20 333 PRO A C 1
ATOM 2551 O O . PRO A 1 333 ? 5.494 11.749 40.542 1.00 30.20 333 PRO A O 1
ATOM 2554 N N . PRO A 1 334 ? 5.042 10.018 39.166 1.00 31.86 334 PRO A N 1
ATOM 2555 C CA . PRO A 1 334 ? 6.154 9.166 39.609 1.00 31.86 334 PRO A CA 1
ATOM 2556 C C . PRO A 1 334 ? 7.453 9.329 38.771 1.00 31.86 334 PRO A C 1
ATOM 2558 O O . PRO A 1 334 ? 7.392 9.818 37.640 1.00 31.86 334 PRO A O 1
ATOM 2561 N N . PRO A 1 335 ? 8.626 8.906 39.301 1.00 31.41 335 PRO A N 1
ATOM 2562 C CA . PRO A 1 335 ? 9.951 9.096 38.686 1.00 31.41 335 PRO A CA 1
ATOM 2563 C C . PRO A 1 335 ? 10.360 7.975 37.691 1.00 31.41 335 PRO A C 1
ATOM 2565 O O . PRO A 1 335 ? 9.711 6.928 37.649 1.00 31.41 335 PRO A O 1
ATOM 2568 N N . PRO A 1 336 ? 11.426 8.170 36.875 1.00 30.48 336 PRO A N 1
ATOM 2569 C CA . PRO A 1 336 ? 11.771 7.297 35.742 1.00 30.48 336 PRO A CA 1
ATOM 2570 C C . PRO A 1 336 ? 12.618 6.065 36.118 1.00 30.48 336 PRO A C 1
ATOM 2572 O O . PRO A 1 336 ? 13.440 6.124 37.030 1.00 30.48 336 PRO A O 1
ATOM 2575 N N . ALA A 1 337 ? 12.461 4.967 35.363 1.00 30.84 337 ALA A N 1
ATOM 2576 C CA . ALA A 1 337 ? 13.167 3.694 35.556 1.00 30.84 337 ALA A CA 1
ATOM 2577 C C . ALA A 1 337 ? 14.085 3.314 34.372 1.00 30.84 337 ALA A C 1
ATOM 2579 O O . ALA A 1 337 ? 13.743 3.509 33.205 1.00 30.84 337 ALA A O 1
ATOM 2580 N N . THR A 1 338 ? 15.242 2.742 34.710 1.00 28.58 338 THR A N 1
ATOM 2581 C CA . THR A 1 338 ? 16.315 2.199 33.851 1.00 28.58 338 THR A CA 1
ATOM 2582 C C . THR A 1 338 ? 16.014 0.760 33.365 1.00 28.58 338 THR A C 1
ATOM 2584 O O . THR A 1 338 ? 15.287 0.042 34.050 1.00 28.58 338 THR A O 1
ATOM 2587 N N . PRO A 1 339 ? 16.570 0.284 32.224 1.00 32.59 339 PRO A N 1
ATOM 2588 C CA . PRO A 1 339 ? 16.213 -1.011 31.620 1.00 32.59 339 PRO A CA 1
ATOM 2589 C C . PRO A 1 339 ? 17.231 -2.144 31.891 1.00 32.59 339 PRO A C 1
ATOM 2591 O O . PRO A 1 339 ? 18.417 -1.858 32.069 1.00 32.59 339 PRO A O 1
ATOM 2594 N N . PRO A 1 340 ? 16.819 -3.431 31.795 1.00 32.97 340 PRO A N 1
ATOM 2595 C CA . PRO A 1 340 ? 17.767 -4.505 31.497 1.00 32.97 340 PRO A CA 1
ATOM 2596 C C . PRO A 1 340 ? 17.393 -5.429 30.313 1.00 32.97 340 PRO A C 1
ATOM 2598 O O . PRO A 1 340 ? 16.327 -5.353 29.708 1.00 32.97 340 PRO A O 1
ATOM 2601 N N . VAL A 1 341 ? 18.392 -6.259 30.003 1.00 26.62 341 VAL A N 1
ATOM 2602 C CA . VAL A 1 341 ? 18.750 -7.052 28.810 1.00 26.62 341 VAL A CA 1
ATOM 2603 C C . VAL A 1 341 ? 17.858 -8.284 28.527 1.00 26.62 341 VAL A C 1
ATOM 2605 O O . VAL A 1 341 ? 17.161 -8.789 29.400 1.00 26.62 341 VAL A O 1
ATOM 2608 N N . ALA A 1 342 ? 17.913 -8.757 27.273 1.00 28.88 342 ALA A N 1
ATOM 2609 C CA . ALA A 1 342 ? 17.043 -9.730 26.601 1.00 28.88 342 ALA A CA 1
ATOM 2610 C C . ALA A 1 342 ? 17.331 -11.237 26.828 1.00 28.88 342 ALA A C 1
ATOM 2612 O O . ALA A 1 342 ? 18.487 -11.640 26.943 1.00 28.88 342 ALA A O 1
ATOM 2613 N N . ALA A 1 343 ? 16.267 -12.060 26.740 1.00 25.41 343 ALA A N 1
ATOM 2614 C CA . ALA A 1 343 ? 16.244 -13.497 26.388 1.00 25.41 343 ALA A CA 1
ATOM 2615 C C . ALA A 1 343 ? 14.807 -13.913 25.909 1.00 25.41 343 ALA A C 1
ATOM 2617 O O . ALA A 1 343 ? 13.922 -13.059 25.911 1.00 25.41 343 ALA A O 1
ATOM 2618 N N . PRO A 1 344 ? 14.554 -15.151 25.422 1.00 28.67 344 PRO A N 1
ATOM 2619 C CA . PRO A 1 344 ? 14.000 -15.486 24.102 1.00 28.67 344 PRO A CA 1
ATOM 2620 C C . PRO A 1 344 ? 12.455 -15.505 23.960 1.00 28.67 344 PRO A C 1
ATOM 2622 O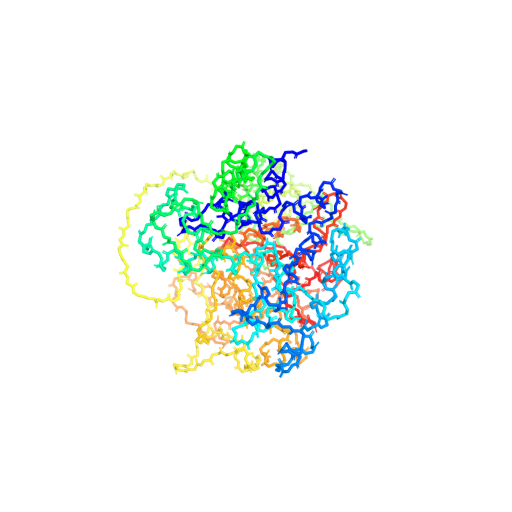 O . PRO A 1 344 ? 11.699 -15.458 24.923 1.00 28.67 344 PRO A O 1
ATOM 2625 N N . VAL A 1 345 ? 12.019 -15.589 22.695 1.00 35.56 345 VAL A N 1
ATOM 2626 C CA . VAL A 1 345 ? 10.675 -15.343 22.132 1.00 35.56 345 VAL A CA 1
ATOM 2627 C C . VAL A 1 345 ? 9.534 -16.147 22.785 1.00 35.56 345 VAL A C 1
ATOM 2629 O O . VAL A 1 345 ? 9.362 -17.336 22.523 1.00 35.56 345 VAL A O 1
ATOM 2632 N N . ALA A 1 346 ? 8.686 -15.445 23.539 1.00 29.06 346 ALA A N 1
ATOM 2633 C CA . ALA A 1 346 ? 7.291 -15.792 23.816 1.00 29.06 346 ALA A CA 1
ATOM 2634 C C . ALA A 1 346 ? 6.366 -14.806 23.069 1.00 29.06 346 ALA A C 1
ATOM 2636 O O . ALA A 1 346 ? 6.799 -13.706 22.718 1.00 29.06 346 ALA A O 1
ATOM 2637 N N . LEU A 1 347 ? 5.106 -15.195 22.814 1.00 34.12 347 LEU A N 1
ATOM 2638 C CA . LEU A 1 347 ? 4.065 -14.286 22.300 1.00 34.12 347 LEU A CA 1
ATOM 2639 C C . LEU A 1 347 ? 4.094 -12.969 23.101 1.00 34.12 347 LEU A C 1
ATOM 2641 O O . LEU A 1 347 ? 4.201 -13.040 24.326 1.00 34.12 347 LEU A O 1
ATOM 2645 N N . PRO A 1 348 ? 4.040 -11.793 22.450 1.00 30.77 348 PRO A N 1
ATOM 2646 C CA . PRO A 1 348 ? 4.291 -10.524 23.119 1.00 30.77 348 PRO A CA 1
ATOM 2647 C C . PRO A 1 348 ? 3.157 -10.198 24.095 1.00 30.77 348 PRO A C 1
ATOM 2649 O O . PRO A 1 348 ? 2.158 -9.599 23.714 1.00 30.77 348 PRO A O 1
ATOM 2652 N N . SER A 1 349 ? 3.315 -10.556 25.367 1.00 34.00 349 SER A N 1
ATOM 2653 C CA . SER A 1 349 ? 2.550 -9.948 26.450 1.00 34.00 349 SER A CA 1
ATOM 2654 C C . SER A 1 349 ? 3.103 -8.544 26.690 1.00 34.00 349 SER A C 1
ATOM 2656 O O . SER A 1 349 ? 4.270 -8.353 27.040 1.00 34.00 349 SER A O 1
ATOM 2658 N N . ARG A 1 350 ? 2.263 -7.536 26.448 1.00 37.28 350 ARG A N 1
ATOM 2659 C CA . ARG A 1 350 ? 2.580 -6.124 26.687 1.00 37.28 350 ARG A CA 1
ATOM 2660 C C . ARG A 1 350 ? 2.843 -5.890 28.187 1.00 37.28 350 ARG A C 1
ATOM 2662 O O . ARG A 1 350 ? 2.141 -6.474 29.013 1.00 37.28 350 ARG A O 1
ATOM 2669 N N . PRO A 1 351 ? 3.804 -5.029 28.573 1.00 30.95 351 PRO A N 1
ATOM 2670 C CA . PRO A 1 351 ? 3.953 -4.631 29.969 1.00 30.95 351 PRO A CA 1
ATOM 2671 C C . PRO A 1 351 ? 2.694 -3.899 30.455 1.00 30.95 351 PRO A C 1
ATOM 2673 O O . PRO A 1 351 ? 2.140 -3.056 29.745 1.00 30.95 351 PRO A O 1
ATOM 2676 N N . ALA A 1 352 ? 2.248 -4.248 31.663 1.00 30.33 352 ALA A N 1
ATOM 2677 C CA . ALA A 1 352 ? 1.053 -3.711 32.302 1.00 30.33 352 ALA A CA 1
ATOM 2678 C C . ALA A 1 352 ? 1.101 -2.176 32.391 1.00 30.33 352 ALA A C 1
ATOM 2680 O O . ALA A 1 352 ? 2.045 -1.599 32.933 1.00 30.33 352 ALA A O 1
ATOM 2681 N N . THR A 1 353 ? 0.070 -1.505 31.879 1.00 29.41 353 THR A N 1
ATOM 2682 C CA . THR A 1 353 ? -0.130 -0.072 32.105 1.00 29.41 353 THR A CA 1
ATOM 2683 C C . THR A 1 353 ? -0.609 0.172 33.532 1.00 29.41 353 THR A C 1
ATOM 2685 O O . THR A 1 353 ? -1.476 -0.531 34.048 1.00 29.41 353 THR A O 1
ATOM 2688 N N . ALA A 1 354 ? -0.033 1.190 34.168 1.00 31.42 354 ALA A N 1
ATOM 2689 C CA . ALA A 1 354 ? -0.329 1.609 35.529 1.00 31.42 354 ALA A CA 1
ATOM 2690 C C . ALA A 1 354 ? -1.770 2.133 35.662 1.00 31.42 354 ALA A C 1
ATOM 2692 O O . ALA A 1 354 ? -2.025 3.308 35.412 1.00 31.42 354 ALA A O 1
ATOM 2693 N N . SER A 1 355 ? -2.704 1.255 36.033 1.00 30.84 355 SER A N 1
ATOM 2694 C CA . SER A 1 355 ? -3.949 1.517 36.780 1.00 30.84 355 SER A CA 1
ATOM 2695 C C . SER A 1 355 ? -4.662 0.176 37.012 1.00 30.84 355 SER A C 1
ATOM 2697 O O . SER A 1 355 ? -5.089 -0.455 36.057 1.00 30.84 355 SER A O 1
ATOM 2699 N N . GLY A 1 356 ? -4.724 -0.276 38.271 1.00 38.09 356 GLY A N 1
ATOM 2700 C CA . GLY A 1 356 ? -5.505 -1.410 38.807 1.00 38.09 356 GLY A CA 1
ATOM 2701 C C . GLY A 1 356 ? -6.119 -2.437 37.837 1.00 38.09 356 GLY A C 1
ATOM 2702 O O . GLY A 1 356 ? -7.216 -2.232 37.334 1.00 38.09 356 GLY A O 1
ATOM 2703 N N . SER A 1 357 ? -5.425 -3.571 37.681 1.00 46.31 357 SER A N 1
ATOM 2704 C CA . SER A 1 357 ? -5.851 -4.851 37.079 1.00 46.31 357 SER A CA 1
ATOM 2705 C C . SER A 1 357 ? -6.706 -4.775 35.801 1.00 46.31 357 SER A C 1
ATOM 2707 O O . SER A 1 357 ? -7.918 -5.010 35.827 1.00 46.31 357 SER A O 1
ATOM 2709 N N . VAL A 1 358 ? -6.056 -4.568 34.654 1.00 67.44 358 VAL A N 1
ATOM 2710 C CA . VAL A 1 358 ? -6.605 -5.018 33.364 1.00 67.44 358 VAL A CA 1
ATOM 2711 C C . VAL A 1 358 ? -6.829 -6.535 33.454 1.00 67.44 358 VAL A C 1
ATOM 2713 O O . VAL A 1 358 ? -5.948 -7.257 33.928 1.00 67.44 358 VAL A O 1
ATOM 2716 N N . LEU A 1 359 ? -8.015 -7.023 33.065 1.00 82.69 359 LEU A N 1
ATOM 2717 C CA . LEU A 1 359 ? -8.266 -8.469 32.971 1.00 82.69 359 LEU A CA 1
ATOM 2718 C C . LEU A 1 359 ? -7.187 -9.110 32.075 1.00 82.69 359 LEU A C 1
ATOM 2720 O O . LEU A 1 359 ? -6.720 -8.476 31.138 1.00 82.69 359 LEU A O 1
ATOM 2724 N N . PRO A 1 360 ? -6.740 -10.344 32.326 1.00 85.31 360 PRO A N 1
ATOM 2725 C CA . PRO A 1 360 ? -5.750 -10.954 31.449 1.00 85.31 360 PRO A CA 1
ATOM 2726 C C . PRO A 1 360 ? -6.331 -11.198 30.050 1.00 85.31 360 PRO A C 1
ATOM 2728 O O . PRO A 1 360 ? -7.472 -11.655 29.917 1.00 85.31 360 PRO A O 1
ATOM 2731 N N . GLU A 1 361 ? -5.521 -10.955 29.015 1.00 90.62 361 GLU A N 1
ATOM 2732 C CA . GLU A 1 361 ? -5.791 -11.454 27.665 1.00 90.62 361 GLU A CA 1
ATOM 2733 C C . GLU A 1 361 ? -6.023 -12.965 27.713 1.00 90.62 361 GLU A C 1
ATOM 2735 O O . GLU A 1 361 ? -5.353 -13.701 28.444 1.00 90.62 361 GLU A O 1
ATOM 2740 N N . VAL A 1 362 ? -6.978 -13.441 26.921 1.00 89.56 362 VAL A N 1
ATOM 2741 C CA . VAL A 1 362 ? -7.340 -14.853 26.900 1.00 89.56 362 VAL A CA 1
ATOM 2742 C C . VAL A 1 362 ? -7.339 -15.438 25.499 1.00 89.56 362 VAL A C 1
ATOM 2744 O O . VAL A 1 362 ? -7.916 -14.889 24.558 1.00 89.56 362 VAL A O 1
ATOM 2747 N N . HIS A 1 363 ? -6.695 -16.600 25.396 1.00 89.31 363 HIS A N 1
ATOM 2748 C CA . HIS A 1 363 ? -6.654 -17.450 24.217 1.00 89.31 363 HIS A CA 1
ATOM 2749 C C . HIS A 1 363 ? -6.818 -18.907 24.643 1.00 89.31 363 HIS A C 1
ATOM 2751 O O . HIS A 1 363 ? -6.221 -19.350 25.628 1.00 89.31 363 HIS A O 1
ATOM 2757 N N . LEU A 1 364 ? -7.580 -19.679 23.870 1.00 82.00 364 LEU A N 1
ATOM 2758 C CA . LEU A 1 364 ? -7.577 -21.130 24.020 1.00 82.00 364 LEU A CA 1
ATOM 2759 C C . LEU A 1 364 ? -6.296 -21.710 23.429 1.00 82.00 364 LEU A C 1
ATOM 2761 O O . LEU A 1 364 ? -5.840 -21.296 22.361 1.00 82.00 364 LEU A O 1
ATOM 2765 N N . LYS A 1 365 ? -5.745 -22.715 24.108 1.00 82.75 365 LYS A N 1
ATOM 2766 C CA . LYS A 1 365 ? -4.559 -23.448 23.662 1.00 82.75 365 LYS A CA 1
ATOM 2767 C C . LYS A 1 365 ? -4.977 -24.799 23.101 1.00 82.75 365 LYS A C 1
ATOM 2769 O O . LYS A 1 365 ? -5.779 -25.506 23.712 1.00 82.75 365 LYS A O 1
ATOM 2774 N N . ARG A 1 366 ? -4.440 -25.168 21.938 1.00 76.62 366 ARG A N 1
ATOM 2775 C CA . ARG A 1 366 ? -4.579 -26.537 21.430 1.00 76.62 366 ARG A CA 1
ATOM 2776 C C . ARG A 1 366 ? -3.676 -27.496 22.206 1.00 76.62 366 ARG A C 1
ATOM 2778 O O . ARG A 1 366 ? -2.775 -27.074 22.929 1.00 76.62 366 ARG A O 1
ATOM 2785 N N . LYS A 1 367 ? -3.910 -28.799 22.013 1.00 76.75 367 LYS A N 1
ATOM 2786 C CA . LYS A 1 367 ? -2.956 -29.840 22.412 1.00 76.75 367 LYS A CA 1
ATOM 2787 C C . LYS A 1 367 ? -1.587 -29.539 21.795 1.00 76.75 367 LYS A C 1
ATOM 2789 O O . LYS A 1 367 ? -1.509 -29.062 20.662 1.00 76.75 367 LYS A O 1
ATOM 2794 N N . VAL A 1 368 ? -0.526 -29.822 22.545 1.00 75.06 368 VAL A N 1
ATOM 2795 C CA . VAL A 1 368 ? 0.861 -29.628 22.101 1.00 75.06 368 VAL A CA 1
ATOM 2796 C C . VAL A 1 368 ? 1.074 -30.327 20.751 1.00 75.06 368 VAL A C 1
ATOM 2798 O O . VAL A 1 368 ? 0.647 -31.464 20.569 1.00 75.06 368 VAL A O 1
ATOM 2801 N N . GLY A 1 369 ? 1.685 -29.622 19.795 1.00 73.56 369 GLY A N 1
ATOM 2802 C CA . GLY A 1 369 ? 1.940 -30.115 18.436 1.00 73.56 369 GLY A CA 1
ATOM 2803 C C . GLY A 1 369 ? 0.808 -29.891 17.423 1.00 73.56 369 GLY A C 1
ATOM 2804 O O . GLY A 1 369 ? 1.036 -30.043 16.226 1.00 73.56 369 GLY A O 1
ATOM 2805 N N . ALA A 1 370 ? -0.393 -29.489 17.852 1.00 83.25 370 ALA A N 1
ATOM 2806 C CA . ALA A 1 370 ? -1.479 -29.183 16.924 1.00 83.25 370 ALA A CA 1
ATOM 2807 C C . ALA A 1 370 ? -1.366 -27.755 16.363 1.00 83.25 370 ALA A C 1
ATOM 2809 O O . ALA A 1 370 ? -1.222 -26.782 17.105 1.00 83.25 370 ALA A O 1
ATOM 2810 N N . VAL A 1 371 ? -1.498 -27.635 15.042 1.00 87.94 371 VAL A N 1
ATOM 2811 C CA . VAL A 1 371 ? -1.451 -26.361 14.310 1.00 87.94 371 VAL A CA 1
ATOM 2812 C C . VAL A 1 371 ? -2.871 -25.941 13.928 1.00 87.94 371 VAL A C 1
ATOM 2814 O O . VAL A 1 371 ? -3.675 -26.785 13.537 1.00 87.94 371 VAL A O 1
ATOM 2817 N N . THR A 1 372 ? -3.198 -24.657 14.055 1.00 87.81 372 THR A N 1
ATOM 2818 C CA . THR A 1 372 ? -4.444 -24.075 13.529 1.00 87.81 372 THR A CA 1
ATOM 2819 C C . THR A 1 372 ? -4.129 -23.357 12.226 1.00 87.81 372 THR A C 1
ATOM 2821 O O . THR A 1 372 ? -3.313 -22.430 12.232 1.00 87.81 372 THR A O 1
ATOM 2824 N N . LYS A 1 373 ? -4.769 -23.765 11.128 1.00 91.75 373 LYS A N 1
ATOM 2825 C CA . LYS A 1 373 ? -4.461 -23.276 9.777 1.00 91.75 373 LYS A CA 1
ATOM 2826 C C . LYS A 1 373 ? -5.612 -22.483 9.168 1.00 91.75 373 LYS A C 1
ATOM 2828 O O . LYS A 1 373 ? -6.776 -22.694 9.506 1.00 91.75 373 LYS A O 1
ATOM 2833 N N . ARG A 1 374 ? -5.312 -21.623 8.192 1.00 94.44 374 ARG A N 1
ATOM 2834 C CA . ARG A 1 374 ? -6.339 -20.965 7.353 1.00 94.44 374 ARG A CA 1
ATOM 2835 C C . ARG A 1 374 ? -7.119 -21.947 6.480 1.00 94.44 374 ARG A C 1
ATOM 2837 O O . ARG A 1 374 ? -8.257 -21.666 6.118 1.00 94.44 374 ARG A O 1
ATOM 2844 N N . THR A 1 375 ? -6.526 -23.092 6.151 1.00 92.88 375 THR A N 1
ATOM 2845 C CA . THR A 1 375 ? -7.180 -24.161 5.385 1.00 92.88 375 THR A CA 1
ATOM 2846 C C . THR A 1 375 ? -8.112 -25.025 6.232 1.00 92.88 375 THR A C 1
ATOM 2848 O O . THR A 1 375 ? -8.839 -25.840 5.675 1.00 92.88 375 THR A O 1
ATOM 2851 N N . ASP A 1 376 ? -8.107 -24.868 7.559 1.00 87.75 376 ASP A N 1
ATOM 2852 C CA . ASP A 1 376 ? -9.013 -25.603 8.439 1.00 87.75 376 ASP A CA 1
ATOM 2853 C C . ASP A 1 376 ? -10.399 -24.940 8.424 1.00 87.75 376 ASP A C 1
ATOM 2855 O O . ASP A 1 376 ? -10.495 -23.707 8.433 1.00 87.75 376 ASP A O 1
ATOM 2859 N N . PRO A 1 377 ? -11.498 -25.711 8.440 1.00 83.38 377 PRO A N 1
ATOM 2860 C CA . PRO A 1 377 ? -12.823 -25.124 8.520 1.00 83.38 377 PRO A CA 1
ATOM 2861 C C . PRO A 1 377 ? -13.071 -24.510 9.917 1.00 83.38 377 PRO A C 1
ATOM 2863 O O . PRO A 1 377 ? -12.513 -24.972 10.919 1.00 83.38 377 PRO A O 1
ATOM 2866 N N . PRO A 1 378 ? -13.942 -23.491 10.043 1.00 74.19 378 PRO A N 1
ATOM 2867 C CA . PRO A 1 378 ? -14.131 -22.753 11.299 1.00 74.19 378 PRO A CA 1
ATOM 2868 C C . PRO A 1 378 ? -14.629 -23.614 12.465 1.00 74.19 378 PRO A C 1
ATOM 2870 O O . PRO A 1 378 ? -14.283 -23.361 13.617 1.00 74.19 378 PRO A O 1
ATOM 2873 N N . ASN A 1 379 ? -15.402 -24.663 12.187 1.00 65.62 379 ASN A N 1
ATOM 2874 C CA . ASN A 1 379 ? -15.873 -25.629 13.185 1.00 65.62 379 ASN A CA 1
ATOM 2875 C C . ASN A 1 379 ? -14.766 -26.569 13.709 1.00 65.62 379 ASN A C 1
ATOM 2877 O O . ASN A 1 379 ? -14.966 -27.228 14.723 1.00 65.62 379 ASN A O 1
ATOM 2881 N N . GLN A 1 380 ? -13.593 -26.609 13.069 1.00 57.25 380 GLN A N 1
ATOM 2882 C CA . GLN A 1 380 ? -12.438 -27.422 13.464 1.00 57.25 380 GLN A CA 1
ATOM 2883 C C . GLN A 1 380 ? -11.250 -26.557 13.902 1.00 57.25 380 GLN A C 1
ATOM 2885 O O . GLN A 1 380 ? -10.097 -26.895 13.643 1.00 57.25 380 GLN A O 1
ATOM 2890 N N . GLY A 1 381 ? -11.490 -25.433 14.581 1.00 58.12 381 GLY A N 1
ATOM 2891 C CA . GLY A 1 381 ? -10.392 -24.593 15.077 1.00 58.12 381 GLY A CA 1
ATOM 2892 C C . GLY A 1 381 ? -10.684 -23.106 15.194 1.00 58.12 381 GLY A C 1
ATOM 2893 O O . GLY A 1 381 ? -9.792 -22.344 15.557 1.00 58.12 381 GLY A O 1
ATOM 2894 N N . GLY A 1 382 ? -11.906 -22.666 14.901 1.00 66.44 382 GLY A N 1
ATOM 2895 C CA . GLY A 1 382 ? -12.278 -21.255 14.905 1.00 66.44 382 GLY A CA 1
ATOM 2896 C C . GLY A 1 382 ? -12.127 -20.575 16.262 1.00 66.44 382 GLY A C 1
ATOM 2897 O O . GLY A 1 382 ? -11.932 -19.371 16.290 1.00 66.44 382 GLY A O 1
ATOM 2898 N N . ALA A 1 383 ? -12.177 -21.307 17.376 1.00 76.38 383 ALA A N 1
ATOM 2899 C CA . ALA A 1 383 ? -11.958 -20.744 18.711 1.00 76.38 383 ALA A CA 1
ATOM 2900 C C . ALA A 1 383 ? -10.467 -20.541 19.062 1.00 76.38 383 ALA A C 1
ATOM 2902 O O . ALA A 1 383 ? -10.150 -19.825 20.011 1.00 76.38 383 ALA A O 1
ATOM 2903 N N . TYR A 1 384 ? -9.554 -21.157 18.302 1.00 84.19 384 TYR A N 1
ATOM 2904 C CA . TYR A 1 384 ? -8.112 -21.111 18.537 1.00 84.19 384 TYR A CA 1
ATOM 2905 C C . TYR A 1 384 ? -7.438 -20.106 17.585 1.00 84.19 384 TYR A C 1
ATOM 2907 O O . TYR A 1 384 ? -7.836 -20.011 16.416 1.00 84.19 384 TYR A O 1
ATOM 2915 N N . PRO A 1 385 ? -6.407 -19.373 18.042 1.00 88.00 385 PRO A N 1
ATOM 2916 C CA . PRO A 1 385 ? -5.587 -18.542 17.162 1.00 88.00 385 PRO A CA 1
ATOM 2917 C C . PRO A 1 385 ? -4.867 -19.365 16.089 1.00 88.00 385 PRO A C 1
ATOM 2919 O O . PRO A 1 385 ? -4.582 -20.548 16.300 1.00 88.00 385 PRO A O 1
ATOM 2922 N N . LEU A 1 386 ? -4.557 -18.728 14.955 1.00 91.19 386 LEU A N 1
ATOM 2923 C CA . LEU A 1 386 ? -3.658 -19.293 13.945 1.00 91.19 386 LEU A CA 1
ATOM 2924 C C . LEU A 1 386 ? -2.271 -19.563 14.540 1.00 91.19 386 LEU A C 1
ATOM 2926 O O . LEU A 1 386 ? -1.793 -18.808 15.386 1.00 91.19 386 LEU A O 1
ATOM 2930 N N . SER A 1 387 ? -1.626 -20.634 14.082 1.00 90.00 387 SER A N 1
ATOM 2931 C CA . SER A 1 387 ? -0.295 -21.035 14.561 1.00 90.00 387 SER A CA 1
ATOM 2932 C C . SER A 1 387 ? 0.581 -21.664 13.476 1.00 90.00 387 SER A C 1
ATOM 2934 O O . SER A 1 387 ? 1.478 -22.454 13.764 1.00 90.00 387 SER A O 1
ATOM 2936 N N . GLU A 1 388 ? 0.308 -21.341 12.213 1.00 91.38 388 GLU A N 1
ATOM 2937 C CA . GLU A 1 388 ? 1.123 -21.776 11.078 1.00 91.38 388 GLU A CA 1
ATOM 2938 C C . GLU A 1 388 ? 2.548 -21.203 11.156 1.00 91.38 388 GLU A C 1
ATOM 2940 O O . GLU A 1 388 ? 2.803 -20.184 11.796 1.00 91.38 388 GLU A O 1
ATOM 2945 N N . ALA A 1 389 ? 3.501 -21.853 10.489 1.00 88.44 389 ALA A N 1
ATOM 2946 C CA . ALA A 1 389 ? 4.844 -21.301 10.353 1.00 88.44 389 ALA A CA 1
ATOM 2947 C C . ALA A 1 389 ? 4.838 -20.065 9.433 1.00 88.44 389 ALA A C 1
ATOM 2949 O O . ALA A 1 389 ? 4.025 -19.968 8.514 1.00 88.44 389 ALA A O 1
ATOM 2950 N N . ASN A 1 390 ? 5.796 -19.155 9.641 1.00 88.56 390 ASN A N 1
ATOM 2951 C CA . ASN A 1 390 ? 6.047 -17.990 8.780 1.00 88.56 390 ASN A CA 1
ATOM 2952 C C . ASN A 1 390 ? 4.861 -17.020 8.631 1.00 88.56 390 ASN A C 1
ATOM 2954 O O . ASN A 1 390 ? 4.696 -16.400 7.579 1.00 88.56 390 ASN A O 1
ATOM 2958 N N . MET A 1 391 ? 4.028 -16.871 9.667 1.00 94.00 391 MET A N 1
ATOM 2959 C CA . MET A 1 391 ? 2.962 -15.868 9.628 1.00 94.00 391 MET A CA 1
ATOM 2960 C C . MET A 1 391 ? 3.566 -14.455 9.620 1.00 94.00 391 MET A C 1
ATOM 2962 O O . MET A 1 391 ? 4.428 -14.161 10.455 1.00 94.00 391 MET A O 1
ATOM 2966 N N . PRO A 1 392 ? 3.140 -13.570 8.702 1.00 96.06 392 PRO A N 1
ATOM 2967 C CA . PRO A 1 392 ? 3.631 -12.203 8.661 1.00 96.06 392 PRO A CA 1
ATOM 2968 C C . PRO A 1 392 ? 3.154 -11.436 9.890 1.00 96.06 392 PRO A C 1
ATOM 2970 O O . PRO A 1 392 ? 2.084 -11.705 10.433 1.00 96.06 392 PRO A O 1
ATOM 2973 N N . THR A 1 393 ? 3.931 -10.435 10.293 1.00 94.62 393 THR A N 1
ATOM 2974 C CA . THR A 1 393 ? 3.549 -9.531 11.378 1.00 94.62 393 THR A CA 1
ATOM 2975 C C . THR A 1 393 ? 3.690 -8.087 10.941 1.00 94.62 393 THR A C 1
ATOM 2977 O O . THR A 1 393 ? 4.516 -7.776 10.085 1.00 94.62 393 THR A O 1
ATOM 2980 N N . ARG A 1 394 ? 2.904 -7.185 11.537 1.00 92.88 394 ARG A N 1
ATOM 2981 C CA . ARG A 1 394 ? 2.969 -5.746 11.226 1.00 92.88 394 ARG A CA 1
ATOM 2982 C C . ARG A 1 394 ? 4.324 -5.123 11.586 1.00 92.88 394 ARG A C 1
ATOM 2984 O O . ARG A 1 394 ? 4.806 -4.253 10.859 1.00 92.88 394 ARG A O 1
ATOM 2991 N N . GLY A 1 395 ? 4.941 -5.576 12.679 1.00 86.75 395 GLY A N 1
ATOM 2992 C CA . GLY A 1 395 ? 6.197 -5.033 13.208 1.00 86.75 395 GLY A CA 1
ATOM 2993 C C . GLY A 1 395 ? 6.093 -3.582 13.709 1.00 86.75 395 GLY A C 1
ATOM 2994 O O . GLY A 1 395 ? 5.028 -2.969 13.695 1.00 86.75 395 GLY A O 1
ATOM 2995 N N . THR A 1 396 ? 7.223 -3.021 14.151 1.00 81.19 396 THR A N 1
ATOM 2996 C CA . THR A 1 396 ? 7.342 -1.664 14.736 1.00 81.19 396 THR A CA 1
ATOM 2997 C C . THR A 1 396 ? 8.104 -0.676 13.839 1.00 81.19 396 THR A C 1
ATOM 2999 O O . THR A 1 396 ? 8.594 0.349 14.304 1.00 81.19 396 THR A O 1
ATOM 3002 N N . GLY A 1 397 ? 8.238 -0.995 12.547 1.00 79.00 397 GLY A N 1
ATOM 3003 C CA . GLY A 1 397 ? 8.995 -0.196 11.579 1.00 79.00 397 GLY A CA 1
ATOM 3004 C C . GLY A 1 397 ? 8.337 1.138 11.198 1.00 79.00 397 GLY A C 1
ATOM 3005 O O . GLY A 1 397 ? 7.361 1.584 11.800 1.00 79.00 397 GLY A O 1
ATOM 3006 N N . SER A 1 398 ? 8.863 1.777 10.147 1.00 87.50 398 SER A N 1
ATOM 3007 C CA . SER A 1 398 ? 8.280 3.005 9.586 1.00 87.50 398 SER A CA 1
ATOM 3008 C C . SER A 1 398 ? 6.815 2.807 9.175 1.00 87.50 398 SER A C 1
ATOM 3010 O O . SER A 1 398 ? 6.375 1.684 8.939 1.00 87.50 398 SER A O 1
ATOM 3012 N N . THR A 1 399 ? 6.054 3.895 9.022 1.00 85.81 399 THR A N 1
ATOM 3013 C CA . THR A 1 399 ? 4.685 3.855 8.475 1.00 85.81 399 THR A CA 1
ATOM 3014 C C . THR A 1 399 ? 4.592 3.013 7.206 1.00 85.81 399 THR A C 1
ATOM 3016 O O . THR A 1 399 ? 3.767 2.110 7.137 1.00 85.81 399 THR A O 1
ATOM 3019 N N . ALA A 1 400 ? 5.481 3.238 6.240 1.00 84.81 400 ALA A N 1
ATOM 3020 C CA . ALA A 1 400 ? 5.469 2.484 4.995 1.00 84.81 400 ALA A CA 1
ATOM 3021 C C . ALA A 1 400 ? 5.785 0.993 5.198 1.00 84.81 400 ALA A C 1
ATOM 3023 O O . ALA A 1 400 ? 5.105 0.148 4.620 1.00 84.81 400 ALA A O 1
ATOM 3024 N N . ALA A 1 401 ? 6.732 0.656 6.082 1.00 89.38 401 ALA A N 1
ATOM 3025 C CA . ALA A 1 401 ? 7.009 -0.734 6.438 1.00 89.38 401 ALA A CA 1
ATOM 3026 C C . ALA A 1 401 ? 5.799 -1.397 7.116 1.00 89.38 401 ALA A C 1
ATOM 3028 O O . ALA A 1 401 ? 5.429 -2.510 6.753 1.00 89.38 401 ALA A O 1
ATOM 3029 N N . ARG A 1 402 ? 5.129 -0.703 8.046 1.00 94.12 402 ARG A N 1
ATOM 3030 C CA . ARG A 1 402 ? 3.897 -1.190 8.688 1.00 94.12 402 ARG A CA 1
ATOM 3031 C C . ARG A 1 402 ? 2.781 -1.398 7.667 1.00 94.12 402 ARG A C 1
ATOM 3033 O O . ARG A 1 402 ? 2.135 -2.439 7.701 1.00 94.12 402 ARG A O 1
ATOM 3040 N N . CYS A 1 403 ? 2.587 -0.472 6.728 1.00 94.06 403 CYS A N 1
ATOM 3041 C CA . CYS A 1 403 ? 1.604 -0.617 5.651 1.00 94.06 403 CYS A CA 1
ATOM 3042 C C . CYS A 1 403 ? 1.926 -1.801 4.725 1.00 94.06 403 CYS A C 1
ATOM 3044 O O . CYS A 1 403 ? 1.029 -2.577 4.400 1.00 94.06 403 CYS A O 1
ATOM 3046 N N . ALA A 1 404 ? 3.194 -1.986 4.345 1.00 93.50 404 ALA A N 1
ATOM 3047 C CA . ALA A 1 404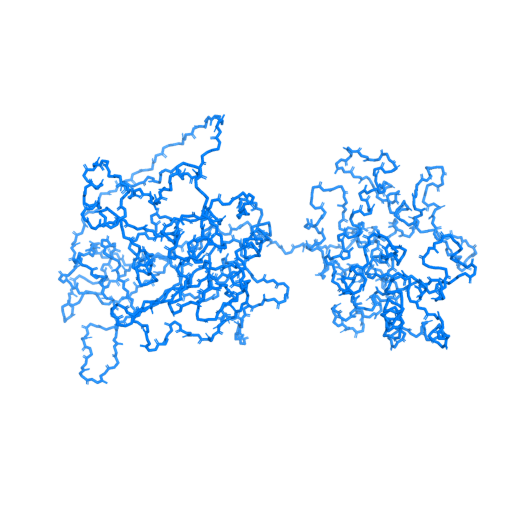 ? 3.633 -3.130 3.544 1.00 93.50 404 ALA A CA 1
ATOM 3048 C C . ALA A 1 404 ? 3.430 -4.460 4.287 1.00 93.50 404 ALA A C 1
ATOM 3050 O O . ALA A 1 404 ? 2.933 -5.429 3.716 1.00 93.50 404 ALA A O 1
ATOM 3051 N N . ASN A 1 405 ? 3.733 -4.493 5.582 1.00 96.31 405 ASN A N 1
ATOM 3052 C CA . ASN A 1 405 ? 3.520 -5.667 6.418 1.00 96.31 405 ASN A CA 1
ATOM 3053 C C . ASN A 1 405 ? 2.030 -5.966 6.637 1.00 96.31 405 ASN A C 1
ATOM 3055 O O . ASN A 1 405 ? 1.630 -7.127 6.628 1.00 96.31 405 ASN A O 1
ATOM 3059 N N . ILE A 1 406 ? 1.181 -4.941 6.767 1.00 98.12 406 ILE A N 1
ATOM 3060 C CA . ILE A 1 406 ? -0.279 -5.108 6.767 1.00 98.12 406 ILE A CA 1
ATOM 3061 C C . ILE A 1 406 ? -0.751 -5.688 5.427 1.00 98.12 406 ILE A C 1
ATOM 3063 O O . ILE A 1 406 ? -1.575 -6.601 5.417 1.00 98.12 406 ILE A O 1
ATOM 3067 N N . ALA A 1 407 ? -0.208 -5.229 4.297 1.00 97.56 407 ALA A N 1
ATOM 3068 C CA . ALA A 1 407 ? -0.508 -5.825 2.996 1.00 97.56 407 ALA A CA 1
ATOM 3069 C C . ALA A 1 407 ? -0.066 -7.300 2.925 1.00 97.56 407 ALA A C 1
ATOM 3071 O O . ALA A 1 407 ? -0.804 -8.130 2.394 1.00 97.56 407 ALA A O 1
ATOM 3072 N N . ALA A 1 408 ? 1.074 -7.656 3.527 1.00 97.88 408 ALA A N 1
ATOM 3073 C CA . ALA A 1 408 ? 1.510 -9.047 3.654 1.00 97.88 408 ALA A CA 1
ATOM 3074 C C . ALA A 1 408 ? 0.559 -9.878 4.534 1.00 97.88 408 ALA A C 1
ATOM 3076 O O . ALA A 1 408 ? 0.256 -11.013 4.178 1.00 97.88 408 ALA A O 1
ATOM 3077 N N . ILE A 1 409 ? 0.027 -9.319 5.628 1.00 98.38 409 ILE A N 1
ATOM 3078 C CA . ILE A 1 409 ? -1.025 -9.956 6.443 1.00 98.38 409 ILE A CA 1
ATOM 3079 C C . ILE A 1 409 ? -2.284 -10.197 5.606 1.00 98.38 409 ILE A C 1
ATOM 3081 O O . ILE A 1 409 ? -2.814 -11.304 5.615 1.00 98.38 409 ILE A O 1
ATOM 3085 N N . ILE A 1 410 ? -2.746 -9.205 4.842 1.00 98.31 410 ILE A N 1
ATOM 3086 C CA . ILE A 1 410 ? -3.923 -9.340 3.969 1.00 98.31 410 ILE A CA 1
ATOM 3087 C C . ILE A 1 410 ? -3.698 -10.430 2.915 1.00 98.31 410 ILE A C 1
ATOM 3089 O O . ILE A 1 410 ? -4.578 -11.262 2.701 1.00 98.31 410 ILE A O 1
ATOM 3093 N N . ALA A 1 411 ? -2.521 -10.450 2.286 1.00 97.69 411 ALA A N 1
ATOM 3094 C CA . ALA A 1 411 ? -2.142 -11.454 1.295 1.00 97.69 411 ALA A CA 1
ATOM 3095 C C . ALA A 1 411 ? -1.956 -12.852 1.902 1.00 97.69 411 ALA A C 1
ATOM 3097 O O . ALA A 1 411 ? -2.227 -13.846 1.242 1.00 97.69 411 ALA A O 1
ATOM 3098 N N . TYR A 1 412 ? -1.516 -12.939 3.154 1.00 98.06 412 TYR A N 1
ATOM 3099 C CA . TYR A 1 412 ? -1.412 -14.195 3.882 1.00 98.06 412 TYR A CA 1
ATOM 3100 C C . TYR A 1 412 ? -2.800 -14.718 4.260 1.00 98.06 412 TYR A C 1
ATOM 3102 O O . TYR A 1 412 ? -3.116 -15.875 3.998 1.00 98.06 412 TYR A O 1
ATOM 3110 N N . LEU A 1 413 ? -3.654 -13.893 4.863 1.00 97.12 413 LEU A N 1
ATOM 3111 C CA . LEU A 1 413 ? -4.994 -14.322 5.259 1.00 97.12 413 LEU A CA 1
ATOM 3112 C C . LEU A 1 413 ? -5.864 -14.647 4.043 1.00 97.12 413 LEU A C 1
ATOM 3114 O O . LEU A 1 413 ? -6.638 -15.593 4.113 1.00 97.12 413 LEU A O 1
ATOM 3118 N N . ASP A 1 414 ? -5.725 -13.876 2.962 1.00 97.06 414 ASP A N 1
ATOM 3119 C CA . ASP A 1 414 ? -6.402 -14.027 1.671 1.00 97.06 414 ASP A CA 1
ATOM 3120 C C . ASP A 1 414 ? -7.808 -14.621 1.789 1.00 97.06 414 ASP A C 1
ATOM 3122 O O . ASP A 1 414 ? -8.045 -15.794 1.498 1.00 97.06 414 ASP A O 1
ATOM 3126 N N . SER A 1 415 ? -8.747 -13.809 2.279 1.00 94.56 415 SER A N 1
ATOM 3127 C CA . SER A 1 415 ? -10.129 -14.245 2.493 1.00 94.56 415 SER A CA 1
ATOM 3128 C C . SER A 1 415 ? -10.838 -14.644 1.195 1.00 94.56 415 SER A C 1
ATOM 3130 O O . SER A 1 415 ? -11.878 -15.299 1.254 1.00 94.56 415 SER A O 1
ATOM 3132 N N . GLU A 1 416 ? -10.301 -14.266 0.033 1.00 94.31 416 GLU A N 1
ATOM 3133 C CA . GLU A 1 416 ? -10.841 -14.591 -1.289 1.00 94.31 416 GLU A CA 1
ATOM 3134 C C . GLU A 1 416 ? -10.401 -15.975 -1.771 1.00 94.31 416 GLU A C 1
ATOM 3136 O O . GLU A 1 416 ? -11.057 -16.562 -2.633 1.00 94.31 416 GLU A O 1
ATOM 3141 N N . ASN A 1 417 ? -9.319 -16.520 -1.210 1.00 95.19 417 ASN A N 1
ATOM 3142 C CA . ASN A 1 417 ? -8.808 -17.816 -1.617 1.00 95.19 417 ASN A CA 1
ATOM 3143 C C . ASN A 1 417 ? -9.782 -18.935 -1.200 1.00 95.19 417 ASN A C 1
ATOM 3145 O O . ASN A 1 417 ? -9.994 -19.158 -0.004 1.00 95.19 417 ASN A O 1
ATOM 3149 N N . PRO A 1 418 ? -10.340 -19.710 -2.151 1.00 91.81 418 PRO A N 1
ATOM 3150 C CA . PRO A 1 418 ? -11.296 -20.769 -1.837 1.00 91.81 418 PRO A CA 1
ATOM 3151 C C . PRO A 1 418 ? -10.701 -21.909 -0.994 1.00 91.81 418 PRO A C 1
ATOM 3153 O O . PRO A 1 418 ? -11.470 -22.660 -0.389 1.00 91.81 418 PRO A O 1
ATOM 3156 N N . ALA A 1 419 ? -9.369 -22.040 -0.937 1.00 93.94 419 ALA A N 1
ATOM 3157 C CA . ALA A 1 419 ? -8.673 -22.996 -0.078 1.00 93.94 419 ALA A CA 1
ATOM 3158 C C . ALA A 1 419 ? -8.592 -22.540 1.389 1.00 93.94 419 ALA A C 1
ATOM 3160 O O . ALA A 1 419 ? -8.397 -23.371 2.275 1.00 93.94 419 ALA A O 1
ATOM 3161 N N . HIS A 1 420 ? -8.760 -21.246 1.680 1.00 94.25 420 HIS A N 1
ATOM 3162 C CA . HIS A 1 420 ? -8.746 -20.713 3.043 1.00 94.25 420 HIS A CA 1
ATOM 3163 C C . HIS A 1 420 ? -10.121 -20.890 3.705 1.00 94.25 420 HIS A C 1
ATOM 3165 O O . HIS A 1 420 ? -10.863 -19.935 3.956 1.00 94.25 420 HIS A O 1
ATOM 3171 N N . LEU A 1 421 ? -10.471 -22.153 3.978 1.00 91.56 421 LEU A N 1
ATOM 3172 C CA . LEU A 1 421 ? -11.772 -22.569 4.512 1.00 91.56 421 LEU A CA 1
ATOM 3173 C C . LEU A 1 421 ? -12.166 -21.835 5.797 1.00 91.56 421 LEU A C 1
ATOM 3175 O O . LEU A 1 421 ? -13.356 -21.624 6.026 1.00 91.56 421 LEU A O 1
ATOM 3179 N N . ARG A 1 422 ? -11.193 -21.376 6.588 1.00 91.25 422 ARG A N 1
ATOM 3180 C CA . ARG A 1 422 ? -11.406 -20.598 7.813 1.00 91.25 422 ARG A CA 1
ATOM 3181 C C . ARG A 1 422 ? -12.220 -19.318 7.590 1.00 91.25 422 ARG A C 1
ATOM 3183 O O . ARG A 1 422 ? -12.891 -18.851 8.506 1.00 91.25 422 ARG A O 1
ATOM 3190 N N . TYR A 1 423 ? -12.181 -18.752 6.387 1.00 92.00 423 TYR A N 1
ATOM 3191 C CA . TYR A 1 423 ? -12.898 -17.521 6.038 1.00 92.00 423 TYR A CA 1
ATOM 3192 C C . TYR A 1 423 ? -14.052 -17.759 5.070 1.00 92.00 423 TYR A C 1
ATOM 3194 O O . TYR A 1 423 ? -14.819 -16.836 4.790 1.00 92.00 423 TYR A O 1
ATOM 3202 N N . LYS A 1 424 ? -14.189 -18.981 4.547 1.00 85.25 424 LYS A N 1
ATOM 3203 C CA . LYS A 1 424 ? -15.178 -19.308 3.526 1.00 85.25 424 LYS A CA 1
ATOM 3204 C C . LYS A 1 424 ? -16.583 -19.323 4.138 1.00 85.25 424 LYS A C 1
ATOM 3206 O O . LYS A 1 424 ? -16.824 -20.108 5.053 1.00 85.25 424 LYS A O 1
ATOM 3211 N N . PRO A 1 425 ? -17.531 -18.513 3.637 1.00 75.19 425 PRO A N 1
ATOM 3212 C CA . PRO A 1 425 ? -18.904 -18.556 4.123 1.00 75.19 425 PRO A CA 1
ATOM 3213 C C . PRO A 1 425 ? -19.534 -19.922 3.804 1.00 75.19 425 PRO A C 1
ATOM 3215 O O . PRO A 1 425 ? -19.542 -20.362 2.656 1.00 75.19 425 PRO A O 1
ATOM 3218 N N . ALA A 1 426 ? -20.064 -20.592 4.828 1.00 61.19 426 ALA A N 1
ATOM 3219 C CA . ALA A 1 426 ? -20.708 -21.908 4.739 1.00 61.19 426 ALA A CA 1
ATOM 3220 C C . ALA A 1 426 ? -22.046 -21.903 5.507 1.00 61.19 426 ALA A C 1
ATOM 3222 O O . ALA A 1 426 ? -22.331 -22.787 6.310 1.00 61.19 426 ALA A O 1
ATOM 3223 N N . GLY A 1 427 ? -22.830 -20.835 5.315 1.00 63.31 427 GLY A N 1
ATOM 3224 C CA . GLY A 1 427 ? -24.014 -20.493 6.111 1.00 63.31 427 GLY A CA 1
ATOM 3225 C C . GLY A 1 427 ? -23.784 -19.199 6.906 1.00 63.31 427 GLY A C 1
ATOM 3226 O O . GLY A 1 427 ? -24.165 -18.131 6.423 1.00 63.31 427 GLY A O 1
ATOM 3227 N N . PRO A 1 428 ? -23.147 -19.252 8.095 1.00 63.69 428 PRO A N 1
ATOM 3228 C CA . PRO A 1 428 ? -22.733 -18.058 8.836 1.00 63.69 428 PRO A CA 1
ATOM 3229 C C . PRO A 1 428 ? -21.538 -17.341 8.174 1.00 63.69 428 PRO A C 1
ATOM 3231 O O . PRO A 1 428 ? -20.784 -17.932 7.401 1.00 63.69 428 PRO A O 1
ATOM 3234 N N . THR A 1 429 ? -21.362 -16.053 8.494 1.00 75.62 429 THR A N 1
ATOM 3235 C CA . THR A 1 429 ? -20.200 -15.242 8.086 1.00 75.62 429 THR A CA 1
ATOM 3236 C C . THR A 1 429 ? -19.094 -15.319 9.142 1.00 75.62 429 THR A C 1
ATOM 3238 O O . THR A 1 429 ? -19.379 -15.413 10.336 1.00 75.62 429 THR A O 1
ATOM 3241 N N . TYR A 1 430 ? -17.828 -15.246 8.722 1.00 87.00 430 TYR A N 1
ATOM 3242 C CA . TYR A 1 430 ? -16.655 -15.431 9.597 1.00 87.00 430 TYR A CA 1
ATOM 3243 C C . TYR A 1 430 ? -15.827 -14.151 9.756 1.00 87.00 430 TYR A C 1
ATOM 3245 O O . TYR A 1 430 ? -14.612 -14.172 9.950 1.00 87.00 430 TYR A O 1
ATOM 3253 N N . CYS A 1 431 ? -16.508 -13.009 9.694 1.00 91.75 431 CYS A N 1
ATOM 3254 C CA . CYS A 1 431 ? -15.880 -11.694 9.722 1.00 91.75 431 CYS A CA 1
ATOM 3255 C C . CYS A 1 431 ? -15.170 -11.403 11.055 1.00 91.75 431 CYS A C 1
ATOM 3257 O O . CYS A 1 431 ? -14.087 -10.828 11.067 1.00 91.75 431 CYS A O 1
ATOM 3259 N N . ASN A 1 432 ? -15.720 -11.892 12.169 1.00 92.56 432 ASN A N 1
ATOM 3260 C CA . ASN A 1 432 ? -15.093 -11.852 13.492 1.00 92.56 432 ASN A CA 1
ATOM 3261 C C . ASN A 1 432 ? -13.814 -12.698 13.568 1.00 92.56 432 ASN A C 1
ATOM 3263 O O . ASN A 1 432 ? -12.862 -12.293 14.228 1.00 92.56 432 ASN A O 1
ATOM 3267 N N . LEU A 1 433 ? -13.783 -13.848 12.888 1.00 92.25 433 LEU A N 1
ATOM 3268 C CA . LEU A 1 433 ? -12.611 -14.721 12.855 1.00 92.25 433 LEU A CA 1
ATOM 3269 C C . LEU A 1 433 ? -11.474 -14.082 12.056 1.00 92.25 433 LEU A C 1
ATOM 3271 O O . LEU A 1 433 ? -10.341 -14.035 12.522 1.00 92.25 433 LEU A O 1
ATOM 3275 N N . TYR A 1 434 ? -11.805 -13.520 10.892 1.00 96.25 434 TYR A N 1
ATOM 3276 C CA . TYR A 1 434 ? -10.857 -12.767 10.076 1.00 96.25 434 TYR A CA 1
ATOM 3277 C C . TYR A 1 434 ? -10.305 -11.542 10.811 1.00 96.25 434 TYR A C 1
ATOM 3279 O O . TYR A 1 434 ? -9.095 -11.346 10.830 1.00 96.25 434 TYR A O 1
ATOM 3287 N N . ALA A 1 435 ? -11.167 -10.750 11.461 1.00 97.31 435 ALA A N 1
ATOM 3288 C CA . ALA A 1 435 ? -10.733 -9.593 12.245 1.00 97.31 435 ALA A CA 1
ATOM 3289 C C . ALA A 1 435 ? -9.805 -10.003 13.402 1.00 97.31 435 ALA A C 1
ATOM 3291 O O . ALA A 1 435 ? -8.759 -9.390 13.589 1.00 97.31 435 ALA A O 1
ATOM 3292 N N . HIS A 1 436 ? -10.137 -11.076 14.132 1.00 96.38 436 HIS A N 1
ATOM 3293 C CA . HIS A 1 436 ? -9.270 -11.627 15.178 1.00 96.38 436 HIS A CA 1
ATOM 3294 C C . HIS A 1 436 ? -7.888 -12.018 14.640 1.00 96.38 436 HIS A C 1
ATOM 3296 O O . HIS A 1 436 ? -6.868 -11.613 15.199 1.00 96.38 436 HIS A O 1
ATOM 3302 N N . ASP A 1 437 ? -7.844 -12.815 13.570 1.00 96.69 437 ASP A N 1
ATOM 3303 C CA . ASP A 1 437 ? -6.581 -13.304 13.018 1.00 96.69 437 ASP A CA 1
ATOM 3304 C C . ASP A 1 437 ? -5.742 -12.146 12.465 1.00 96.69 437 ASP A C 1
ATOM 3306 O O . ASP A 1 437 ? -4.538 -12.089 12.703 1.00 96.69 437 ASP A O 1
ATOM 3310 N N . PHE A 1 438 ? -6.381 -11.176 11.806 1.00 98.38 438 PHE A N 1
ATOM 3311 C CA . PHE A 1 438 ? -5.727 -9.952 11.354 1.00 98.38 438 PHE A CA 1
ATOM 3312 C C . PHE A 1 438 ? -5.106 -9.189 12.523 1.00 98.38 438 PHE A C 1
ATOM 3314 O O . PHE A 1 438 ? -3.922 -8.858 12.474 1.00 98.38 438 PHE A O 1
ATOM 3321 N N . CYS A 1 439 ? -5.877 -8.917 13.578 1.00 97.38 439 CYS A N 1
ATOM 3322 C CA . CYS A 1 439 ? -5.399 -8.188 14.752 1.00 97.38 439 CYS A CA 1
ATOM 3323 C C . CYS A 1 439 ? -4.255 -8.932 15.453 1.00 97.38 439 CYS A C 1
ATOM 3325 O O . CYS A 1 439 ? -3.246 -8.311 15.784 1.00 97.38 439 CYS A O 1
ATOM 3327 N N . THR A 1 440 ? -4.354 -10.259 15.569 1.00 94.44 440 THR A N 1
ATOM 3328 C CA . THR A 1 440 ? -3.308 -11.113 16.156 1.00 94.44 440 THR A CA 1
ATOM 3329 C C . THR A 1 440 ? -1.992 -10.976 15.390 1.00 94.44 440 THR A C 1
ATOM 3331 O O . THR A 1 440 ? -0.952 -10.701 15.986 1.00 94.44 440 THR A O 1
ATOM 3334 N N . LEU A 1 441 ? -2.031 -11.093 14.058 1.00 96.06 441 LEU A N 1
ATOM 3335 C CA . LEU A 1 441 ? -0.849 -10.912 13.206 1.00 96.06 441 LEU A CA 1
ATOM 3336 C C . LEU A 1 441 ? -0.333 -9.465 13.231 1.00 96.06 441 LEU A C 1
ATOM 3338 O O . LEU A 1 441 ? 0.867 -9.209 13.118 1.00 96.06 441 LEU A O 1
ATOM 3342 N N . ALA A 1 442 ? -1.224 -8.494 13.416 1.00 95.62 442 ALA A N 1
ATOM 3343 C CA . ALA A 1 442 ? -0.867 -7.086 13.491 1.00 95.62 442 ALA A CA 1
ATOM 3344 C C . ALA A 1 442 ? -0.347 -6.630 14.870 1.00 95.62 442 ALA A C 1
ATOM 3346 O O . ALA A 1 442 ? 0.091 -5.480 14.998 1.00 95.62 442 ALA A O 1
ATOM 3347 N N . GLY A 1 443 ? -0.359 -7.513 15.875 1.00 92.44 443 GLY A N 1
ATOM 3348 C CA . GLY A 1 443 ? 0.102 -7.225 17.233 1.00 92.44 443 GLY A CA 1
ATOM 3349 C C . GLY A 1 443 ? -0.887 -6.411 18.073 1.00 92.44 443 GLY A C 1
ATOM 3350 O O . GLY A 1 443 ? -0.454 -5.651 18.934 1.00 92.44 443 GLY A O 1
ATOM 3351 N N . ALA A 1 444 ? -2.190 -6.533 17.810 1.00 93.62 444 ALA A N 1
ATOM 3352 C CA . ALA A 1 444 ? -3.251 -5.924 18.611 1.00 93.62 444 ALA A CA 1
ATOM 3353 C C . ALA A 1 444 ? -4.206 -6.992 19.149 1.00 93.62 444 ALA A C 1
ATOM 3355 O O . ALA A 1 444 ? -4.634 -7.885 18.413 1.00 93.62 444 ALA A O 1
ATOM 3356 N N . TYR A 1 445 ? -4.586 -6.883 20.422 1.00 94.81 445 TYR A N 1
ATOM 3357 C CA . TYR A 1 445 ? -5.506 -7.836 21.031 1.00 94.81 445 TYR A CA 1
ATOM 3358 C C . TYR A 1 445 ? -6.954 -7.505 20.662 1.00 94.81 445 TYR A C 1
ATOM 3360 O O . TYR A 1 445 ? -7.509 -6.490 21.079 1.00 94.81 445 TYR A O 1
ATOM 3368 N N . LEU A 1 446 ? -7.580 -8.377 19.879 1.00 96.19 446 LEU A N 1
ATOM 3369 C CA . LEU A 1 446 ? -9.025 -8.436 19.683 1.00 96.19 446 LEU A CA 1
ATOM 3370 C C . LEU A 1 446 ? -9.430 -9.866 20.047 1.00 96.19 446 LEU A C 1
ATOM 3372 O O . LEU A 1 446 ? -8.863 -10.779 19.459 1.00 96.19 446 LEU A O 1
ATOM 3376 N N . PRO A 1 447 ? -10.339 -10.115 20.999 1.00 94.88 447 PRO A N 1
ATOM 3377 C CA . PRO A 1 447 ? -10.527 -11.453 21.556 1.00 94.88 447 PRO A CA 1
ATOM 3378 C C . PRO A 1 447 ? -11.253 -12.394 20.595 1.00 94.88 447 PRO A C 1
ATOM 3380 O O . PRO A 1 447 ? -12.327 -12.070 20.088 1.00 94.88 447 PRO A O 1
ATOM 3383 N N . ARG A 1 448 ? -10.749 -13.622 20.407 1.00 91.94 448 ARG A N 1
ATOM 3384 C CA . ARG A 1 448 ? -11.561 -14.680 19.779 1.00 91.94 448 ARG A CA 1
ATOM 3385 C C . ARG A 1 448 ? -12.548 -15.274 20.765 1.00 91.94 448 ARG A C 1
ATOM 3387 O O . ARG A 1 448 ? -13.687 -15.575 20.403 1.00 91.94 448 ARG A O 1
ATOM 3394 N N . VAL A 1 449 ? -12.084 -15.456 21.988 1.00 87.75 449 VAL A N 1
ATOM 3395 C CA . VAL A 1 449 ? -12.863 -15.891 23.136 1.00 87.75 449 VAL A CA 1
ATOM 3396 C C . VAL A 1 449 ? -12.708 -14.856 24.232 1.00 87.75 449 VAL A C 1
ATOM 3398 O O . VAL A 1 449 ? -11.697 -14.157 24.270 1.00 87.75 449 VAL A O 1
ATOM 3401 N N . TRP A 1 450 ? -13.691 -14.755 25.111 1.00 91.75 450 TRP A N 1
ATOM 3402 C CA . TRP A 1 450 ? -13.633 -13.838 26.237 1.00 91.75 450 TRP A CA 1
ATOM 3403 C C . TRP A 1 450 ? -14.166 -14.481 27.504 1.00 91.75 450 TRP A C 1
ATOM 3405 O O . TRP A 1 450 ? -14.984 -15.396 27.443 1.00 91.75 450 TRP A O 1
ATOM 3415 N N . TRP A 1 451 ? -13.682 -14.008 28.649 1.00 86.25 451 TRP A N 1
ATOM 3416 C CA . TRP A 1 451 ? -14.089 -14.493 29.961 1.00 86.25 451 TRP A CA 1
ATOM 3417 C C . TRP A 1 451 ? -15.602 -14.366 30.172 1.00 86.25 451 TRP A C 1
ATOM 3419 O O . TRP A 1 451 ? -16.194 -13.317 29.914 1.00 86.25 451 TRP A O 1
ATOM 3429 N N . THR A 1 452 ? -16.215 -15.426 30.696 1.00 78.12 452 THR A N 1
ATOM 3430 C CA . THR A 1 452 ? -17.594 -15.387 31.208 1.00 78.12 452 THR A CA 1
ATOM 3431 C C . THR A 1 452 ? -17.693 -14.403 32.376 1.00 78.12 452 THR A C 1
ATOM 3433 O O . THR A 1 452 ? -16.708 -14.172 33.082 1.00 78.12 452 THR A O 1
ATOM 3436 N N . SER A 1 453 ? -18.884 -13.871 32.664 1.00 75.94 453 SER A N 1
ATOM 3437 C CA . SER A 1 453 ? -19.085 -12.960 33.805 1.00 75.94 453 SER A CA 1
ATOM 3438 C C . SER A 1 453 ? -18.590 -13.558 35.131 1.00 75.94 453 SER A C 1
ATOM 3440 O O . SER A 1 453 ? -17.892 -12.885 35.884 1.00 75.94 453 SER A O 1
ATOM 3442 N N . LYS A 1 454 ? -18.843 -14.855 35.359 1.00 72.56 454 LYS A N 1
ATOM 3443 C CA . LYS A 1 454 ? -18.364 -15.588 36.542 1.00 72.56 454 LYS A CA 1
ATOM 3444 C C . LYS A 1 454 ? -16.835 -15.680 36.602 1.00 72.56 454 LYS A C 1
ATOM 3446 O O . LYS A 1 454 ? -16.250 -15.563 37.674 1.00 72.56 454 LYS A O 1
ATOM 3451 N N . ALA A 1 455 ? -16.169 -15.903 35.467 1.00 75.38 455 ALA A N 1
ATOM 3452 C CA . ALA A 1 455 ? -14.708 -15.909 35.409 1.00 75.38 455 ALA A CA 1
ATOM 3453 C C . ALA A 1 455 ? -14.126 -14.509 35.658 1.00 75.38 455 ALA A C 1
ATOM 3455 O O . ALA A 1 455 ? -13.135 -14.385 36.369 1.00 75.38 455 ALA A O 1
ATOM 3456 N N . ILE A 1 456 ? -14.765 -13.460 35.135 1.00 81.81 456 ILE A N 1
ATOM 3457 C CA . ILE A 1 456 ? -14.364 -12.065 35.366 1.00 81.81 456 ILE A CA 1
ATOM 3458 C C . ILE A 1 456 ? -14.437 -11.702 36.851 1.00 81.81 456 ILE A C 1
ATOM 3460 O O . ILE A 1 456 ? -13.518 -11.067 37.361 1.00 81.81 456 ILE A O 1
ATOM 3464 N N . GLU A 1 457 ? -15.502 -12.094 37.553 1.00 78.94 457 GLU A N 1
ATOM 3465 C CA . GLU A 1 457 ? -15.637 -11.855 38.998 1.00 78.94 457 GLU A CA 1
ATOM 3466 C C . GLU A 1 457 ? -14.487 -12.490 39.784 1.00 78.94 457 GLU A C 1
ATOM 3468 O O . GLU A 1 457 ? -13.841 -11.813 40.581 1.00 78.94 457 GLU A O 1
ATOM 3473 N N . ARG A 1 458 ? -14.165 -13.749 39.477 1.00 81.88 458 ARG A N 1
ATOM 3474 C CA . ARG A 1 458 ? -13.044 -14.486 40.081 1.00 81.88 458 ARG A CA 1
ATOM 3475 C C . ARG A 1 458 ? -11.685 -13.844 39.783 1.00 81.88 458 ARG A C 1
ATOM 3477 O O . ARG A 1 458 ? -10.869 -13.648 40.680 1.00 81.88 458 ARG A O 1
ATOM 3484 N N . LEU A 1 459 ? -11.451 -13.445 38.533 1.00 81.12 459 LEU A N 1
ATOM 3485 C CA . LEU A 1 459 ? -10.222 -12.749 38.135 1.00 81.12 459 LEU A CA 1
ATOM 3486 C C . LEU A 1 459 ? -10.061 -11.414 38.872 1.00 81.12 459 LEU A C 1
ATOM 3488 O O . LEU A 1 459 ? -8.960 -11.065 39.293 1.00 81.12 459 LEU A O 1
ATOM 3492 N N . ARG A 1 460 ? -11.158 -10.678 39.080 1.00 79.50 460 ARG A N 1
ATOM 3493 C CA . ARG A 1 460 ? -11.154 -9.408 39.823 1.00 79.50 460 ARG A CA 1
ATOM 3494 C C . ARG A 1 460 ? -10.843 -9.581 41.305 1.00 79.50 460 ARG A C 1
ATOM 3496 O O . ARG A 1 460 ? -10.288 -8.666 41.903 1.00 79.50 460 ARG A O 1
ATOM 3503 N N . THR A 1 461 ? -11.148 -10.737 41.891 1.00 77.38 461 THR A N 1
ATOM 3504 C CA . THR A 1 461 ? -10.739 -11.073 43.264 1.00 77.38 461 THR A CA 1
ATOM 3505 C C . THR A 1 461 ? -9.299 -11.589 43.351 1.00 77.38 461 THR A C 1
ATOM 3507 O O . THR A 1 461 ? -8.882 -12.059 44.404 1.00 77.38 461 THR A O 1
ATOM 3510 N N . GLY A 1 462 ? -8.530 -11.518 42.258 1.00 80.25 462 GLY A N 1
ATOM 3511 C CA . GLY A 1 462 ? -7.150 -12.002 42.191 1.00 80.25 462 GLY A CA 1
ATOM 3512 C C . GLY A 1 462 ? -7.032 -13.519 42.034 1.00 80.25 462 GLY A C 1
ATOM 3513 O O . GLY A 1 462 ? -5.930 -14.057 42.132 1.00 80.25 462 GLY A O 1
ATOM 3514 N N . GLU A 1 463 ? -8.139 -14.225 41.786 1.00 79.75 463 GLU A N 1
ATOM 3515 C CA . GLU A 1 463 ? -8.105 -15.666 41.566 1.00 79.75 463 GLU A CA 1
ATOM 3516 C C . GLU A 1 463 ? -7.499 -15.980 40.196 1.00 79.75 463 GLU A C 1
ATOM 3518 O O . GLU A 1 463 ? -7.825 -15.355 39.183 1.00 79.75 463 GLU A O 1
ATOM 3523 N N . LYS A 1 464 ? -6.649 -17.007 40.138 1.00 86.38 464 LYS A N 1
ATOM 3524 C CA . LYS A 1 464 ? -6.154 -17.535 38.870 1.00 86.38 464 LYS A CA 1
ATOM 3525 C C . LYS A 1 464 ? -7.236 -18.395 38.210 1.00 86.38 464 LYS A C 1
ATOM 3527 O O . LYS A 1 464 ? -7.560 -19.473 38.702 1.00 86.38 464 LYS A O 1
ATOM 3532 N N . VAL A 1 465 ? -7.759 -17.948 37.069 1.00 83.88 465 VAL A N 1
ATOM 3533 C CA . VAL A 1 465 ? -8.758 -18.689 36.284 1.00 83.88 465 VAL A CA 1
ATOM 3534 C C . VAL A 1 465 ? -8.127 -19.205 34.994 1.00 83.88 465 VAL A C 1
ATOM 3536 O O . VAL A 1 465 ? -7.583 -18.432 34.211 1.00 83.88 465 VAL A O 1
ATOM 3539 N N . GLU A 1 466 ? -8.210 -20.513 34.756 1.00 83.12 466 GLU A N 1
ATOM 3540 C CA . GLU A 1 466 ? -7.721 -21.116 33.514 1.00 83.12 466 GLU A CA 1
ATOM 3541 C C . GLU A 1 466 ? -8.773 -21.011 32.388 1.00 83.12 466 GLU A C 1
ATOM 3543 O O . GLU A 1 466 ? -9.970 -21.209 32.644 1.00 83.12 466 GLU A O 1
ATOM 3548 N N . PRO A 1 467 ? -8.371 -20.723 31.134 1.00 81.62 467 PRO A N 1
ATOM 3549 C CA . PRO A 1 467 ? -9.283 -20.704 29.993 1.00 81.62 467 PRO A CA 1
ATOM 3550 C C . PRO A 1 467 ? -9.806 -22.107 29.656 1.00 81.62 467 PRO A C 1
ATOM 3552 O O . PRO A 1 467 ? -9.043 -23.008 29.310 1.00 81.62 467 PRO A O 1
ATOM 3555 N N . ALA A 1 468 ? -11.123 -22.275 29.692 1.00 72.88 468 ALA A N 1
ATOM 3556 C CA . ALA A 1 468 ? -11.825 -23.508 29.383 1.00 72.88 468 ALA A CA 1
ATOM 3557 C C . ALA A 1 468 ? -13.074 -23.175 28.561 1.00 72.88 468 ALA A C 1
ATOM 3559 O O . ALA A 1 468 ? -13.930 -22.393 28.985 1.00 72.88 468 ALA A O 1
ATOM 3560 N N . TYR A 1 469 ? -13.148 -23.748 27.361 1.00 72.88 469 TYR A N 1
ATOM 3561 C CA . TYR A 1 469 ? -14.214 -23.488 26.396 1.00 72.88 469 TYR A CA 1
ATOM 3562 C C . TYR A 1 469 ? -15.594 -23.802 26.987 1.00 72.88 469 TYR A C 1
ATOM 3564 O O . TYR A 1 469 ? -15.779 -24.885 27.540 1.00 72.88 469 TYR A O 1
ATOM 3572 N N . LEU A 1 470 ? -16.532 -22.852 26.885 1.00 68.00 470 LEU A N 1
ATOM 3573 C CA . LEU A 1 470 ? -17.900 -22.910 27.434 1.00 68.00 470 LEU A CA 1
ATOM 3574 C C . LEU A 1 470 ? -17.994 -23.071 28.963 1.00 68.00 470 LEU A C 1
ATOM 3576 O O . LEU A 1 470 ? -19.088 -23.223 29.498 1.00 68.00 470 LEU A O 1
ATOM 3580 N N . ALA A 1 471 ? -16.867 -23.028 29.678 1.00 63.69 471 ALA A N 1
ATOM 3581 C CA . ALA A 1 471 ? -16.824 -23.124 31.135 1.00 63.69 471 ALA A CA 1
ATOM 3582 C C . ALA A 1 471 ? -16.342 -21.818 31.775 1.00 63.69 471 ALA A C 1
ATOM 3584 O O . ALA A 1 471 ? -16.958 -21.312 32.711 1.00 63.69 471 ALA A O 1
ATOM 3585 N N . THR A 1 472 ? -15.240 -21.258 31.275 1.00 70.00 472 THR A N 1
ATOM 3586 C CA . THR A 1 472 ? -14.689 -19.980 31.750 1.00 70.00 472 THR A CA 1
ATOM 3587 C C . THR A 1 472 ? -14.586 -18.938 30.647 1.00 70.00 472 THR A C 1
ATOM 3589 O O . THR A 1 472 ? -14.513 -17.753 30.973 1.00 70.00 472 THR A O 1
ATOM 3592 N N . VAL A 1 473 ? -14.658 -19.342 29.371 1.00 77.31 473 VAL A N 1
ATOM 3593 C CA . VAL A 1 473 ? -14.648 -18.438 28.214 1.00 77.31 473 VAL A CA 1
ATOM 3594 C C . VAL A 1 473 ? -15.697 -18.803 27.164 1.00 77.31 473 VAL A C 1
ATOM 3596 O O . VAL A 1 473 ? -15.922 -19.984 26.894 1.00 77.31 473 VAL A O 1
ATOM 3599 N N . ASP A 1 474 ? -16.244 -17.779 26.511 1.00 78.62 474 ASP A N 1
ATOM 3600 C CA . ASP A 1 474 ? -17.203 -17.886 25.410 1.00 78.62 474 ASP A CA 1
ATOM 3601 C C . ASP A 1 474 ? -16.640 -17.308 24.111 1.00 78.62 474 ASP A C 1
ATOM 3603 O O . ASP A 1 474 ? -15.797 -16.411 24.107 1.00 78.62 474 ASP A O 1
ATOM 3607 N N . GLU A 1 475 ? -17.128 -17.801 22.974 1.00 82.62 475 GLU A N 1
ATOM 3608 C CA . GLU A 1 475 ? -16.748 -17.279 21.666 1.00 82.62 475 GLU A CA 1
ATOM 3609 C C . GLU A 1 475 ? -17.320 -15.894 21.374 1.00 82.62 475 GLU A C 1
ATOM 3611 O O . GLU A 1 475 ? -18.527 -15.653 21.412 1.00 82.62 475 GLU A O 1
ATOM 3616 N N . MET A 1 476 ? -16.446 -15.009 20.905 1.00 88.19 476 MET A N 1
ATOM 3617 C CA . MET A 1 476 ? -16.807 -13.652 20.530 1.00 88.19 476 MET A CA 1
ATOM 3618 C C . MET A 1 476 ? -17.349 -13.592 19.101 1.00 88.19 476 MET A C 1
ATOM 3620 O O . MET A 1 476 ? -16.613 -13.677 18.115 1.00 88.19 476 MET A O 1
ATOM 3624 N N . ARG A 1 477 ? -18.669 -13.424 18.979 1.00 86.31 477 ARG A N 1
ATOM 3625 C CA . ARG A 1 477 ? -19.331 -13.013 17.726 1.00 86.31 477 ARG A CA 1
ATOM 3626 C C . ARG A 1 477 ? -19.181 -11.504 17.519 1.00 86.31 477 ARG A C 1
ATOM 3628 O O . ARG A 1 477 ? -18.894 -10.783 18.467 1.00 86.31 477 ARG A O 1
ATOM 3635 N N . ALA A 1 478 ? -19.464 -10.997 16.317 1.00 89.31 478 ALA A N 1
ATOM 3636 C CA . ALA A 1 478 ? -19.374 -9.558 16.022 1.00 89.31 478 ALA A CA 1
ATOM 3637 C C . ALA A 1 478 ? -20.177 -8.674 17.006 1.00 89.31 478 ALA A C 1
ATOM 3639 O O . ALA A 1 478 ? -19.669 -7.659 17.469 1.00 89.31 478 ALA A O 1
ATOM 3640 N N . ASN A 1 479 ? -21.377 -9.101 17.426 1.00 84.81 479 ASN A N 1
ATOM 3641 C CA . ASN A 1 479 ? -22.158 -8.386 18.449 1.00 84.81 479 ASN A CA 1
ATOM 3642 C C . ASN A 1 479 ? -21.431 -8.301 19.802 1.00 84.81 479 ASN A C 1
ATOM 3644 O O . ASN A 1 479 ? -21.493 -7.275 20.475 1.00 84.81 479 ASN A O 1
ATOM 3648 N N . ALA A 1 480 ? -20.761 -9.383 20.209 1.00 85.50 480 ALA A N 1
ATOM 3649 C CA . ALA A 1 480 ? -19.997 -9.427 21.450 1.00 85.50 480 ALA A CA 1
ATOM 3650 C C . ALA A 1 480 ? -18.702 -8.614 21.325 1.00 85.50 480 ALA A C 1
ATOM 3652 O O . ALA A 1 480 ? -18.344 -7.908 22.259 1.00 85.50 480 ALA A O 1
ATOM 3653 N N . LEU A 1 481 ? -18.048 -8.639 20.159 1.00 94.50 481 LEU A N 1
ATOM 3654 C CA . LEU A 1 481 ? -16.883 -7.800 19.867 1.00 94.50 481 LEU A CA 1
ATOM 3655 C C . LEU A 1 481 ? -17.216 -6.311 19.910 1.00 94.50 481 LEU A C 1
ATOM 3657 O O . LEU A 1 481 ? -16.420 -5.546 20.436 1.00 94.50 481 LEU A O 1
ATOM 3661 N N . TYR A 1 482 ? -18.387 -5.897 19.414 1.00 91.19 482 TYR A N 1
ATOM 3662 C CA . TYR A 1 482 ? -18.862 -4.520 19.570 1.00 91.19 482 TYR A CA 1
ATOM 3663 C C . TYR A 1 482 ? -18.901 -4.115 21.048 1.00 91.19 482 TYR A C 1
ATOM 3665 O O . TYR A 1 482 ? -18.297 -3.118 21.429 1.00 91.19 482 TYR A O 1
ATOM 3673 N N . ARG A 1 483 ? -19.571 -4.921 21.886 1.00 84.62 483 ARG A N 1
ATOM 3674 C CA . ARG A 1 483 ? -19.681 -4.671 23.333 1.00 84.62 483 ARG A CA 1
ATOM 3675 C C . ARG A 1 483 ? -18.302 -4.657 23.992 1.00 84.62 483 ARG A C 1
ATOM 3677 O O . ARG A 1 483 ? -17.978 -3.725 24.708 1.00 84.62 483 ARG A O 1
ATOM 3684 N N . TRP A 1 484 ? -17.449 -5.624 23.662 1.00 92.75 484 TRP A N 1
ATOM 3685 C CA . TRP A 1 484 ? -16.094 -5.703 24.199 1.00 92.75 484 TRP A CA 1
ATOM 3686 C C . TRP A 1 484 ? -15.225 -4.504 23.810 1.00 92.75 484 TRP A C 1
ATOM 3688 O O . TRP A 1 484 ? -14.540 -3.948 24.660 1.00 92.75 484 TRP A O 1
ATOM 3698 N N . LEU A 1 485 ? -15.284 -4.047 22.557 1.00 87.75 485 LEU A N 1
ATOM 3699 C CA . LEU A 1 485 ? -14.575 -2.845 22.110 1.00 87.75 485 LEU A CA 1
ATOM 3700 C C . LEU A 1 485 ? -15.076 -1.581 22.826 1.00 87.75 485 LEU A C 1
ATOM 3702 O O . LEU A 1 485 ? -14.302 -0.645 23.029 1.00 87.75 485 LEU A O 1
ATOM 3706 N N . THR A 1 486 ? -16.355 -1.540 23.205 1.00 80.12 486 THR A N 1
ATOM 3707 C CA . THR A 1 486 ? -16.936 -0.454 24.003 1.00 80.12 486 THR A CA 1
ATOM 3708 C C . THR A 1 486 ? -16.519 -0.520 25.472 1.00 80.12 486 THR A C 1
ATOM 3710 O O . THR A 1 486 ? -16.153 0.515 26.026 1.00 80.12 486 THR A O 1
ATOM 3713 N N . ASP A 1 487 ? -16.566 -1.705 26.080 1.00 78.38 487 ASP A N 1
ATOM 3714 C CA . ASP A 1 487 ? -16.438 -1.890 27.530 1.00 78.38 487 ASP A CA 1
ATOM 3715 C C . ASP A 1 487 ? -14.988 -2.100 27.988 1.00 78.38 487 ASP A C 1
ATOM 3717 O O . ASP A 1 487 ? -14.624 -1.667 29.077 1.00 78.38 487 ASP A O 1
ATOM 3721 N N . TYR A 1 488 ? -14.168 -2.756 27.162 1.00 82.50 488 TYR A N 1
ATOM 3722 C CA . TYR A 1 488 ? -12.802 -3.177 27.493 1.00 82.50 488 TYR A CA 1
ATOM 3723 C C . TYR A 1 488 ? -11.751 -2.669 26.510 1.00 82.50 488 TYR A C 1
ATOM 3725 O O . TYR A 1 488 ? -10.576 -2.634 26.852 1.00 82.50 488 TYR A O 1
ATOM 3733 N N . GLY A 1 489 ? -12.134 -2.278 25.289 1.00 81.94 489 GLY A N 1
ATOM 3734 C CA . GLY A 1 489 ? -11.186 -1.986 24.209 1.00 81.94 489 GLY A CA 1
ATOM 3735 C C . GLY A 1 489 ? -10.056 -1.021 24.596 1.00 81.94 489 GLY A C 1
ATOM 3736 O O . GLY A 1 489 ? -8.911 -1.250 24.203 1.00 81.94 489 GLY A O 1
ATOM 3737 N N . SER A 1 490 ? -10.347 0.002 25.409 1.00 78.75 490 SER A N 1
ATOM 3738 C CA . SER A 1 490 ? -9.351 0.970 25.898 1.00 78.75 490 SER A CA 1
ATOM 3739 C C . SER A 1 490 ? -8.226 0.337 26.705 1.00 78.75 490 SER A C 1
ATOM 3741 O O . SER A 1 490 ? -7.076 0.752 26.562 1.00 78.75 490 SER A O 1
ATOM 3743 N N . ASP A 1 491 ? -8.537 -0.689 27.492 1.00 79.81 491 ASP A N 1
ATOM 3744 C CA . ASP A 1 491 ? -7.567 -1.384 28.341 1.00 79.81 491 ASP A CA 1
ATOM 3745 C C . ASP A 1 491 ? -6.549 -2.168 27.496 1.00 79.81 491 ASP A C 1
ATOM 3747 O O . ASP A 1 491 ? -5.435 -2.437 27.938 1.00 79.81 491 ASP A O 1
ATOM 3751 N N . TYR A 1 492 ? -6.909 -2.466 26.242 1.00 83.25 492 TYR A N 1
ATOM 3752 C CA . TYR A 1 492 ? -6.087 -3.180 25.263 1.00 83.25 492 TYR A CA 1
ATOM 3753 C C . TYR A 1 492 ? -5.594 -2.275 24.130 1.00 83.25 492 TYR A C 1
ATOM 3755 O O . TYR A 1 492 ? -5.139 -2.767 23.104 1.00 83.25 492 TYR A O 1
ATOM 3763 N N . GLY A 1 493 ? -5.663 -0.949 24.293 1.00 82.94 493 GLY A N 1
ATOM 3764 C CA . GLY A 1 493 ? -5.123 0.014 23.328 1.00 82.94 493 GLY A CA 1
ATOM 3765 C C . GLY A 1 493 ? -6.055 0.408 22.178 1.00 82.94 493 GLY A C 1
ATOM 3766 O O . GLY A 1 493 ? -5.659 1.226 21.346 1.00 82.94 493 GLY A O 1
ATOM 3767 N N . TRP A 1 494 ? -7.291 -0.097 22.130 1.00 87.69 494 TRP A N 1
ATOM 3768 C CA . TRP A 1 494 ? -8.294 0.372 21.171 1.00 87.69 494 TRP A CA 1
ATOM 3769 C C . TRP A 1 494 ? -8.904 1.701 21.602 1.00 87.69 494 TRP A C 1
ATOM 3771 O O . TRP A 1 494 ? -9.230 1.925 22.766 1.00 87.69 494 TRP A O 1
ATOM 3781 N N . ARG A 1 495 ? -9.143 2.583 20.637 1.00 83.81 495 ARG A N 1
ATOM 3782 C CA . ARG A 1 495 ? -9.799 3.878 20.853 1.00 83.81 495 ARG A CA 1
ATOM 3783 C C . ARG A 1 495 ? -10.876 4.076 19.806 1.00 83.81 495 ARG A C 1
ATOM 3785 O O . ARG A 1 495 ? -10.650 3.770 18.644 1.00 83.81 495 ARG A O 1
ATOM 3792 N N . GLN A 1 496 ? -12.037 4.599 20.178 1.00 81.38 496 GLN A N 1
ATOM 3793 C CA . GLN A 1 496 ? -13.073 4.908 19.194 1.00 81.38 496 GLN A CA 1
ATOM 3794 C C . GLN A 1 496 ? -12.747 6.211 18.449 1.00 81.38 496 GLN A C 1
ATOM 3796 O O . GLN A 1 496 ? -12.082 7.100 18.972 1.00 81.38 496 GLN A O 1
ATOM 3801 N N . THR A 1 497 ? -13.206 6.342 17.210 1.00 80.38 497 THR A N 1
ATOM 3802 C CA . THR A 1 497 ? -13.104 7.566 16.412 1.00 80.38 497 THR A CA 1
ATOM 3803 C C . THR A 1 497 ? -14.467 7.956 15.847 1.00 80.38 497 THR A C 1
ATOM 3805 O O . THR A 1 497 ? -15.352 7.122 15.676 1.00 80.38 497 THR A O 1
ATOM 3808 N N . GLY A 1 498 ? -14.656 9.251 15.589 1.00 72.62 498 GLY A N 1
ATOM 3809 C CA . GLY A 1 498 ? -15.942 9.814 15.170 1.00 72.62 498 GLY A CA 1
ATOM 3810 C C . GLY A 1 498 ? -16.118 9.998 13.663 1.00 72.62 498 GLY A C 1
ATOM 3811 O O . GLY A 1 498 ? -17.222 10.324 13.240 1.00 72.62 498 GLY A O 1
ATOM 3812 N N . THR A 1 499 ? -15.065 9.837 12.854 1.00 78.81 499 THR A N 1
ATOM 3813 C CA . THR A 1 499 ? -15.142 10.049 11.398 1.00 78.81 499 THR A CA 1
ATOM 3814 C C . THR A 1 499 ? -14.413 8.957 10.627 1.00 78.81 499 THR A C 1
ATOM 3816 O O . THR A 1 499 ? -13.378 8.448 11.066 1.00 78.81 499 THR A O 1
ATOM 3819 N N . LEU A 1 500 ? -14.933 8.634 9.440 1.00 85.25 500 LEU A N 1
ATOM 3820 C CA . LEU A 1 500 ? -14.304 7.691 8.514 1.00 85.25 500 LEU A CA 1
ATOM 3821 C C . LEU A 1 500 ? -12.955 8.209 8.005 1.00 85.25 500 LEU A C 1
ATOM 3823 O O . LEU A 1 500 ? -12.050 7.414 7.780 1.00 85.25 500 LEU A O 1
ATOM 3827 N N . THR A 1 501 ? -12.798 9.532 7.876 1.00 85.50 501 THR A N 1
ATOM 3828 C CA . THR A 1 501 ? -11.520 10.154 7.504 1.00 85.50 501 THR A CA 1
ATOM 3829 C C . THR A 1 501 ? -10.444 9.819 8.527 1.00 85.50 501 THR A C 1
ATOM 3831 O O . THR A 1 501 ? -9.441 9.220 8.168 1.00 85.50 501 THR A O 1
ATOM 3834 N N . LYS A 1 502 ? -10.697 10.062 9.821 1.00 84.19 502 LYS A N 1
ATOM 3835 C CA . LYS A 1 502 ? -9.741 9.719 10.887 1.00 84.19 502 LYS A CA 1
ATOM 3836 C C . LYS A 1 502 ? -9.448 8.220 10.936 1.00 84.19 502 LYS A C 1
ATOM 3838 O O . LYS A 1 502 ? -8.315 7.826 11.184 1.00 84.19 502 LYS A O 1
ATOM 3843 N N . LEU A 1 503 ? -10.469 7.393 10.718 1.00 91.38 503 LEU A N 1
ATOM 3844 C CA . LEU A 1 503 ? -10.320 5.940 10.671 1.00 91.38 503 LEU A CA 1
ATOM 3845 C C . LEU A 1 503 ? -9.381 5.504 9.534 1.00 91.38 503 LEU A C 1
ATOM 3847 O O . LEU A 1 503 ? -8.458 4.725 9.765 1.00 91.38 503 LEU A O 1
ATOM 3851 N N . GLN A 1 504 ? -9.590 6.036 8.328 1.00 96.25 504 GLN A N 1
ATOM 3852 C CA . GLN A 1 504 ? -8.756 5.745 7.164 1.00 96.25 504 GLN A CA 1
ATOM 3853 C C . GLN A 1 504 ? -7.343 6.313 7.315 1.00 96.25 504 GLN A C 1
ATOM 3855 O O . GLN A 1 504 ? -6.382 5.649 6.940 1.00 96.25 504 GLN A O 1
ATOM 3860 N N . ASP A 1 505 ? -7.197 7.509 7.885 1.00 90.00 505 ASP A N 1
ATOM 3861 C CA . ASP A 1 505 ? -5.896 8.150 8.080 1.00 90.00 505 ASP A CA 1
ATOM 3862 C C . ASP A 1 505 ? -5.016 7.343 9.044 1.00 90.00 505 ASP A C 1
ATOM 3864 O O . ASP A 1 505 ? -3.828 7.160 8.779 1.00 90.00 505 ASP A O 1
ATOM 3868 N N . VAL A 1 506 ? -5.592 6.777 10.115 1.00 91.44 506 VAL A N 1
ATOM 3869 C CA . VAL A 1 506 ? -4.853 5.865 11.006 1.00 91.44 506 VAL A CA 1
ATOM 3870 C C . VAL A 1 506 ? -4.417 4.601 10.268 1.00 91.44 506 VAL A C 1
ATOM 3872 O O . VAL A 1 506 ? -3.263 4.189 10.401 1.00 91.44 506 VAL A O 1
ATOM 3875 N N . ALA A 1 507 ? -5.296 4.010 9.456 1.00 95.38 507 ALA A N 1
ATOM 3876 C CA . ALA A 1 507 ? -4.928 2.853 8.645 1.00 95.38 507 ALA A CA 1
ATOM 3877 C C . ALA A 1 507 ? -3.798 3.199 7.658 1.00 95.38 507 ALA A C 1
ATOM 3879 O O . ALA A 1 507 ? -2.809 2.477 7.567 1.00 95.38 507 ALA A O 1
ATOM 3880 N N . ASN A 1 508 ? -3.872 4.353 6.991 1.00 94.75 508 ASN A N 1
ATOM 3881 C CA . ASN A 1 508 ? -2.831 4.850 6.084 1.00 94.75 508 ASN A CA 1
ATOM 3882 C C . ASN A 1 508 ? -1.502 5.150 6.799 1.00 94.75 508 ASN A C 1
ATOM 3884 O O . ASN A 1 508 ? -0.440 5.074 6.181 1.00 94.75 508 ASN A O 1
ATOM 3888 N N . ALA A 1 509 ? -1.547 5.454 8.097 1.00 90.62 509 ALA A N 1
ATOM 3889 C CA . ALA A 1 509 ? -0.373 5.625 8.948 1.00 90.62 509 ALA A CA 1
ATOM 3890 C C . ALA A 1 509 ? 0.231 4.292 9.444 1.00 90.62 509 ALA A C 1
ATOM 3892 O O . ALA A 1 509 ? 1.213 4.301 10.194 1.00 90.62 509 ALA A O 1
ATOM 3893 N N . GLY A 1 510 ? -0.316 3.147 9.025 1.00 90.44 510 GLY A N 1
ATOM 3894 C CA . GLY A 1 510 ? 0.126 1.818 9.445 1.00 90.44 510 GLY A CA 1
ATOM 3895 C C . GLY A 1 510 ? -0.416 1.391 10.811 1.00 90.44 510 GLY A C 1
ATOM 3896 O O . GLY A 1 510 ? 0.095 0.430 11.391 1.00 90.44 510 GLY A O 1
ATOM 3897 N N . GLY A 1 511 ? -1.413 2.106 11.339 1.00 92.75 511 GLY A N 1
ATOM 3898 C CA . GLY A 1 511 ? -2.247 1.659 12.453 1.00 92.75 511 GLY A CA 1
ATOM 3899 C C . GLY A 1 511 ? -3.361 0.722 11.978 1.00 92.75 511 GLY A C 1
ATOM 3900 O O . GLY A 1 511 ? -3.454 0.378 10.798 1.00 92.75 511 GLY A O 1
ATOM 3901 N N . LEU A 1 512 ? -4.215 0.294 12.901 1.00 96.81 512 LEU A N 1
ATOM 3902 C CA . LEU A 1 512 ? -5.354 -0.579 12.621 1.00 96.81 512 LEU A CA 1
ATOM 3903 C C . LEU A 1 512 ? -6.649 0.209 12.747 1.00 96.81 512 LEU A C 1
ATOM 3905 O O . LEU A 1 512 ? -6.790 1.011 13.667 1.00 96.81 512 LEU A O 1
ATOM 3909 N N . GLY A 1 513 ? -7.601 -0.054 11.854 1.00 96.94 513 GLY A N 1
ATOM 3910 C CA . GLY A 1 513 ? -8.958 0.468 11.942 1.00 96.94 513 GLY A CA 1
ATOM 3911 C C . GLY A 1 513 ? -9.986 -0.660 11.920 1.00 96.94 513 GLY A C 1
ATOM 3912 O O . GLY A 1 513 ? -9.812 -1.648 11.211 1.00 96.94 513 GLY A O 1
ATOM 3913 N N . ILE A 1 514 ? -11.069 -0.513 12.676 1.00 98.25 514 ILE A N 1
ATOM 3914 C CA . ILE A 1 514 ? -12.208 -1.434 12.703 1.00 98.25 514 ILE A CA 1
ATOM 3915 C C . ILE A 1 514 ? -13.497 -0.641 12.525 1.00 98.25 514 ILE A C 1
ATOM 3917 O O . ILE A 1 514 ? -13.692 0.382 13.181 1.00 98.25 514 ILE A O 1
ATOM 3921 N N . ILE A 1 515 ? -14.414 -1.160 11.708 1.00 96.50 515 ILE A N 1
ATOM 3922 C CA . ILE A 1 515 ? -15.838 -0.806 11.784 1.00 96.50 515 ILE A CA 1
ATOM 3923 C C . ILE A 1 515 ? -16.570 -2.025 12.327 1.00 96.50 515 ILE A C 1
ATOM 3925 O O . ILE A 1 515 ? -16.437 -3.115 11.771 1.00 96.50 515 ILE A O 1
ATOM 3929 N N . CYS A 1 516 ? -17.339 -1.853 13.400 1.00 95.06 516 CYS A N 1
ATOM 3930 C CA . CYS A 1 516 ? -18.132 -2.931 13.989 1.00 95.06 516 CYS A CA 1
ATOM 3931 C C . CYS A 1 516 ? -19.582 -2.479 14.185 1.00 95.06 516 CYS A C 1
ATOM 3933 O O . CYS A 1 516 ? -19.833 -1.410 14.744 1.00 95.06 516 CYS A O 1
ATOM 3935 N N . GLY A 1 517 ? -20.522 -3.298 13.721 1.00 87.56 517 GLY A N 1
ATOM 3936 C CA . GLY A 1 517 ? -21.964 -3.122 13.840 1.00 87.56 517 GLY A CA 1
ATOM 3937 C C . GLY A 1 517 ? -22.593 -4.263 14.638 1.00 87.56 517 GLY A C 1
ATOM 3938 O O . GLY A 1 517 ? -22.393 -5.443 14.331 1.00 87.56 517 GLY A O 1
ATOM 3939 N N . ARG A 1 518 ? -23.383 -3.907 15.651 1.00 87.81 518 ARG A N 1
ATOM 3940 C CA . ARG A 1 518 ? -24.183 -4.824 16.469 1.00 87.81 518 ARG A CA 1
ATOM 3941 C C . ARG A 1 518 ? -25.591 -4.928 15.900 1.00 87.81 518 ARG A C 1
ATOM 3943 O O . ARG A 1 518 ? -26.244 -3.905 15.709 1.00 87.81 518 ARG A O 1
ATOM 3950 N N . ASN A 1 519 ? -26.064 -6.149 15.665 1.00 85.25 519 ASN A N 1
ATOM 3951 C CA . ASN A 1 519 ? -27.396 -6.390 15.114 1.00 85.25 519 ASN A CA 1
ATOM 3952 C C . ASN A 1 519 ? -28.516 -5.916 16.067 1.00 85.25 519 ASN A C 1
ATOM 3954 O O . ASN A 1 519 ? -28.333 -5.916 17.286 1.00 85.25 519 ASN A O 1
ATOM 3958 N N . THR A 1 520 ? -29.666 -5.521 15.51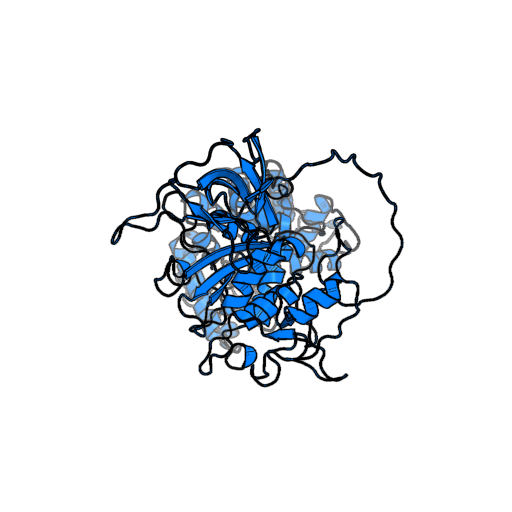9 1.00 66.25 520 THR A N 1
ATOM 3959 C CA . THR A 1 520 ? -30.880 -5.174 16.280 1.00 66.25 520 THR A CA 1
ATOM 3960 C C . THR A 1 520 ? -31.525 -6.373 16.963 1.00 66.25 520 THR A C 1
ATOM 3962 O O . THR A 1 520 ? -32.117 -6.215 18.029 1.00 66.25 520 THR A O 1
ATOM 3965 N N . VAL A 1 521 ? -31.399 -7.565 16.379 1.00 70.38 521 VAL A N 1
ATOM 3966 C CA . VAL A 1 521 ? -31.994 -8.801 16.890 1.00 70.38 521 VAL A CA 1
ATOM 3967 C C . VAL A 1 521 ? -30.921 -9.644 17.570 1.00 70.38 521 VAL A C 1
ATOM 3969 O O . VAL A 1 521 ? -29.960 -10.089 16.933 1.00 70.38 521 VAL A O 1
ATOM 3972 N N . GLU A 1 522 ? -31.093 -9.909 18.866 1.00 66.50 522 GLU A N 1
ATOM 3973 C CA . GLU A 1 522 ? -30.185 -10.791 19.599 1.00 66.50 522 GLU A CA 1
ATOM 3974 C C . GLU A 1 522 ? -30.223 -12.203 18.983 1.00 66.50 522 GLU A C 1
ATOM 3976 O O . GLU A 1 522 ? -31.277 -12.722 18.619 1.00 66.50 522 GLU A O 1
ATOM 3981 N N . GLY A 1 523 ? -29.051 -12.809 18.787 1.00 63.69 523 GLY A N 1
ATOM 3982 C CA . GLY A 1 523 ? -28.905 -14.081 18.072 1.00 63.69 523 GLY A CA 1
ATOM 3983 C C . GLY A 1 523 ? -28.645 -13.954 16.565 1.00 63.69 523 GLY A C 1
ATOM 3984 O O . GLY A 1 523 ? -28.005 -14.849 16.009 1.00 63.69 523 GLY A O 1
ATOM 3985 N N . LYS A 1 524 ? -29.015 -12.841 15.908 1.00 75.62 524 LYS A N 1
ATOM 3986 C CA . LYS A 1 524 ? -28.591 -12.560 14.522 1.00 75.62 524 LYS A CA 1
ATOM 3987 C C . LYS A 1 524 ? -27.164 -12.016 14.471 1.00 75.62 524 LYS A C 1
ATOM 3989 O O . LYS A 1 524 ? -26.688 -11.357 15.396 1.00 75.62 524 LYS A O 1
ATOM 3994 N N . SER A 1 525 ? -26.472 -12.286 13.367 1.00 80.25 525 SER A N 1
ATOM 3995 C CA . SER A 1 525 ? -25.081 -11.870 13.184 1.00 80.25 525 SER A CA 1
ATOM 3996 C C . SER A 1 525 ? -24.947 -10.351 13.070 1.00 80.25 525 SER A C 1
ATOM 3998 O O . SER A 1 525 ? -25.594 -9.713 12.241 1.00 80.25 525 SER A O 1
ATOM 4000 N N . GLY A 1 526 ? -24.057 -9.784 13.883 1.00 87.44 526 GLY A N 1
ATOM 4001 C CA . GLY A 1 526 ? -23.467 -8.474 13.617 1.00 87.44 526 GLY A CA 1
ATOM 4002 C C . GLY A 1 526 ? -22.433 -8.549 12.497 1.00 87.44 526 GLY A C 1
ATOM 4003 O O . GLY A 1 526 ? -22.253 -9.592 11.862 1.00 87.44 526 GLY A O 1
ATOM 4004 N N . HIS A 1 527 ? -21.703 -7.459 12.292 1.00 92.62 527 HIS A N 1
ATOM 4005 C CA . HIS A 1 527 ? -20.676 -7.399 11.262 1.00 92.62 527 HIS A CA 1
ATOM 4006 C C . HIS A 1 527 ? -19.473 -6.578 11.715 1.00 92.62 527 HIS A C 1
ATOM 4008 O O . HIS A 1 527 ? -19.628 -5.553 12.370 1.00 92.62 527 HIS A O 1
ATOM 4014 N N . ILE A 1 528 ? -18.273 -7.042 11.380 1.00 95.75 528 ILE A N 1
ATOM 4015 C CA . ILE A 1 528 ? -17.015 -6.381 11.708 1.00 95.75 528 ILE A CA 1
ATOM 4016 C C . ILE A 1 528 ? -16.083 -6.462 10.502 1.00 95.75 528 ILE A C 1
ATOM 4018 O O . ILE A 1 528 ? -15.999 -7.506 9.858 1.00 95.75 528 ILE A O 1
ATOM 4022 N N . VAL A 1 529 ? -15.402 -5.368 10.187 1.00 97.50 529 VAL A N 1
ATOM 4023 C CA . VAL A 1 529 ? -14.452 -5.289 9.068 1.00 97.50 529 VAL A CA 1
ATOM 4024 C C . VAL A 1 529 ? -13.187 -4.575 9.511 1.00 97.50 529 VAL A C 1
ATOM 4026 O O . VAL A 1 529 ? -13.236 -3.694 10.376 1.00 97.50 529 VAL A O 1
ATOM 4029 N N . MET A 1 530 ? -12.070 -4.927 8.879 1.00 98.44 530 MET A N 1
ATOM 4030 C CA . MET A 1 530 ? -10.824 -4.183 9.025 1.00 98.44 530 MET A CA 1
ATOM 4031 C C . MET A 1 530 ? -10.821 -3.022 8.037 1.00 98.44 530 MET A C 1
ATOM 4033 O O . MET A 1 530 ? -11.132 -3.221 6.865 1.00 98.44 530 MET A O 1
ATOM 4037 N N . VAL A 1 531 ? -10.438 -1.832 8.491 1.00 98.25 531 VAL A N 1
ATOM 4038 C CA . VAL A 1 531 ? -10.042 -0.717 7.625 1.00 98.25 531 VAL A CA 1
ATOM 4039 C C . VAL A 1 531 ? -8.538 -0.790 7.430 1.00 98.25 531 VAL A C 1
ATOM 4041 O O . VAL A 1 531 ? -7.782 -0.899 8.397 1.00 98.25 531 VAL A O 1
ATOM 4044 N N . VAL A 1 532 ? -8.120 -0.785 6.168 1.00 98.25 532 VAL A N 1
ATOM 4045 C CA . VAL A 1 532 ? -6.758 -1.127 5.751 1.00 98.25 532 VAL A CA 1
ATOM 4046 C C . VAL A 1 532 ? -6.099 0.039 5.004 1.00 98.25 532 VAL A C 1
ATOM 4048 O O . VAL A 1 532 ? -6.813 0.901 4.479 1.00 98.25 532 VAL A O 1
ATOM 4051 N N . PRO A 1 533 ? -4.753 0.100 4.959 1.00 97.94 533 PRO A N 1
ATOM 4052 C CA . PRO A 1 533 ? -4.045 1.172 4.270 1.00 97.94 533 PRO A CA 1
ATOM 4053 C C . PRO A 1 533 ? -4.411 1.239 2.783 1.00 97.94 533 PRO A C 1
ATOM 4055 O O . PRO A 1 533 ? -4.463 0.214 2.098 1.00 97.94 533 PRO A O 1
ATOM 4058 N N . GLU A 1 534 ? -4.611 2.453 2.275 1.00 97.06 534 GLU A N 1
ATOM 4059 C CA . GLU A 1 534 ? -4.766 2.717 0.846 1.00 97.06 534 GLU A CA 1
ATOM 4060 C C . GLU A 1 534 ? -3.485 2.348 0.083 1.00 97.06 534 GLU A C 1
ATOM 4062 O O . GLU A 1 534 ? -2.373 2.678 0.495 1.00 97.06 534 GLU A O 1
ATOM 4067 N N . THR A 1 535 ? -3.636 1.699 -1.071 1.00 91.88 535 THR A N 1
ATOM 4068 C CA . THR A 1 535 ? -2.521 1.374 -1.975 1.00 91.88 535 THR A CA 1
ATOM 4069 C C . THR A 1 535 ? -2.493 2.351 -3.148 1.00 91.88 535 THR A C 1
ATOM 4071 O O . THR A 1 535 ? -3.272 3.301 -3.190 1.00 91.88 535 THR A O 1
ATOM 4074 N N . ALA A 1 536 ? -1.601 2.161 -4.123 1.00 86.44 536 ALA A N 1
ATOM 4075 C CA . ALA A 1 536 ? -1.624 2.957 -5.352 1.00 86.44 536 ALA A CA 1
ATOM 4076 C C . ALA A 1 536 ? -2.953 2.811 -6.121 1.00 86.44 536 ALA A C 1
ATOM 4078 O O . ALA A 1 536 ? -3.446 3.786 -6.676 1.00 86.44 536 ALA A O 1
ATOM 4079 N N . THR A 1 537 ? -3.550 1.616 -6.105 1.00 89.19 537 THR A N 1
ATOM 4080 C CA . THR A 1 537 ? -4.713 1.260 -6.935 1.00 89.19 537 THR A CA 1
ATOM 4081 C C . THR A 1 537 ? -5.999 1.050 -6.141 1.00 89.19 537 THR A C 1
ATOM 4083 O O . THR A 1 537 ? -7.084 1.148 -6.705 1.00 89.19 537 THR A O 1
ATOM 4086 N N . GLN A 1 538 ? -5.900 0.774 -4.841 1.00 95.94 538 GLN A N 1
ATOM 4087 C CA . GLN A 1 538 ? -7.040 0.545 -3.959 1.00 95.94 538 GLN A CA 1
ATOM 4088 C C . GLN A 1 538 ? -7.162 1.720 -2.998 1.00 95.94 538 GLN A C 1
ATOM 4090 O O . GLN A 1 538 ? -6.263 1.965 -2.192 1.00 95.94 538 GLN A O 1
ATOM 4095 N N . LYS A 1 539 ? -8.262 2.463 -3.110 1.00 95.12 539 LYS A N 1
ATOM 4096 C CA . LYS A 1 539 ? -8.484 3.723 -2.398 1.00 95.12 539 LYS A CA 1
ATOM 4097 C C . LYS A 1 539 ? -9.816 3.720 -1.664 1.00 95.12 539 LYS A C 1
ATOM 4099 O O . LYS A 1 539 ? -10.770 3.059 -2.078 1.00 95.12 539 LYS A O 1
ATOM 4104 N N . ALA A 1 540 ? -9.884 4.508 -0.601 1.00 94.75 540 ALA A N 1
ATOM 4105 C CA . ALA A 1 540 ? -11.142 4.911 -0.006 1.00 94.75 540 ALA A CA 1
ATOM 4106 C C . ALA A 1 540 ? -11.888 5.858 -0.959 1.00 94.75 540 ALA A C 1
ATOM 4108 O O . ALA A 1 540 ? -11.280 6.619 -1.716 1.00 94.75 540 ALA A O 1
ATOM 4109 N N . LYS A 1 541 ? -13.220 5.846 -0.908 1.00 94.44 541 LYS A N 1
ATOM 4110 C CA . LYS A 1 541 ? -14.038 6.837 -1.618 1.00 94.44 541 LYS A CA 1
ATOM 4111 C C . LYS A 1 541 ? -14.148 8.100 -0.782 1.00 94.44 541 LYS A C 1
ATOM 4113 O O . LYS A 1 541 ? -14.312 8.020 0.438 1.00 94.44 541 LYS A O 1
ATOM 4118 N N . ARG A 1 542 ? -14.074 9.253 -1.448 1.00 93.06 542 ARG A N 1
ATOM 4119 C CA . ARG A 1 542 ? -14.137 10.578 -0.827 1.00 93.06 542 ARG A CA 1
ATOM 4120 C C . ARG A 1 542 ? -15.195 11.452 -1.498 1.00 93.06 542 ARG A C 1
ATOM 4122 O O . ARG A 1 542 ? -15.492 11.256 -2.676 1.00 93.06 542 ARG A O 1
ATOM 4129 N N . ASN A 1 543 ? -15.778 12.384 -0.747 1.00 79.81 543 ASN A N 1
ATOM 4130 C CA . ASN A 1 543 ? -16.654 13.425 -1.294 1.00 79.81 543 ASN A CA 1
ATOM 4131 C C . ASN A 1 543 ? -15.832 14.577 -1.911 1.00 79.81 543 ASN A C 1
ATOM 4133 O O . ASN A 1 543 ? -14.601 14.563 -1.887 1.00 79.81 543 ASN A O 1
ATOM 4137 N N . ALA A 1 544 ? -16.513 15.596 -2.446 1.00 74.50 544 ALA A N 1
ATOM 4138 C CA . ALA A 1 544 ? -15.867 16.768 -3.045 1.00 74.50 544 ALA A CA 1
ATOM 4139 C C . ALA A 1 544 ? -15.008 17.583 -2.054 1.00 74.50 544 ALA A C 1
ATOM 4141 O O . ALA A 1 544 ? -14.070 18.252 -2.474 1.00 74.50 544 ALA A O 1
ATOM 4142 N N . ALA A 1 545 ? -15.293 17.497 -0.750 1.00 65.75 545 ALA A N 1
ATOM 4143 C CA . ALA A 1 545 ? -14.508 18.129 0.311 1.00 65.75 545 ALA A CA 1
ATOM 4144 C C . ALA A 1 545 ? -13.285 17.288 0.742 1.00 65.75 545 ALA A C 1
ATOM 4146 O O . ALA A 1 545 ? -12.545 17.685 1.639 1.00 65.75 545 ALA A O 1
ATOM 4147 N N . GLY A 1 546 ? -13.059 16.124 0.120 1.00 80.75 546 GLY A N 1
ATOM 4148 C CA . GLY A 1 546 ? -11.954 15.219 0.442 1.00 80.75 546 GLY A CA 1
ATOM 4149 C C . GLY A 1 546 ? -12.208 14.306 1.647 1.00 80.75 546 GLY A C 1
ATOM 4150 O O . GLY A 1 546 ? -11.326 13.527 2.025 1.00 80.75 546 GLY A O 1
ATOM 4151 N N . GLU A 1 547 ? -13.400 14.342 2.240 1.00 80.75 547 GLU A N 1
ATOM 4152 C CA . GLU A 1 547 ? -13.757 13.504 3.386 1.00 80.75 547 GLU A CA 1
ATOM 4153 C C . GLU A 1 547 ? -14.082 12.081 2.937 1.00 80.75 547 GLU A C 1
ATOM 4155 O O . GLU A 1 547 ? -14.740 11.881 1.916 1.00 80.75 547 GLU A O 1
ATOM 4160 N N . VAL A 1 548 ? -13.649 11.079 3.706 1.00 88.94 548 VAL A N 1
ATOM 4161 C CA . VAL A 1 548 ? -13.932 9.674 3.391 1.00 88.94 548 VAL A CA 1
ATOM 4162 C C . VAL A 1 548 ? -15.419 9.384 3.575 1.00 88.94 548 VAL A C 1
ATOM 4164 O O . VAL A 1 548 ? -15.958 9.563 4.662 1.00 88.94 548 VAL A O 1
ATOM 4167 N N . THR A 1 549 ? -16.054 8.867 2.525 1.00 86.31 549 THR A N 1
ATOM 4168 C CA . THR A 1 549 ? -17.445 8.382 2.522 1.00 86.31 549 THR A CA 1
ATOM 4169 C C . THR A 1 549 ? -17.525 6.860 2.503 1.00 86.31 549 THR A C 1
ATOM 4171 O O . THR A 1 549 ? -18.532 6.271 2.888 1.00 86.31 549 THR A O 1
ATOM 4174 N N . SER A 1 550 ? -16.470 6.174 2.059 1.00 93.44 550 SER A N 1
ATOM 4175 C CA . SER A 1 550 ? -16.371 4.715 2.168 1.00 93.44 550 SER A CA 1
ATOM 4176 C C . SER A 1 550 ? -14.908 4.312 2.340 1.00 93.44 550 SER A C 1
ATOM 4178 O O . SER A 1 550 ? -14.151 4.392 1.369 1.00 93.44 550 SER A O 1
ATOM 4180 N N . PRO A 1 551 ? -14.481 3.914 3.552 1.00 96.44 551 PRO A N 1
ATOM 4181 C CA . PRO A 1 551 ? -13.095 3.549 3.801 1.00 96.44 551 PRO A CA 1
ATOM 4182 C C . PRO A 1 551 ? -12.738 2.260 3.069 1.00 96.44 551 PRO A C 1
ATOM 4184 O O . PRO A 1 551 ? -13.605 1.415 2.813 1.00 96.44 551 PRO A O 1
ATOM 4187 N N . LEU A 1 552 ? -11.455 2.109 2.757 1.00 98.00 552 LEU A N 1
ATOM 4188 C CA . LEU A 1 552 ? -10.917 0.889 2.187 1.00 98.00 552 LEU A CA 1
ATOM 4189 C C . LEU A 1 552 ? -10.895 -0.202 3.258 1.00 98.00 552 LEU A C 1
ATOM 4191 O O . LEU A 1 552 ? -10.285 -0.054 4.315 1.00 98.00 552 LEU A O 1
ATOM 4195 N N . GLN A 1 553 ? -11.586 -1.297 2.979 1.00 97.88 553 GLN A N 1
ATOM 4196 C CA . GLN A 1 553 ? -11.807 -2.397 3.903 1.00 97.88 553 GLN A CA 1
ATOM 4197 C C . GLN A 1 553 ? -11.160 -3.687 3.391 1.00 97.88 553 GLN A C 1
ATOM 4199 O O . GLN A 1 553 ? -10.926 -3.852 2.192 1.00 97.88 553 GLN A O 1
ATOM 4204 N N . SER A 1 554 ? -10.955 -4.619 4.318 1.00 97.62 554 SER A N 1
ATOM 4205 C CA . SER A 1 554 ? -10.729 -6.041 4.055 1.00 97.62 554 SER A CA 1
ATOM 4206 C C . SER A 1 554 ? -11.664 -6.870 4.936 1.00 97.62 554 SER A C 1
ATOM 4208 O O . SER A 1 554 ? -11.845 -6.542 6.118 1.00 97.62 554 SER A O 1
ATOM 4210 N N . GLN A 1 555 ? -12.277 -7.927 4.393 1.00 93.12 555 GLN A N 1
ATOM 4211 C CA . GLN A 1 555 ? -13.246 -8.717 5.157 1.00 93.12 555 GLN A CA 1
ATOM 4212 C C . GLN A 1 555 ? -13.397 -10.185 4.739 1.00 93.12 555 GLN A C 1
ATOM 4214 O O . GLN A 1 555 ? -13.151 -10.572 3.594 1.00 93.12 555 GLN A O 1
ATOM 4219 N N . ALA A 1 556 ? -13.939 -10.966 5.680 1.00 91.00 556 ALA A N 1
ATOM 4220 C CA . ALA A 1 556 ? -14.517 -12.294 5.468 1.00 91.00 556 ALA A CA 1
ATOM 4221 C C . ALA A 1 556 ? -16.026 -12.305 5.802 1.00 91.00 556 ALA A C 1
ATOM 4223 O O . ALA A 1 556 ? -16.470 -12.885 6.796 1.00 91.00 556 ALA A O 1
ATOM 4224 N N . GLY A 1 557 ? -16.808 -11.528 5.050 1.00 85.00 557 GLY A N 1
ATOM 4225 C CA . GLY A 1 557 ? -18.234 -11.312 5.298 1.00 85.00 557 GLY A CA 1
ATOM 4226 C C . GLY A 1 557 ? -19.139 -12.281 4.537 1.00 85.00 557 GLY A C 1
ATOM 4227 O O . GLY A 1 557 ? -18.839 -13.455 4.355 1.00 85.00 557 GLY A O 1
ATOM 4228 N N . ARG A 1 558 ? -20.286 -11.768 4.079 1.00 83.12 558 ARG A N 1
ATOM 4229 C CA . ARG A 1 558 ? -21.125 -12.468 3.089 1.00 83.12 558 ARG A CA 1
ATOM 4230 C C . ARG A 1 558 ? -20.419 -12.564 1.733 1.00 83.12 558 ARG A C 1
ATOM 4232 O O . ARG A 1 558 ? -20.609 -13.531 1.008 1.00 83.12 558 ARG A O 1
ATOM 4239 N N . VAL A 1 559 ? -19.629 -11.541 1.413 1.00 86.75 559 VAL A N 1
ATOM 4240 C CA . VAL A 1 559 ? -18.751 -11.476 0.246 1.00 86.75 559 VAL A CA 1
ATOM 4241 C C . VAL A 1 559 ? -17.359 -11.153 0.763 1.00 86.75 559 VAL A C 1
ATOM 4243 O O . VAL A 1 559 ? -17.161 -10.114 1.398 1.00 86.75 559 VAL A O 1
ATOM 4246 N N . ASN A 1 560 ? -16.420 -12.060 0.526 1.00 93.06 560 ASN A N 1
ATOM 4247 C CA . ASN A 1 560 ? -15.035 -11.872 0.926 1.00 93.06 560 ASN A CA 1
ATOM 4248 C C . ASN A 1 560 ? -14.325 -11.003 -0.104 1.00 93.06 560 ASN A C 1
ATOM 4250 O O . ASN A 1 560 ? -14.561 -11.140 -1.301 1.00 93.06 560 ASN A O 1
ATOM 4254 N N . PHE A 1 561 ? -13.470 -10.116 0.380 1.00 95.06 561 PHE A N 1
ATOM 4255 C CA . PHE A 1 561 ? -12.538 -9.368 -0.449 1.00 95.06 561 PHE A CA 1
ATOM 4256 C C . PHE A 1 561 ? -11.346 -8.951 0.404 1.00 95.06 561 PHE A C 1
ATOM 4258 O O . PHE A 1 561 ? -11.504 -8.641 1.591 1.00 95.06 561 PHE A O 1
ATOM 4265 N N . ARG A 1 562 ? -10.163 -8.898 -0.208 1.00 96.56 562 ARG A N 1
ATOM 4266 C CA . ARG A 1 562 ? -8.962 -8.345 0.430 1.00 96.56 562 ARG A CA 1
ATOM 4267 C C . ARG A 1 562 ? -8.935 -6.821 0.419 1.00 96.56 562 ARG A C 1
ATOM 4269 O O . ARG A 1 562 ? -8.400 -6.211 1.337 1.00 96.56 562 ARG A O 1
ATOM 4276 N N . TYR A 1 563 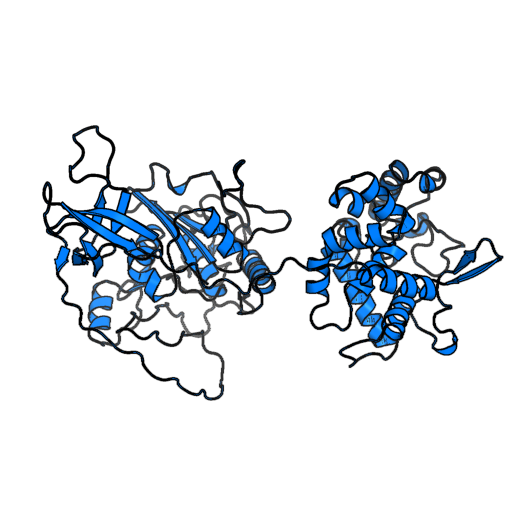? -9.505 -6.216 -0.622 1.00 97.31 563 TYR A N 1
ATOM 4277 C CA . TYR A 1 563 ? -9.595 -4.768 -0.783 1.00 97.31 563 TYR A CA 1
ATOM 4278 C C . TYR A 1 563 ? -10.931 -4.390 -1.415 1.00 97.31 563 TYR A C 1
ATOM 4280 O O . TYR A 1 563 ? -11.265 -4.846 -2.506 1.00 97.31 563 TYR A O 1
ATOM 4288 N N . GLY A 1 564 ? -11.696 -3.544 -0.736 1.00 95.38 564 GLY A N 1
ATOM 4289 C CA . GLY A 1 564 ? -12.966 -3.040 -1.247 1.00 95.38 564 GLY A CA 1
ATOM 4290 C C . GLY A 1 564 ? -13.572 -2.006 -0.313 1.00 95.38 564 GLY A C 1
ATOM 4291 O O . GLY A 1 564 ? -13.244 -1.958 0.864 1.00 95.38 564 GLY A O 1
ATOM 4292 N N . THR A 1 565 ? -14.460 -1.152 -0.814 1.00 90.56 565 THR A N 1
ATOM 4293 C CA . THR A 1 565 ? -15.053 -0.075 0.004 1.00 90.56 565 THR A CA 1
ATOM 4294 C C . THR A 1 565 ? -16.413 -0.437 0.603 1.00 90.56 565 THR A C 1
ATOM 4296 O O . THR A 1 565 ? -17.046 0.410 1.229 1.00 90.56 565 THR A O 1
ATOM 4299 N N . SER A 1 566 ? -16.877 -1.680 0.406 1.00 85.62 566 SER A N 1
ATOM 4300 C CA . SER A 1 566 ? -18.247 -2.126 0.708 1.00 85.62 566 SER A CA 1
ATOM 4301 C C . SER A 1 566 ? -19.327 -1.193 0.127 1.00 85.62 566 SER A C 1
ATOM 4303 O O . SER A 1 566 ? -19.053 -0.262 -0.638 1.00 85.62 566 SER A O 1
ATOM 4305 N N . ARG A 1 567 ? -20.594 -1.462 0.464 1.00 83.50 567 ARG A N 1
ATOM 4306 C CA . ARG A 1 567 ? -21.672 -0.484 0.293 1.00 83.50 567 ARG A CA 1
ATOM 4307 C C . ARG A 1 567 ? -21.419 0.698 1.250 1.00 83.50 567 ARG A C 1
ATOM 4309 O O . ARG A 1 567 ? -21.119 0.434 2.417 1.00 83.50 567 ARG A O 1
ATOM 4316 N N . PRO A 1 568 ? -21.566 1.959 0.802 1.00 78.56 568 PRO A N 1
ATOM 4317 C CA . PRO A 1 568 ? -21.516 3.116 1.694 1.00 78.56 568 PRO A CA 1
ATOM 4318 C C . PRO A 1 568 ? -22.497 2.964 2.861 1.00 78.56 568 PRO A C 1
ATOM 4320 O O . PRO A 1 568 ? -23.593 2.431 2.676 1.00 78.56 568 PRO A O 1
ATOM 4323 N N . ASP A 1 569 ? -22.084 3.407 4.048 1.00 81.38 569 ASP A N 1
ATOM 4324 C CA . ASP A 1 569 ? -22.916 3.483 5.255 1.00 81.38 569 ASP A CA 1
ATOM 4325 C C . ASP A 1 569 ? -23.607 2.180 5.675 1.00 81.38 569 ASP A C 1
ATOM 4327 O O . ASP A 1 569 ? -24.634 2.205 6.352 1.00 81.38 569 ASP A O 1
ATOM 4331 N N . TRP A 1 570 ? -23.057 1.015 5.313 1.00 84.19 570 TRP A N 1
ATOM 4332 C CA . TRP A 1 570 ? -23.681 -0.269 5.648 1.00 84.19 570 TRP A CA 1
ATOM 4333 C C . TRP A 1 570 ? -23.940 -0.423 7.156 1.00 84.19 570 TRP A C 1
ATOM 4335 O O . TRP A 1 570 ? -24.919 -1.053 7.547 1.00 84.19 570 TRP A O 1
ATOM 4345 N N . TRP A 1 571 ? -23.099 0.183 8.000 1.00 83.94 571 TRP A N 1
ATOM 4346 C CA . TRP A 1 571 ? -23.203 0.157 9.461 1.00 83.94 571 TRP A CA 1
ATOM 4347 C C . TRP A 1 571 ? -24.360 1.008 10.013 1.00 83.94 571 TRP A C 1
ATOM 4349 O O . TRP A 1 571 ? -24.724 0.838 11.171 1.00 83.94 571 TRP A O 1
ATOM 4359 N N . LEU A 1 572 ? -24.948 1.891 9.197 1.00 78.69 572 LEU A N 1
ATOM 4360 C CA . LEU A 1 572 ? -26.183 2.629 9.499 1.00 78.69 572 LEU A CA 1
ATOM 4361 C C . LEU A 1 572 ? -27.440 1.887 9.016 1.00 78.69 572 LEU A C 1
ATOM 4363 O O . LEU A 1 572 ? -28.547 2.414 9.123 1.00 78.69 572 LEU A O 1
ATOM 4367 N N . GLY A 1 573 ? -27.288 0.689 8.441 1.00 72.94 573 GLY A N 1
ATOM 4368 C CA . GLY A 1 573 ? -28.414 -0.116 7.979 1.00 72.94 573 GLY A CA 1
ATOM 4369 C C . GLY A 1 573 ? -29.377 -0.474 9.114 1.00 72.94 573 GLY A C 1
ATOM 4370 O O . GLY A 1 573 ? -28.959 -0.671 10.252 1.00 72.94 573 GLY A O 1
ATOM 4371 N N . ALA A 1 574 ? -30.665 -0.622 8.789 1.00 74.12 574 ALA A N 1
ATOM 4372 C CA . ALA A 1 574 ? -31.734 -0.899 9.758 1.00 74.12 574 ALA A CA 1
ATOM 4373 C C . ALA A 1 574 ? -31.534 -2.192 10.581 1.00 74.12 574 ALA A C 1
ATOM 4375 O O . ALA A 1 574 ? -32.124 -2.349 11.647 1.00 74.12 574 ALA A O 1
ATOM 4376 N N . ASP A 1 575 ? -30.685 -3.107 10.106 1.00 75.38 575 ASP A N 1
ATOM 4377 C CA . ASP A 1 575 ? -30.316 -4.331 10.819 1.00 75.38 575 ASP A CA 1
ATOM 4378 C C . ASP A 1 575 ? -29.354 -4.089 11.994 1.00 75.38 575 ASP A C 1
ATOM 4380 O O . ASP A 1 575 ? -29.143 -5.003 12.791 1.00 75.38 575 ASP A O 1
ATOM 4384 N N . PHE A 1 576 ? -28.759 -2.897 12.134 1.00 77.75 576 PHE A N 1
ATOM 4385 C CA . PHE A 1 576 ? -27.797 -2.583 13.192 1.00 77.75 576 PHE A CA 1
ATOM 4386 C C . PHE A 1 576 ? -28.399 -1.665 14.263 1.00 77.75 576 PHE A C 1
ATOM 4388 O O . PHE A 1 576 ? -28.788 -0.534 13.996 1.00 77.75 576 PHE A O 1
ATOM 4395 N N . ALA A 1 577 ? -28.432 -2.139 15.513 1.00 71.62 577 ALA A N 1
ATOM 4396 C CA . ALA A 1 577 ? -28.858 -1.338 16.664 1.00 71.62 577 ALA A CA 1
ATOM 4397 C C . ALA A 1 577 ? -27.798 -0.324 17.093 1.00 71.62 577 ALA A C 1
ATOM 4399 O O . ALA A 1 577 ? -28.115 0.662 17.757 1.00 71.62 577 ALA A O 1
ATOM 4400 N N . ALA A 1 578 ? -26.530 -0.608 16.801 1.00 76.62 578 ALA A N 1
ATOM 4401 C CA . ALA A 1 578 ? -25.428 0.290 17.092 1.00 76.62 578 ALA A CA 1
ATOM 4402 C C . ALA A 1 578 ? -24.229 -0.030 16.197 1.00 76.62 578 ALA A C 1
ATOM 4404 O O . ALA A 1 578 ? -24.003 -1.186 15.839 1.00 76.62 578 ALA A O 1
ATOM 4405 N N . SER A 1 579 ? -23.426 0.984 15.896 1.00 85.12 579 SER A N 1
ATOM 4406 C CA . SER A 1 579 ? -22.166 0.845 15.169 1.00 85.12 579 SER A CA 1
ATOM 4407 C C . SER A 1 579 ? -21.092 1.748 15.760 1.00 85.12 579 SER A C 1
ATOM 4409 O O . SER A 1 579 ? -21.394 2.691 16.491 1.00 85.12 579 SER A O 1
ATOM 4411 N N . GLY A 1 580 ? -19.831 1.448 15.475 1.00 84.12 580 GLY A N 1
ATOM 4412 C CA . GLY A 1 580 ? -18.707 2.256 15.926 1.00 84.12 580 GLY A CA 1
ATOM 4413 C C . GLY A 1 580 ? -17.465 2.044 15.075 1.00 84.12 580 GLY A C 1
ATOM 4414 O O . GLY A 1 580 ? -17.381 1.090 14.294 1.00 84.12 580 GLY A O 1
ATOM 4415 N N . PHE A 1 581 ? -16.509 2.952 15.247 1.00 93.19 581 PHE A N 1
ATOM 4416 C CA . PHE A 1 581 ? -15.232 2.949 14.545 1.00 93.19 581 PHE A CA 1
ATOM 4417 C C . PHE A 1 581 ? -14.112 2.935 15.569 1.00 93.19 581 PHE A C 1
ATOM 4419 O O . PHE A 1 581 ? -14.072 3.831 16.405 1.00 93.19 581 PHE A O 1
ATOM 4426 N N . TRP A 1 582 ? -13.202 1.972 15.510 1.00 94.62 582 TRP A N 1
ATOM 4427 C CA . TRP A 1 582 ? -12.086 1.874 16.450 1.00 94.62 582 TRP A CA 1
ATOM 4428 C C . TRP A 1 582 ? -10.754 1.918 15.732 1.00 94.62 582 TRP A C 1
ATOM 4430 O O . TRP A 1 582 ? -10.637 1.467 14.598 1.00 94.62 582 TRP A O 1
ATOM 4440 N N . VAL A 1 583 ? -9.757 2.461 16.414 1.00 92.88 583 VAL A N 1
ATOM 4441 C CA . VAL A 1 583 ? -8.379 2.567 15.964 1.00 92.88 583 VAL A CA 1
ATOM 4442 C C . VAL A 1 583 ? -7.429 1.998 17.011 1.00 92.88 583 VAL A C 1
ATOM 4444 O O . VAL A 1 583 ? -7.708 2.084 18.208 1.00 92.88 583 VAL A O 1
ATOM 4447 N N . HIS A 1 584 ? -6.313 1.440 16.556 1.00 90.25 584 HIS A N 1
ATOM 4448 C CA . HIS A 1 584 ? -5.221 0.946 17.393 1.00 90.25 584 HIS A CA 1
ATOM 4449 C C . HIS A 1 584 ? -3.879 1.294 16.739 1.00 90.25 584 HIS A C 1
ATOM 4451 O O . HIS A 1 584 ? -3.743 1.188 15.519 1.00 90.25 584 HIS A O 1
ATOM 4457 N N . ASP A 1 585 ? -2.904 1.715 17.544 1.00 78.12 585 ASP A N 1
ATOM 4458 C CA . ASP A 1 585 ? -1.610 2.222 17.062 1.00 78.12 585 ASP A CA 1
ATOM 4459 C C . ASP A 1 585 ? -0.637 1.127 16.628 1.00 78.12 585 ASP A C 1
ATOM 4461 O O . ASP A 1 585 ? -0.741 -0.029 17.108 1.00 78.12 585 ASP A O 1
#

Secondary structure (DSSP, 8-state):
--HHHHHHHHHHHHHHHHHHHTTTSS--HHHHHHHHIIIIIIIIIHHHHHTT--HHHHHHH-EE----TTTTSSSS-SSHHHHHTSTTHHHHHHHHHHHHHHHHTT-GGGHHHHHSTT----EETTTTEEGGGGTTT-HHHHHTTGGGSHHHHHHHHHHHHHHHHHHTT-TT-SS--HHHHHHHHHHHHHSS--GGGTT--SSEEE-TTS-EEEHHHHHHHHHHHHHHS--------S---S-PPPPP---S-EEEE--SSSPEEEESSSSPPPTTSPP-EEEEEPTT-EEEES-SS-BTTEEEEEEEETTEEEEEEEEGGGEEE-PPPP-PPPPP------------PPPPPSSS-PPPP--PPPPTTPPP-TTS-GGGTTTSPP--TT-----SS-HHHHHHHHHHHHHHH-TT-TT-GGGS-SSS--HHHHHHHHHHHHT----SEEE-HHHHHHHHTT------BTTTEEE--HHHHHHHHHHTGGGGT-EEES-HHHHHHHHHTT-EEEEEEEESSTTS--EEEEE----SS---EE-TTS-EEE--EEEESSSEEEEE--STTGGGSTTEEEEEEEEE-